Protein AF-A0A438CHG3-F1 (afdb_monomer_lite)

Structure (mmCIF, N/CA/C/O backbone):
data_AF-A0A438CHG3-F1
#
_entry.id   AF-A0A438CHG3-F1
#
loop_
_atom_site.group_PDB
_atom_site.id
_atom_site.type_symbol
_atom_site.label_atom_id
_atom_site.label_alt_id
_atom_site.label_comp_id
_atom_site.label_asym_id
_atom_site.label_entity_id
_atom_site.label_seq_id
_atom_site.pdbx_PDB_ins_code
_atom_site.Cartn_x
_atom_site.Cartn_y
_atom_site.Cartn_z
_atom_site.occupancy
_atom_site.B_iso_or_equiv
_atom_site.auth_seq_id
_atom_site.auth_comp_id
_atom_site.auth_asym_id
_atom_site.auth_atom_id
_atom_site.pdbx_PDB_model_num
ATOM 1 N N . MET A 1 1 ? 20.757 15.090 17.140 1.00 40.47 1 MET A N 1
ATOM 2 C CA . MET A 1 1 ? 20.552 14.786 15.709 1.00 40.47 1 MET A CA 1
ATOM 3 C C . MET A 1 1 ? 21.569 13.722 15.313 1.00 40.47 1 MET A C 1
ATOM 5 O O . MET A 1 1 ? 22.622 14.043 14.783 1.00 40.47 1 MET A O 1
ATOM 9 N N . ASN A 1 2 ? 21.309 12.467 15.695 1.00 40.38 2 ASN A N 1
ATOM 10 C CA . ASN A 1 2 ? 22.196 11.349 15.370 1.00 40.38 2 ASN A CA 1
ATOM 11 C C . ASN A 1 2 ? 21.843 10.896 13.960 1.00 40.38 2 ASN A C 1
ATOM 13 O O . ASN A 1 2 ? 20.850 10.208 13.753 1.00 40.38 2 ASN A O 1
ATOM 17 N N . ILE A 1 3 ? 22.625 11.366 12.996 1.00 56.66 3 ILE A N 1
ATOM 18 C CA . ILE A 1 3 ? 22.589 10.915 11.608 1.00 56.66 3 ILE A CA 1
ATOM 19 C C . ILE A 1 3 ? 22.914 9.411 11.660 1.00 56.66 3 ILE A C 1
ATOM 21 O O . ILE A 1 3 ? 24.057 9.030 11.902 1.00 56.66 3 ILE A O 1
ATOM 25 N N . GLY A 1 4 ? 21.885 8.556 11.610 1.00 67.50 4 GLY A N 1
ATOM 26 C CA . GLY A 1 4 ? 22.022 7.114 11.831 1.00 67.50 4 GLY A CA 1
ATOM 27 C C . GLY A 1 4 ? 22.998 6.493 10.834 1.00 67.50 4 GLY A C 1
ATOM 28 O O . GLY A 1 4 ? 23.073 6.950 9.693 1.00 67.50 4 GLY A O 1
ATOM 29 N N . LEU A 1 5 ? 23.728 5.446 11.238 1.00 66.50 5 LEU A N 1
ATOM 30 C CA . LEU A 1 5 ? 24.748 4.771 10.414 1.00 66.50 5 LEU A CA 1
ATOM 31 C C . LEU A 1 5 ? 24.293 4.500 8.963 1.00 66.50 5 LEU A C 1
ATOM 33 O O . LEU A 1 5 ? 25.101 4.588 8.040 1.00 66.50 5 LEU A O 1
ATOM 37 N N . GLY A 1 6 ? 22.998 4.231 8.751 1.00 62.16 6 GLY A N 1
ATOM 38 C CA . GLY A 1 6 ? 22.407 4.010 7.426 1.00 62.16 6 GLY A CA 1
ATOM 39 C C . GLY A 1 6 ? 22.492 5.216 6.482 1.00 62.16 6 GLY A C 1
ATOM 40 O O . GLY A 1 6 ? 22.777 5.056 5.300 1.00 62.16 6 GLY A O 1
ATOM 41 N N . SER A 1 7 ? 22.351 6.436 6.997 1.00 66.25 7 SER A N 1
ATOM 42 C CA . SER A 1 7 ? 22.452 7.658 6.185 1.00 66.25 7 SER A CA 1
ATOM 43 C C . SER A 1 7 ? 23.894 7.976 5.767 1.00 66.25 7 SER A C 1
ATOM 45 O O . SER A 1 7 ? 24.127 8.433 4.648 1.00 66.25 7 SER A O 1
ATOM 47 N N . LEU A 1 8 ? 24.882 7.639 6.605 1.00 75.00 8 LEU A N 1
ATOM 48 C CA . LEU A 1 8 ? 26.302 7.730 6.251 1.00 75.00 8 LEU A CA 1
ATOM 49 C C . LEU A 1 8 ? 26.678 6.678 5.194 1.00 75.00 8 LEU A C 1
ATOM 51 O O . LEU A 1 8 ? 27.417 6.976 4.255 1.00 75.00 8 LEU A O 1
ATOM 55 N N . ALA A 1 9 ? 26.116 5.471 5.308 1.00 70.12 9 ALA A N 1
ATOM 56 C CA . ALA A 1 9 ? 26.271 4.410 4.317 1.00 70.12 9 ALA A CA 1
ATOM 57 C C . ALA A 1 9 ? 25.644 4.785 2.960 1.00 70.12 9 ALA A C 1
ATOM 59 O O . ALA A 1 9 ? 26.255 4.543 1.919 1.00 70.12 9 ALA A O 1
ATOM 60 N N . ALA A 1 10 ? 24.479 5.441 2.955 1.00 65.31 10 ALA A N 1
ATOM 61 C CA . ALA A 1 10 ? 23.846 5.949 1.736 1.00 65.31 10 ALA A CA 1
ATOM 62 C C . ALA A 1 10 ? 24.684 7.054 1.061 1.00 65.31 10 ALA A C 1
ATOM 64 O O . ALA A 1 10 ? 24.842 7.078 -0.164 1.00 65.31 10 ALA A O 1
ATOM 65 N N . LEU A 1 11 ? 25.287 7.946 1.854 1.00 75.62 11 LEU A N 1
ATOM 66 C CA . LEU A 1 11 ? 26.146 9.019 1.347 1.00 75.62 11 LEU A CA 1
ATOM 67 C C . LEU A 1 11 ? 27.455 8.459 0.756 1.00 75.62 11 LEU A C 1
ATOM 69 O O . LEU A 1 11 ? 27.862 8.834 -0.342 1.00 75.62 11 LEU A O 1
ATOM 73 N N . ALA A 1 12 ? 28.074 7.481 1.418 1.00 77.62 12 ALA A N 1
ATOM 74 C CA . ALA A 1 12 ? 29.244 6.782 0.886 1.00 77.62 12 ALA A CA 1
ATOM 75 C C . ALA A 1 12 ? 28.935 6.035 -0.427 1.00 77.62 12 ALA A C 1
ATOM 77 O O . ALA A 1 12 ? 29.708 6.111 -1.385 1.00 77.62 12 ALA A O 1
ATOM 78 N N . ALA A 1 13 ? 27.783 5.364 -0.509 1.00 70.75 13 ALA A N 1
ATOM 79 C CA . ALA A 1 13 ? 27.372 4.631 -1.703 1.00 70.75 13 ALA A CA 1
ATOM 80 C C . ALA A 1 13 ? 27.083 5.556 -2.896 1.00 70.75 13 ALA A C 1
ATOM 82 O O . ALA A 1 13 ? 27.507 5.276 -4.018 1.00 70.75 13 ALA A O 1
ATOM 83 N N . THR A 1 14 ? 26.423 6.694 -2.664 1.00 71.38 14 THR A N 1
ATOM 84 C CA . THR A 1 14 ? 26.152 7.687 -3.718 1.00 71.38 14 THR A CA 1
ATOM 85 C C . THR A 1 14 ? 27.432 8.332 -4.247 1.00 71.38 14 THR A C 1
ATOM 87 O O . THR A 1 14 ? 27.588 8.473 -5.463 1.00 71.38 14 THR A O 1
ATOM 90 N N . LEU A 1 15 ? 28.392 8.647 -3.371 1.00 79.06 15 LEU A N 1
ATOM 91 C CA . LEU A 1 15 ? 29.719 9.117 -3.780 1.00 79.06 15 LEU A CA 1
ATOM 92 C C . LEU A 1 15 ? 30.467 8.064 -4.611 1.00 79.06 15 LEU A C 1
ATOM 94 O O . LEU A 1 15 ? 31.067 8.407 -5.632 1.00 79.06 15 LEU A O 1
ATOM 98 N N . MET A 1 16 ? 30.387 6.786 -4.228 1.00 79.00 16 MET A N 1
ATOM 99 C CA . MET A 1 16 ? 31.009 5.689 -4.974 1.00 79.00 16 MET A CA 1
ATOM 100 C C . MET A 1 16 ? 30.400 5.533 -6.376 1.00 79.00 16 MET A C 1
ATOM 102 O O . MET A 1 16 ? 31.135 5.425 -7.358 1.00 79.00 16 MET A O 1
ATOM 106 N N . VAL A 1 17 ? 29.069 5.606 -6.499 1.00 72.88 17 VAL A N 1
ATOM 107 C CA . VAL A 1 17 ? 28.378 5.581 -7.801 1.00 72.88 17 VAL A CA 1
ATOM 108 C C . VAL A 1 17 ? 28.815 6.752 -8.677 1.00 72.88 17 VAL A C 1
ATOM 110 O O . VAL A 1 17 ? 29.175 6.555 -9.839 1.00 72.88 17 VAL A O 1
ATOM 113 N N . MET A 1 18 ? 28.841 7.971 -8.132 1.00 73.19 18 MET A N 1
ATOM 114 C CA . MET A 1 18 ? 29.288 9.145 -8.885 1.00 73.19 18 MET A CA 1
ATOM 115 C C . MET A 1 18 ? 30.744 9.013 -9.349 1.00 73.19 18 MET A C 1
ATOM 117 O O . MET A 1 18 ? 31.050 9.359 -10.492 1.00 73.19 18 MET A O 1
ATOM 121 N N . ALA A 1 19 ? 31.626 8.448 -8.521 1.00 79.25 19 ALA A N 1
ATOM 122 C CA . ALA A 1 19 ? 33.014 8.184 -8.891 1.00 79.25 19 ALA A CA 1
ATOM 123 C C . ALA A 1 19 ? 33.130 7.151 -10.028 1.00 79.25 19 ALA A C 1
ATOM 125 O O . ALA A 1 19 ? 33.913 7.359 -10.956 1.00 79.25 19 ALA A O 1
ATOM 126 N N . CYS A 1 20 ? 32.324 6.082 -10.013 1.00 74.69 20 CYS A N 1
ATOM 127 C CA . CYS A 1 20 ? 32.290 5.068 -11.075 1.00 74.69 20 CYS A CA 1
ATOM 128 C C . CYS A 1 20 ? 31.682 5.585 -12.395 1.00 74.69 20 CYS A C 1
ATOM 130 O O . CYS A 1 20 ? 32.091 5.145 -13.474 1.00 74.69 20 CYS A O 1
ATOM 132 N N . ASN A 1 21 ? 30.768 6.560 -12.343 1.00 68.88 21 ASN A N 1
ATOM 133 C CA . ASN A 1 21 ? 30.128 7.137 -13.534 1.00 68.88 21 ASN A CA 1
ATOM 134 C C . ASN A 1 21 ? 31.107 7.915 -14.428 1.00 68.88 21 ASN A C 1
ATOM 136 O O . ASN A 1 21 ? 30.970 7.927 -15.656 1.00 68.88 21 ASN A O 1
ATOM 140 N N . ILE A 1 22 ? 32.113 8.563 -13.835 1.00 78.19 22 ILE A N 1
ATOM 141 C CA . ILE A 1 22 ? 33.078 9.415 -14.548 1.00 78.19 22 ILE A CA 1
ATOM 142 C C . ILE A 1 22 ? 33.952 8.628 -15.546 1.00 78.19 22 ILE A C 1
ATOM 144 O O . ILE A 1 22 ? 33.949 8.983 -16.733 1.00 78.19 22 ILE A O 1
ATOM 148 N N . PRO A 1 23 ? 34.713 7.583 -15.149 1.00 79.69 23 PRO A N 1
ATOM 149 C CA . PRO A 1 23 ? 35.540 6.824 -16.086 1.00 79.69 23 PRO A CA 1
ATOM 150 C C . PRO A 1 23 ? 34.687 6.119 -17.141 1.00 79.69 23 PRO A C 1
ATOM 152 O O . PRO A 1 23 ? 35.077 6.057 -18.308 1.00 79.69 23 PRO A O 1
ATOM 155 N N . LEU A 1 24 ? 33.489 5.671 -16.771 1.00 68.75 24 LEU A N 1
ATOM 156 C CA . LEU A 1 24 ? 32.595 4.994 -17.692 1.00 68.75 24 LEU A CA 1
ATOM 157 C C . LEU A 1 24 ? 32.048 5.928 -18.777 1.00 68.75 24 LEU A C 1
ATOM 159 O O . LEU A 1 24 ? 32.097 5.593 -19.960 1.00 68.75 24 LEU A O 1
ATOM 163 N N . THR A 1 25 ? 31.618 7.136 -18.407 1.00 70.88 25 THR A N 1
ATOM 164 C CA . THR A 1 25 ? 31.175 8.151 -19.376 1.00 70.88 25 THR A CA 1
ATOM 165 C C . THR A 1 25 ? 32.303 8.499 -20.352 1.00 70.88 25 THR A C 1
ATOM 167 O O . THR A 1 25 ? 32.068 8.711 -21.543 1.00 70.88 25 THR A O 1
ATOM 170 N N . ARG A 1 26 ? 33.561 8.510 -19.885 1.00 77.69 26 ARG A N 1
ATOM 171 C CA . ARG A 1 26 ? 34.735 8.703 -20.753 1.00 77.69 26 ARG A CA 1
ATOM 172 C C . ARG A 1 26 ? 34.921 7.542 -21.732 1.00 77.69 26 ARG A C 1
ATOM 174 O O . ARG A 1 26 ? 35.196 7.793 -22.904 1.00 77.69 26 ARG A O 1
ATOM 181 N N . ILE A 1 27 ? 34.744 6.296 -21.290 1.00 77.94 27 ILE A N 1
ATOM 182 C CA . ILE A 1 27 ? 34.795 5.108 -22.159 1.00 77.94 27 ILE A CA 1
ATOM 183 C C . ILE A 1 27 ? 33.674 5.162 -23.206 1.00 77.94 27 ILE A C 1
ATOM 185 O O . ILE A 1 27 ? 33.939 4.991 -24.396 1.00 77.94 27 ILE A O 1
ATOM 189 N N . GLN A 1 28 ? 32.447 5.489 -22.797 1.00 72.69 28 GLN A N 1
ATOM 190 C CA . GLN A 1 28 ? 31.304 5.613 -23.702 1.00 72.69 28 GLN A CA 1
ATOM 191 C C . GLN A 1 28 ? 31.536 6.701 -24.761 1.00 72.69 28 GLN A C 1
ATOM 193 O O . GLN A 1 28 ? 31.311 6.458 -25.945 1.00 72.69 28 GLN A O 1
ATOM 198 N N . LYS A 1 29 ? 32.079 7.864 -24.372 1.00 78.62 29 LYS A N 1
ATOM 199 C CA . LYS A 1 29 ? 32.473 8.928 -25.314 1.00 78.62 29 LYS A CA 1
ATOM 200 C C . LYS A 1 29 ? 33.539 8.468 -26.314 1.00 78.62 29 LYS A C 1
ATOM 202 O O . LYS A 1 29 ? 33.426 8.778 -27.497 1.00 78.62 29 LYS A O 1
ATOM 207 N N . ARG A 1 30 ? 34.545 7.697 -25.877 1.00 78.44 30 ARG A N 1
ATOM 208 C CA . ARG A 1 30 ? 35.578 7.143 -26.776 1.00 78.44 30 ARG A CA 1
ATOM 209 C C . ARG A 1 30 ? 34.979 6.213 -27.824 1.00 78.44 30 ARG A C 1
ATOM 211 O O . ARG A 1 30 ? 35.343 6.300 -28.993 1.00 78.44 30 ARG A O 1
ATOM 218 N N . TYR A 1 31 ? 34.060 5.340 -27.425 1.00 77.69 31 TYR A N 1
ATOM 219 C CA . TYR A 1 31 ? 33.391 4.468 -28.380 1.00 77.69 31 TYR A CA 1
ATOM 220 C C . TYR A 1 31 ? 32.448 5.226 -29.321 1.00 77.69 31 TYR A C 1
ATOM 222 O O . TYR A 1 31 ? 32.415 4.908 -30.505 1.00 77.69 31 TYR A O 1
ATOM 230 N N . GLN A 1 32 ? 31.731 6.246 -28.837 1.00 74.38 32 GLN A N 1
ATOM 231 C CA . GLN A 1 32 ? 30.908 7.113 -29.691 1.00 74.38 32 GLN A CA 1
ATOM 232 C C . GLN A 1 32 ? 31.752 7.811 -30.768 1.00 74.38 32 GLN A C 1
ATOM 234 O O . GLN A 1 32 ? 31.346 7.832 -31.926 1.00 74.38 32 GLN A O 1
ATOM 239 N N . SER A 1 33 ? 32.959 8.284 -30.426 1.00 82.75 33 SER A N 1
ATOM 240 C CA . SER A 1 33 ? 33.908 8.839 -31.408 1.00 82.75 33 SER A CA 1
ATOM 241 C C . SER A 1 33 ? 34.263 7.819 -32.491 1.00 82.75 33 SER A C 1
ATOM 243 O O . SER A 1 33 ? 34.106 8.097 -33.675 1.00 82.75 33 SER A O 1
ATOM 245 N N . LYS A 1 34 ? 34.640 6.597 -32.092 1.00 81.12 34 LYS A N 1
ATOM 246 C CA . LYS A 1 34 ? 34.966 5.512 -33.031 1.00 81.12 34 LYS A CA 1
ATOM 247 C C . LYS A 1 34 ? 33.775 5.109 -33.917 1.00 81.12 34 LYS A C 1
ATOM 249 O O . LYS A 1 34 ? 33.960 4.787 -35.086 1.00 81.12 34 LYS A O 1
ATOM 254 N N . ILE A 1 35 ? 32.548 5.130 -33.384 1.00 79.50 35 ILE A N 1
ATOM 255 C CA . ILE A 1 35 ? 31.323 4.877 -34.164 1.00 79.50 35 ILE A CA 1
ATOM 256 C C . ILE A 1 35 ? 31.092 6.005 -35.179 1.00 79.50 35 ILE A C 1
ATOM 258 O O . ILE A 1 35 ? 30.690 5.723 -36.308 1.00 79.50 35 ILE A O 1
ATOM 262 N N . MET A 1 36 ? 31.346 7.262 -34.800 1.00 81.50 36 MET A N 1
ATOM 263 C CA . MET A 1 36 ? 31.202 8.419 -35.687 1.00 81.50 36 MET A CA 1
ATOM 264 C C . MET A 1 36 ? 32.226 8.382 -36.827 1.00 81.50 36 MET A C 1
ATOM 266 O O . MET A 1 36 ? 31.843 8.534 -37.983 1.00 81.50 36 MET A O 1
ATOM 270 N N . GLU A 1 37 ? 33.483 8.052 -36.526 1.00 85.69 37 GLU A N 1
ATOM 271 C CA . GLU A 1 37 ? 34.532 7.823 -37.528 1.00 85.69 37 GLU A CA 1
ATOM 272 C C . GLU A 1 37 ? 34.137 6.705 -38.509 1.00 85.69 37 GLU A C 1
ATOM 274 O O . GLU A 1 37 ? 34.155 6.908 -39.724 1.00 85.69 37 GLU A O 1
ATOM 279 N N . ALA A 1 38 ? 33.671 5.555 -38.003 1.00 82.25 38 ALA A N 1
ATOM 280 C CA . ALA A 1 38 ? 33.195 4.455 -38.846 1.00 82.25 38 ALA A CA 1
ATOM 281 C C . ALA A 1 38 ? 31.965 4.841 -39.693 1.00 82.25 38 ALA A C 1
ATOM 283 O O . ALA A 1 38 ? 31.827 4.405 -40.840 1.00 82.25 38 ALA A O 1
ATOM 284 N N . LYS A 1 39 ? 31.061 5.672 -39.155 1.00 81.25 39 LYS A N 1
ATOM 285 C CA . LYS A 1 39 ? 29.892 6.201 -39.877 1.00 81.25 39 LYS A CA 1
ATOM 286 C C . LYS A 1 39 ? 30.316 7.140 -41.011 1.00 81.25 39 LYS A C 1
ATOM 288 O O . LYS A 1 39 ? 29.760 7.036 -42.108 1.00 81.25 39 LYS A O 1
ATOM 293 N N . ASP A 1 40 ? 31.304 7.997 -40.777 1.00 85.69 40 ASP A N 1
ATOM 294 C CA . ASP A 1 40 ? 31.845 8.917 -41.781 1.00 85.69 40 ASP A CA 1
ATOM 295 C C . ASP A 1 40 ? 32.594 8.170 -42.890 1.00 85.69 40 ASP A C 1
ATOM 297 O O . ASP A 1 40 ? 32.396 8.455 -44.073 1.00 85.69 40 ASP A O 1
ATOM 301 N N . GLU A 1 41 ? 33.399 7.163 -42.545 1.00 86.69 41 GLU A N 1
ATOM 302 C CA . GLU A 1 41 ? 34.050 6.292 -43.530 1.00 86.69 41 GLU A CA 1
ATOM 303 C C . GLU A 1 41 ? 33.032 5.528 -44.384 1.00 86.69 41 GLU A C 1
ATOM 305 O O . GLU A 1 41 ? 33.154 5.488 -45.615 1.00 86.69 41 GLU A O 1
ATOM 310 N N . ARG A 1 42 ? 31.979 4.980 -43.759 1.00 85.94 42 ARG A N 1
ATOM 311 C CA . ARG A 1 42 ? 30.864 4.332 -44.467 1.00 85.94 42 ARG A CA 1
ATOM 312 C C . ARG A 1 42 ? 30.185 5.303 -45.433 1.00 85.94 42 ARG A C 1
ATOM 314 O O . ARG A 1 42 ? 29.880 4.930 -46.569 1.00 85.94 42 ARG A O 1
ATOM 321 N N . MET A 1 43 ? 29.935 6.537 -44.995 1.00 83.50 43 MET A N 1
ATOM 322 C CA . MET A 1 43 ? 29.293 7.569 -45.809 1.00 83.50 43 MET A CA 1
ATOM 323 C C . MET A 1 43 ? 30.147 7.936 -47.025 1.00 83.50 43 MET A C 1
ATOM 325 O O . MET A 1 43 ? 29.634 7.979 -48.143 1.00 83.50 43 MET A O 1
ATOM 329 N N . LYS A 1 44 ? 31.459 8.115 -46.831 1.00 86.44 44 LYS A N 1
ATOM 330 C CA . LYS A 1 44 ? 32.415 8.370 -47.918 1.00 86.44 44 LYS A CA 1
ATOM 331 C C . LYS A 1 44 ? 32.418 7.228 -48.936 1.00 86.44 44 LYS A C 1
ATOM 333 O O . LYS A 1 44 ? 32.232 7.484 -50.123 1.00 86.44 44 LYS A O 1
ATOM 338 N N . ALA A 1 45 ? 32.524 5.978 -48.476 1.00 85.62 45 ALA A N 1
ATOM 339 C CA . ALA A 1 45 ? 32.512 4.804 -49.352 1.00 85.62 45 ALA A CA 1
ATOM 340 C C . ALA A 1 45 ? 31.190 4.660 -50.127 1.00 85.62 45 ALA A C 1
ATOM 342 O O . ALA A 1 45 ? 31.190 4.344 -51.314 1.00 85.62 45 ALA A O 1
ATOM 343 N N . THR A 1 46 ? 30.050 4.927 -49.484 1.00 85.38 46 THR A N 1
ATOM 344 C CA . THR A 1 46 ? 28.737 4.825 -50.142 1.00 85.38 46 THR A CA 1
ATOM 345 C C . THR A 1 46 ? 28.504 5.967 -51.136 1.00 85.38 46 THR A C 1
ATOM 347 O O . THR A 1 46 ? 27.936 5.747 -52.203 1.00 85.38 46 THR A O 1
ATOM 350 N N . SER A 1 47 ? 28.986 7.175 -50.826 1.00 85.50 47 SER A N 1
ATOM 351 C CA . SER A 1 47 ? 28.963 8.327 -51.735 1.00 85.50 47 SER A CA 1
ATOM 352 C C . SER A 1 47 ? 29.800 8.076 -52.992 1.00 85.50 47 SER A C 1
ATOM 354 O O . SER A 1 47 ? 29.349 8.355 -54.099 1.00 85.50 47 SER A O 1
ATOM 356 N N . GLU A 1 48 ? 30.981 7.473 -52.844 1.00 85.38 48 GLU A N 1
ATOM 357 C CA . GLU A 1 48 ? 31.852 7.104 -53.964 1.00 85.38 48 GLU A CA 1
ATOM 358 C C . GLU A 1 48 ? 31.193 6.069 -54.894 1.00 85.38 48 GLU A C 1
ATOM 360 O O . GLU A 1 48 ? 31.189 6.247 -56.115 1.00 85.38 48 GLU A O 1
ATOM 365 N N . VAL A 1 49 ? 30.546 5.044 -54.322 1.00 84.44 49 VAL A N 1
ATOM 366 C CA . VAL A 1 49 ? 29.762 4.047 -55.077 1.00 84.44 49 VAL A CA 1
ATOM 367 C C . VAL A 1 49 ? 28.598 4.702 -55.822 1.00 84.44 49 VAL A C 1
ATOM 369 O O . VAL A 1 49 ? 28.366 4.411 -56.993 1.00 84.44 49 VAL A O 1
ATOM 372 N N . LEU A 1 50 ? 27.874 5.614 -55.171 1.00 83.69 50 LEU A N 1
ATOM 373 C CA . LEU A 1 50 ? 26.742 6.316 -55.773 1.00 83.69 50 LEU A CA 1
ATOM 374 C C . LEU A 1 50 ? 27.171 7.295 -56.876 1.00 83.69 50 LEU A C 1
ATOM 376 O O . LEU A 1 50 ? 26.481 7.414 -57.887 1.00 83.69 50 LEU A O 1
ATOM 380 N N . ARG A 1 51 ? 28.315 7.973 -56.717 1.00 83.69 51 ARG A N 1
ATOM 381 C CA . ARG A 1 51 ? 28.863 8.895 -57.725 1.00 83.69 51 ARG A CA 1
ATOM 382 C C . ARG A 1 51 ? 29.290 8.160 -58.996 1.00 83.69 51 ARG A C 1
ATOM 384 O O . ARG A 1 51 ? 29.094 8.678 -60.090 1.00 83.69 51 ARG A O 1
ATOM 391 N N . ASN A 1 52 ? 29.806 6.941 -58.847 1.00 85.56 52 ASN A N 1
ATOM 392 C CA . ASN A 1 52 ? 30.295 6.106 -59.945 1.00 85.56 52 ASN A CA 1
ATOM 393 C C . ASN A 1 52 ? 29.293 5.006 -60.357 1.00 85.56 52 ASN A C 1
ATOM 395 O O . ASN A 1 52 ? 29.650 4.053 -61.042 1.00 85.56 52 ASN A O 1
ATOM 399 N N . ILE A 1 53 ? 28.017 5.114 -59.971 1.00 84.25 53 ILE A N 1
ATOM 400 C CA . ILE A 1 53 ? 27.042 4.022 -60.133 1.00 84.25 53 ILE A CA 1
ATOM 401 C C . ILE A 1 53 ? 26.823 3.597 -61.595 1.00 84.25 53 ILE A C 1
ATOM 403 O O . ILE A 1 53 ? 26.606 2.419 -61.872 1.00 84.25 53 ILE A O 1
ATOM 407 N N . LYS A 1 54 ? 26.905 4.538 -62.546 1.00 82.94 54 LYS A N 1
ATOM 408 C CA . LYS A 1 54 ? 26.725 4.258 -63.981 1.00 82.94 54 LYS A CA 1
ATOM 409 C C . LYS A 1 54 ? 27.890 3.452 -64.555 1.00 82.94 54 LYS A C 1
ATOM 411 O O . LYS A 1 54 ? 27.657 2.496 -65.288 1.00 82.94 54 LYS A O 1
ATOM 416 N N . THR A 1 55 ? 29.126 3.804 -64.200 1.00 84.62 55 THR A N 1
ATOM 417 C CA . THR A 1 55 ? 30.326 3.090 -64.664 1.00 84.62 55 THR A CA 1
ATOM 418 C C . THR A 1 55 ? 30.429 1.708 -64.029 1.00 84.62 55 THR A C 1
ATOM 420 O O . THR A 1 55 ? 30.746 0.746 -64.722 1.00 84.62 55 THR A O 1
ATOM 423 N N . LEU A 1 56 ? 30.064 1.586 -62.749 1.00 83.31 56 LEU A N 1
ATOM 424 C CA . LEU A 1 56 ? 30.013 0.307 -62.034 1.00 83.31 56 LEU A CA 1
ATOM 425 C C . LEU A 1 56 ? 29.070 -0.700 -62.703 1.00 83.31 56 LEU A C 1
ATOM 427 O O . LEU A 1 56 ? 29.455 -1.851 -62.899 1.00 83.31 56 LEU A O 1
ATOM 431 N N . LYS A 1 57 ? 27.890 -0.242 -63.140 1.00 81.69 57 LYS A N 1
ATOM 432 C CA . LYS A 1 57 ? 26.909 -1.081 -63.844 1.00 81.69 57 LYS A CA 1
ATOM 433 C C . LYS A 1 57 ? 27.356 -1.528 -65.226 1.00 81.69 57 LYS A C 1
ATOM 435 O O . LYS A 1 57 ? 27.079 -2.658 -65.607 1.00 81.69 57 LYS A O 1
ATOM 440 N N . LEU A 1 58 ? 28.047 -0.663 -65.969 1.00 83.00 58 LEU A N 1
ATOM 441 C CA . LEU A 1 58 ? 28.576 -1.006 -67.295 1.00 83.00 58 LEU A CA 1
ATOM 442 C C . LEU A 1 58 ? 29.682 -2.066 -67.224 1.00 83.00 58 LEU A C 1
ATOM 444 O O . LEU A 1 58 ? 29.841 -2.839 -68.160 1.00 83.00 58 LEU A O 1
ATOM 448 N N . GLN A 1 59 ? 30.437 -2.100 -66.123 1.00 85.94 59 GLN A N 1
ATOM 449 C CA . GLN A 1 59 ? 31.548 -3.032 -65.898 1.00 85.94 59 GLN A CA 1
ATOM 450 C C . GLN A 1 59 ? 31.160 -4.250 -65.035 1.00 85.94 59 GLN A C 1
ATOM 452 O O . GLN A 1 59 ? 32.001 -5.110 -64.785 1.00 85.94 59 GLN A O 1
ATOM 457 N N . ALA A 1 60 ? 29.912 -4.323 -64.552 1.00 79.88 60 ALA A N 1
ATOM 458 C CA . ALA A 1 60 ? 29.424 -5.348 -63.621 1.00 79.88 60 ALA A CA 1
ATOM 459 C C . ALA A 1 60 ? 30.291 -5.520 -62.346 1.00 79.88 60 ALA A C 1
ATOM 461 O O . ALA A 1 60 ? 30.417 -6.617 -61.798 1.00 79.88 60 ALA A O 1
ATOM 462 N N . TRP A 1 61 ? 30.884 -4.432 -61.839 1.00 83.44 61 TRP A N 1
ATOM 463 C CA . TRP A 1 61 ? 31.767 -4.437 -60.655 1.00 83.44 61 TRP A CA 1
ATOM 464 C C . TRP A 1 61 ? 31.033 -4.328 -59.306 1.00 83.44 61 TRP A C 1
ATOM 466 O O . TRP A 1 61 ? 31.645 -4.146 -58.249 1.00 83.44 61 TRP A O 1
ATOM 476 N N . ASP A 1 62 ? 29.713 -4.481 -59.330 1.00 77.69 62 ASP A N 1
ATOM 477 C CA . ASP A 1 62 ? 28.784 -4.333 -58.212 1.00 77.69 62 ASP A CA 1
ATOM 478 C C . ASP A 1 62 ? 29.224 -5.085 -56.946 1.00 77.69 62 ASP A C 1
ATOM 480 O O . ASP A 1 62 ? 29.241 -4.535 -55.846 1.00 77.69 62 ASP A O 1
ATOM 484 N N . SER A 1 63 ? 29.604 -6.357 -57.080 1.00 77.19 63 SER A N 1
ATOM 485 C CA . SER A 1 63 ? 29.931 -7.226 -55.944 1.00 77.19 63 SER A CA 1
ATOM 486 C C . SER A 1 63 ? 31.220 -6.810 -55.228 1.00 77.19 63 SER A C 1
ATOM 488 O O . SER A 1 63 ? 31.274 -6.852 -53.996 1.00 77.19 63 SER A O 1
ATOM 490 N N . GLN A 1 64 ? 32.227 -6.360 -55.982 1.00 79.94 64 GLN A N 1
ATOM 491 C CA . GLN A 1 64 ? 33.526 -5.944 -55.454 1.00 79.94 64 GLN A CA 1
ATOM 492 C C . GLN A 1 64 ? 33.436 -4.583 -54.756 1.00 79.94 64 GLN A C 1
ATOM 494 O O . GLN A 1 64 ? 33.942 -4.418 -53.644 1.00 79.94 64 GLN A O 1
ATOM 499 N N . PHE A 1 65 ? 32.710 -3.627 -55.341 1.00 79.75 65 PHE A N 1
ATOM 500 C CA . PHE A 1 65 ? 32.538 -2.298 -54.747 1.00 79.75 65 PHE A CA 1
ATOM 501 C C . PHE A 1 65 ? 31.577 -2.283 -53.549 1.00 79.75 65 PHE A C 1
ATOM 503 O O . PHE A 1 65 ? 31.710 -1.434 -52.668 1.00 79.75 65 PHE A O 1
ATOM 510 N N . LEU A 1 66 ? 30.661 -3.255 -53.444 1.00 80.69 66 LEU A N 1
ATOM 511 C CA . LEU A 1 66 ? 29.780 -3.431 -52.281 1.00 80.69 66 LEU A CA 1
ATOM 512 C C . LEU A 1 66 ? 30.452 -4.121 -51.083 1.00 80.69 66 LEU A C 1
ATOM 514 O O . LEU A 1 66 ? 29.916 -4.065 -49.973 1.00 80.69 66 LEU A O 1
ATOM 518 N N . HIS A 1 67 ? 31.610 -4.760 -51.273 1.00 84.88 67 HIS A N 1
ATOM 519 C CA . HIS A 1 67 ? 32.320 -5.460 -50.200 1.00 84.88 67 HIS A CA 1
ATOM 520 C C . HIS A 1 67 ? 32.847 -4.490 -49.128 1.00 84.88 67 HIS A C 1
ATOM 522 O O . HIS A 1 67 ? 32.677 -4.729 -47.931 1.00 84.88 67 HIS A O 1
ATOM 528 N N . LYS A 1 68 ? 33.435 -3.359 -49.543 1.00 85.50 68 LYS A N 1
ATOM 529 C CA . LYS A 1 68 ? 34.007 -2.355 -48.628 1.00 85.50 68 LYS A CA 1
ATOM 530 C C . LYS A 1 68 ? 32.943 -1.693 -47.725 1.00 85.50 68 LYS A C 1
ATOM 532 O O . LYS A 1 68 ? 33.135 -1.725 -46.511 1.00 85.50 68 LYS A O 1
ATOM 537 N N . PRO A 1 69 ? 31.801 -1.183 -48.238 1.00 83.25 69 PRO A N 1
ATOM 538 C CA . PRO A 1 69 ? 30.720 -0.658 -47.396 1.00 83.25 69 PRO A CA 1
ATOM 539 C C . PRO A 1 69 ? 30.125 -1.699 -46.440 1.00 83.25 69 PRO A C 1
ATOM 541 O O . PRO A 1 69 ? 29.804 -1.370 -45.302 1.00 83.25 69 PRO A O 1
ATOM 544 N N . ARG A 1 70 ? 30.002 -2.962 -46.877 1.00 83.19 70 ARG A N 1
ATOM 545 C CA . ARG A 1 70 ? 29.462 -4.053 -46.048 1.00 83.19 70 ARG A CA 1
ATOM 546 C C . ARG A 1 70 ? 30.373 -4.381 -44.865 1.00 83.19 70 ARG A C 1
ATOM 548 O O . ARG A 1 70 ? 29.888 -4.479 -43.744 1.00 83.19 70 ARG A O 1
ATOM 555 N N . LYS A 1 71 ? 31.684 -4.476 -45.106 1.00 86.31 71 LYS A N 1
ATOM 556 C CA . LYS A 1 71 ? 32.684 -4.734 -44.060 1.00 86.31 71 LYS A CA 1
ATOM 557 C C . LYS A 1 71 ? 32.765 -3.591 -43.039 1.00 86.31 71 LYS A C 1
ATOM 559 O O . LYS A 1 71 ? 32.903 -3.837 -41.845 1.00 86.31 71 LYS A O 1
ATOM 564 N N . LEU A 1 72 ? 32.641 -2.340 -43.495 1.00 84.94 72 LEU A N 1
ATOM 565 C CA . LEU A 1 72 ? 32.578 -1.172 -42.606 1.00 84.94 72 LEU A CA 1
ATOM 566 C C . LEU A 1 72 ? 31.318 -1.189 -41.723 1.00 84.94 72 LEU A C 1
ATOM 568 O O . LEU A 1 72 ? 31.395 -0.883 -40.535 1.00 84.94 72 LEU A O 1
ATOM 572 N N . GLU A 1 73 ? 30.173 -1.593 -42.277 1.00 83.31 73 GLU A N 1
ATOM 573 C CA . GLU A 1 73 ? 28.916 -1.722 -41.531 1.00 83.31 73 GLU A CA 1
ATOM 574 C C . GLU A 1 73 ? 28.969 -2.859 -40.488 1.00 83.31 73 GLU A C 1
ATOM 576 O O . GLU A 1 73 ? 28.511 -2.672 -39.363 1.00 83.31 73 GLU A O 1
ATOM 581 N N . GLU A 1 74 ? 29.588 -4.001 -40.806 1.00 86.94 74 GLU A N 1
ATOM 582 C CA . GLU A 1 74 ? 29.832 -5.098 -39.851 1.00 86.94 74 GLU A CA 1
ATOM 583 C C . GLU A 1 74 ? 30.695 -4.652 -38.661 1.00 86.94 74 GLU A C 1
ATOM 585 O O . GLU A 1 74 ? 30.321 -4.870 -37.506 1.00 86.94 74 GLU A O 1
ATOM 590 N N . ASN A 1 75 ? 31.806 -3.957 -38.927 1.00 87.06 75 ASN A N 1
ATOM 591 C CA . ASN A 1 75 ? 32.676 -3.411 -37.882 1.00 87.06 75 ASN A CA 1
ATOM 592 C C . ASN A 1 75 ? 31.940 -2.386 -37.000 1.00 87.06 75 ASN A C 1
ATOM 594 O O . ASN A 1 75 ? 32.094 -2.391 -35.778 1.00 87.06 75 ASN A O 1
ATOM 598 N N . ARG A 1 76 ? 31.105 -1.527 -37.602 1.00 85.06 76 ARG A N 1
ATOM 599 C CA . ARG A 1 76 ? 30.278 -0.550 -36.876 1.00 85.06 76 ARG A CA 1
ATOM 600 C C . ARG A 1 76 ? 29.300 -1.238 -35.926 1.00 85.06 76 ARG A C 1
ATOM 602 O O . ARG A 1 76 ? 29.159 -0.807 -34.784 1.00 85.06 76 ARG A O 1
ATOM 609 N N . VAL A 1 77 ? 28.638 -2.300 -36.384 1.00 84.94 77 VAL A N 1
ATOM 610 C CA . VAL A 1 77 ? 27.673 -3.069 -35.585 1.00 84.94 77 VAL A CA 1
ATOM 611 C C . VAL A 1 77 ? 28.365 -3.774 -34.423 1.00 84.94 77 VAL A C 1
ATOM 613 O O . VAL A 1 77 ? 27.864 -3.702 -33.306 1.00 84.94 77 VAL A O 1
ATOM 616 N N . GLN A 1 78 ? 29.534 -4.384 -34.639 1.00 86.12 78 GLN A N 1
ATOM 617 C CA . GLN A 1 78 ? 30.312 -4.992 -33.552 1.00 86.12 78 GLN A CA 1
ATOM 618 C C . GLN A 1 78 ? 30.711 -3.962 -32.489 1.00 86.12 78 GLN A C 1
ATOM 620 O O . GLN A 1 78 ? 30.501 -4.186 -31.298 1.00 86.12 78 GLN A O 1
ATOM 625 N N . LEU A 1 79 ? 31.208 -2.801 -32.920 1.00 83.69 79 LEU A N 1
ATOM 626 C CA . LEU A 1 79 ? 31.568 -1.706 -32.024 1.00 83.69 79 LEU A CA 1
ATOM 627 C C . LEU A 1 79 ? 30.346 -1.177 -31.248 1.00 83.69 79 LEU A C 1
ATOM 629 O O . LEU A 1 79 ? 30.435 -0.925 -30.049 1.00 83.69 79 LEU A O 1
ATOM 633 N N . ALA A 1 80 ? 29.191 -1.053 -31.906 1.00 83.25 80 ALA A N 1
ATOM 634 C CA . ALA A 1 80 ? 27.941 -0.624 -31.282 1.00 83.25 80 ALA A CA 1
ATOM 635 C C . ALA A 1 80 ? 27.380 -1.657 -30.288 1.00 83.25 80 ALA A C 1
ATOM 637 O O . ALA A 1 80 ? 26.857 -1.273 -29.242 1.00 83.25 80 ALA A O 1
ATOM 638 N N . VAL A 1 81 ? 27.523 -2.957 -30.569 1.00 84.62 81 VAL A N 1
ATOM 639 C CA . VAL A 1 81 ? 27.160 -4.036 -29.637 1.00 84.62 81 VAL A CA 1
ATOM 640 C C . VAL A 1 81 ? 28.037 -3.985 -28.386 1.00 84.62 81 VAL A C 1
ATOM 642 O O . VAL A 1 81 ? 27.520 -4.134 -27.281 1.00 84.62 81 VAL A O 1
ATOM 645 N N . GLU A 1 82 ? 29.335 -3.721 -28.530 1.00 83.62 82 GLU A N 1
ATOM 646 C CA . GLU A 1 82 ? 30.254 -3.612 -27.393 1.00 83.62 82 GLU A CA 1
ATOM 647 C C . GLU A 1 82 ? 29.910 -2.415 -26.488 1.00 83.62 82 GLU A C 1
ATOM 649 O O . GLU A 1 82 ? 29.903 -2.522 -25.258 1.00 83.62 82 GLU A O 1
ATOM 654 N N . VAL A 1 83 ? 29.507 -1.289 -27.088 1.00 82.75 83 VAL A N 1
ATOM 655 C CA . VAL A 1 83 ? 28.968 -0.124 -26.363 1.00 82.75 83 VAL A CA 1
ATOM 656 C C . VAL A 1 83 ? 27.670 -0.454 -25.648 1.00 82.75 83 VAL A C 1
ATOM 658 O O . VAL A 1 83 ? 27.516 -0.113 -24.476 1.00 82.75 83 VAL A O 1
ATOM 661 N N . ALA A 1 84 ? 26.736 -1.110 -26.336 1.00 80.94 84 ALA A N 1
ATOM 662 C CA . ALA A 1 84 ? 25.443 -1.468 -25.771 1.00 80.94 84 ALA A CA 1
ATOM 663 C C . ALA A 1 84 ? 25.587 -2.433 -24.586 1.00 80.94 84 ALA A C 1
ATOM 665 O O . ALA A 1 84 ? 24.927 -2.243 -23.565 1.00 80.94 84 ALA A O 1
ATOM 666 N N . LYS A 1 85 ? 26.493 -3.417 -24.683 1.00 81.38 85 LYS A N 1
ATOM 667 C CA . LYS A 1 85 ? 26.852 -4.317 -23.578 1.00 81.38 85 LYS A CA 1
ATOM 668 C C . LYS A 1 85 ? 27.451 -3.548 -22.405 1.00 81.38 85 LYS A C 1
ATOM 670 O O . LYS A 1 85 ? 26.963 -3.686 -21.291 1.00 81.38 85 LYS A O 1
ATOM 675 N N . THR A 1 86 ? 28.441 -2.690 -22.659 1.00 79.69 86 THR A N 1
ATOM 676 C CA . THR A 1 86 ? 29.073 -1.862 -21.616 1.00 79.69 86 THR A CA 1
ATOM 677 C C . THR A 1 86 ? 28.041 -0.970 -20.909 1.00 79.69 86 THR A C 1
ATOM 679 O O . THR A 1 86 ? 28.058 -0.851 -19.685 1.00 79.69 86 THR A O 1
ATOM 682 N N . GLY A 1 87 ? 27.093 -0.397 -21.660 1.00 76.06 87 GLY A N 1
ATOM 683 C CA . GLY A 1 87 ? 25.989 0.404 -21.124 1.00 76.06 87 GLY A CA 1
ATOM 684 C C . GLY A 1 87 ? 24.948 -0.405 -20.343 1.00 76.06 87 GLY A C 1
ATOM 685 O O . GLY A 1 87 ? 24.531 0.020 -19.273 1.00 76.06 87 GLY A O 1
ATOM 686 N N . SER A 1 88 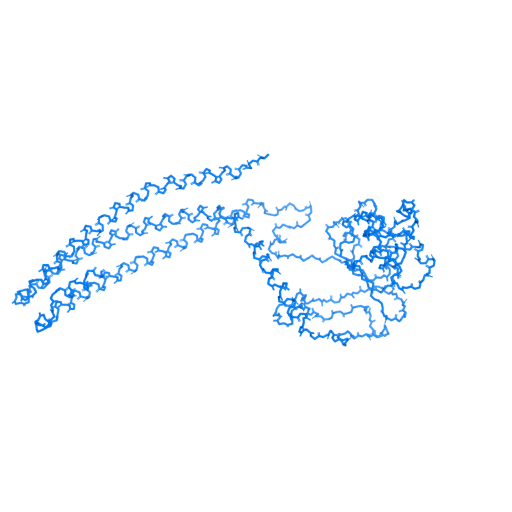? 24.557 -1.590 -20.821 1.00 77.75 88 SER A N 1
ATOM 687 C CA . SER A 1 88 ? 23.604 -2.467 -20.115 1.00 77.75 88 SER A CA 1
ATOM 688 C C . SER A 1 88 ? 24.176 -3.002 -18.805 1.00 77.75 88 SER A C 1
ATOM 690 O O . SER A 1 88 ? 23.492 -2.982 -17.785 1.00 77.75 88 SER A O 1
ATOM 692 N N . THR A 1 89 ? 25.448 -3.406 -18.807 1.00 76.56 89 THR A N 1
ATOM 693 C CA . THR A 1 89 ? 26.179 -3.808 -17.599 1.00 76.56 89 THR A CA 1
ATOM 694 C C . THR A 1 89 ? 26.235 -2.671 -16.581 1.00 76.56 89 THR A C 1
ATOM 696 O O . THR A 1 89 ? 26.029 -2.888 -15.392 1.00 76.56 89 THR A O 1
ATOM 699 N N . PHE A 1 90 ? 26.424 -1.434 -17.035 1.00 74.81 90 PHE A N 1
ATOM 700 C CA . PHE A 1 90 ? 26.360 -0.268 -16.163 1.00 74.81 90 PHE A CA 1
ATOM 701 C C . PHE A 1 90 ? 24.968 -0.009 -15.585 1.00 74.81 90 PHE A C 1
ATOM 703 O O . PHE A 1 90 ? 24.845 0.189 -14.379 1.00 74.81 90 PHE A O 1
ATOM 710 N N . CYS A 1 91 ? 23.921 -0.046 -16.413 1.00 70.12 91 CYS A N 1
ATOM 711 C CA . CYS A 1 91 ? 22.546 0.103 -15.942 1.00 70.12 91 CYS A CA 1
ATOM 712 C C . CYS A 1 91 ? 22.181 -0.966 -14.909 1.00 70.12 91 CYS A C 1
ATOM 714 O O . CYS A 1 91 ? 21.452 -0.656 -13.981 1.00 70.12 91 CYS A O 1
ATOM 716 N N . PHE A 1 92 ? 22.716 -2.183 -15.025 1.00 74.44 92 PHE A N 1
ATOM 717 C CA . PHE A 1 92 ? 22.556 -3.244 -14.028 1.00 74.44 92 PHE A CA 1
ATOM 718 C C . PHE A 1 92 ? 23.234 -2.922 -12.694 1.00 74.44 92 PHE A C 1
ATOM 720 O O . PHE A 1 92 ? 22.612 -3.087 -11.648 1.00 74.44 92 PHE A O 1
ATOM 727 N N . TYR A 1 93 ? 24.476 -2.423 -12.709 1.00 72.69 93 TYR A N 1
ATOM 728 C CA . TYR A 1 93 ? 25.146 -1.986 -11.479 1.00 72.69 93 TYR A CA 1
ATOM 729 C C . TYR A 1 93 ? 24.426 -0.794 -10.842 1.00 72.69 93 TYR A C 1
ATOM 731 O O . TYR A 1 93 ? 24.221 -0.781 -9.631 1.00 72.69 93 TYR A O 1
ATOM 739 N N . LEU A 1 94 ? 23.988 0.174 -11.651 1.00 69.69 94 LEU A N 1
ATOM 740 C CA . LEU A 1 94 ? 23.259 1.343 -11.173 1.00 69.69 94 LEU A CA 1
ATOM 741 C C . LEU A 1 94 ? 21.886 0.947 -10.618 1.00 69.69 94 LEU A C 1
ATOM 743 O O . LEU A 1 94 ? 21.580 1.310 -9.497 1.00 69.69 94 LEU A O 1
ATOM 747 N N . LEU A 1 95 ? 21.092 0.153 -11.343 1.00 66.06 95 LEU A N 1
ATOM 748 C CA . LEU A 1 95 ? 19.789 -0.337 -10.881 1.00 66.06 95 LEU A CA 1
ATOM 749 C C . LEU A 1 95 ? 19.924 -1.246 -9.665 1.00 66.06 95 LEU A C 1
ATOM 751 O O . LEU A 1 95 ? 19.122 -1.115 -8.760 1.00 66.06 95 LEU A O 1
ATOM 755 N N . GLY A 1 96 ? 20.928 -2.122 -9.591 1.00 66.69 96 GLY A N 1
ATOM 756 C CA . GLY A 1 96 ? 21.151 -2.966 -8.414 1.00 66.69 96 GLY A CA 1
ATOM 757 C C . GLY A 1 96 ? 21.442 -2.140 -7.159 1.00 66.69 96 GLY A C 1
ATOM 758 O O . GLY A 1 96 ? 20.840 -2.369 -6.116 1.00 66.69 96 GLY A O 1
ATOM 759 N N . ILE A 1 97 ? 22.298 -1.123 -7.278 1.00 66.00 97 ILE A N 1
ATOM 760 C CA . ILE A 1 97 ? 22.606 -0.192 -6.187 1.00 66.00 97 ILE A CA 1
ATOM 761 C C . ILE A 1 97 ? 21.365 0.649 -5.858 1.00 66.00 97 ILE A C 1
ATOM 763 O O . ILE A 1 97 ? 20.897 0.682 -4.726 1.00 66.00 97 ILE A O 1
ATOM 767 N N . THR A 1 98 ? 20.760 1.274 -6.860 1.00 61.88 98 THR A N 1
ATOM 768 C CA . THR A 1 98 ? 19.583 2.122 -6.710 1.00 61.88 98 THR A CA 1
ATOM 769 C C . THR A 1 98 ? 18.365 1.347 -6.206 1.00 61.88 98 THR A C 1
ATOM 771 O O . THR A 1 98 ? 17.613 1.935 -5.464 1.00 61.88 98 THR A O 1
ATOM 774 N N . HIS A 1 99 ? 18.176 0.054 -6.476 1.00 62.16 99 HIS A N 1
ATOM 775 C CA . HIS A 1 99 ? 17.068 -0.756 -5.938 1.00 62.16 99 HIS A CA 1
ATOM 776 C C . HIS A 1 99 ? 17.300 -1.160 -4.472 1.00 62.16 99 HIS A C 1
ATOM 778 O O . HIS A 1 99 ? 16.357 -1.197 -3.689 1.00 62.16 99 HIS A O 1
ATOM 784 N N . VAL A 1 100 ? 18.560 -1.393 -4.081 1.00 59.19 100 VAL A N 1
ATOM 785 C CA . VAL A 1 100 ? 18.957 -1.619 -2.679 1.00 59.19 100 VAL A CA 1
ATOM 786 C C . VAL A 1 100 ? 18.801 -0.343 -1.837 1.00 59.19 100 VAL A C 1
ATOM 788 O O . VAL A 1 100 ? 18.421 -0.436 -0.676 1.00 59.19 100 VAL A O 1
ATOM 791 N N . TYR A 1 101 ? 19.024 0.846 -2.414 1.00 55.88 101 TYR A N 1
ATOM 792 C CA . TYR A 1 101 ? 18.928 2.132 -1.698 1.00 55.88 101 TYR A CA 1
ATOM 793 C C . TYR A 1 101 ? 17.596 2.899 -1.904 1.00 55.88 101 TYR A C 1
ATOM 795 O O . TYR A 1 101 ? 17.185 3.628 -1.009 1.00 55.88 101 TYR A O 1
ATOM 803 N N . LEU A 1 102 ? 16.876 2.723 -3.026 1.00 52.34 102 LEU A N 1
ATOM 804 C CA . LEU A 1 102 ? 15.490 3.206 -3.247 1.00 52.34 102 LEU A CA 1
ATOM 805 C C . LEU A 1 102 ? 14.477 2.412 -2.430 1.00 52.34 102 LEU A C 1
ATOM 807 O O . LEU A 1 102 ? 13.306 2.778 -2.422 1.00 52.34 102 LEU A O 1
ATOM 811 N N . CYS A 1 103 ? 14.899 1.338 -1.766 1.00 51.16 103 CYS A N 1
ATOM 812 C CA . CYS A 1 103 ? 14.067 0.687 -0.775 1.00 51.16 103 CYS A CA 1
ATOM 813 C C . CYS A 1 103 ? 13.467 1.732 0.184 1.00 51.16 103 CYS A C 1
ATOM 815 O O . CYS A 1 103 ? 12.260 1.716 0.346 1.00 51.16 103 CYS A O 1
ATOM 817 N N . ASP A 1 104 ? 14.215 2.736 0.659 1.00 45.59 104 ASP A N 1
ATOM 818 C CA . ASP A 1 104 ? 13.660 3.800 1.521 1.00 45.59 104 ASP A CA 1
ATOM 819 C C . ASP A 1 104 ? 12.453 4.556 0.901 1.00 45.59 104 ASP A C 1
ATOM 821 O O . ASP A 1 104 ? 11.384 4.583 1.510 1.00 45.59 104 ASP A O 1
ATOM 825 N N . PRO A 1 105 ? 12.528 5.144 -0.311 1.00 45.34 105 PRO A N 1
ATOM 826 C CA . PRO A 1 105 ? 11.363 5.777 -0.940 1.00 45.34 105 PRO A CA 1
ATOM 827 C C . PRO A 1 105 ? 10.299 4.798 -1.470 1.00 45.34 105 PRO A C 1
ATOM 829 O O . PRO A 1 105 ? 9.132 5.174 -1.529 1.00 45.34 105 PRO A O 1
ATOM 832 N N . ILE A 1 106 ? 10.649 3.558 -1.833 1.00 49.06 106 ILE A N 1
ATOM 833 C CA . ILE A 1 106 ? 9.680 2.506 -2.202 1.00 49.06 106 ILE A CA 1
ATOM 834 C C . ILE A 1 106 ? 8.910 2.022 -0.965 1.00 49.06 106 ILE A C 1
ATOM 836 O O . ILE A 1 106 ? 7.731 1.707 -1.082 1.00 49.06 106 ILE A O 1
ATOM 840 N N . PHE A 1 107 ? 9.527 2.031 0.218 1.00 49.97 107 PHE A N 1
ATOM 841 C CA . PHE A 1 107 ? 8.861 1.778 1.495 1.00 49.97 107 PHE A CA 1
ATOM 842 C C . PHE A 1 107 ? 7.972 2.955 1.933 1.00 49.97 107 PHE A C 1
ATOM 844 O O . PHE A 1 107 ? 6.960 2.710 2.581 1.00 49.97 107 PHE A O 1
ATOM 851 N N . ASN A 1 108 ? 8.255 4.190 1.493 1.00 49.84 108 ASN A N 1
ATOM 852 C CA . ASN A 1 108 ? 7.398 5.370 1.727 1.00 49.84 108 ASN A CA 1
ATOM 853 C C . ASN A 1 108 ? 6.301 5.577 0.653 1.00 49.84 108 ASN A C 1
ATOM 855 O O . ASN A 1 108 ? 5.400 6.401 0.814 1.00 49.84 108 ASN A O 1
ATOM 859 N N . LEU A 1 109 ? 6.366 4.860 -0.473 1.00 51.12 109 LEU A N 1
ATOM 860 C CA . LEU A 1 109 ? 5.372 4.903 -1.556 1.00 51.12 109 LEU A CA 1
ATOM 861 C C . LEU A 1 109 ? 3.988 4.373 -1.133 1.00 51.12 109 LEU A C 1
ATOM 863 O O . LEU A 1 109 ? 2.995 4.992 -1.519 1.00 51.12 109 LEU A O 1
ATOM 867 N N . PRO A 1 110 ? 3.887 3.293 -0.332 1.00 48.75 110 PRO A N 1
ATOM 868 C CA . PRO A 1 110 ? 2.649 2.884 0.322 1.00 48.75 110 PRO A CA 1
ATOM 869 C C . PRO A 1 110 ? 2.004 4.006 1.136 1.00 48.75 110 PRO A C 1
ATOM 871 O O . PRO A 1 110 ? 0.794 4.175 1.040 1.00 48.75 110 PRO A O 1
ATOM 874 N N . ASP A 1 111 ? 2.786 4.822 1.848 1.00 47.59 111 ASP A N 1
ATOM 875 C CA . ASP A 1 111 ? 2.255 5.953 2.619 1.00 47.59 111 ASP A CA 1
ATOM 876 C C . ASP A 1 111 ? 1.743 7.076 1.708 1.00 47.59 111 ASP A C 1
ATOM 878 O O . ASP A 1 111 ? 0.662 7.616 1.932 1.00 47.59 111 ASP A O 1
ATOM 882 N N . LEU A 1 112 ? 2.453 7.397 0.622 1.00 48.84 112 LEU A N 1
ATOM 883 C CA . LEU A 1 112 ? 2.015 8.432 -0.323 1.00 48.84 112 LEU A CA 1
ATOM 884 C C . LEU A 1 112 ? 0.770 8.005 -1.121 1.00 48.84 112 LEU A C 1
ATOM 886 O O . LEU A 1 112 ? -0.144 8.802 -1.343 1.00 48.84 112 LEU A O 1
ATOM 890 N N . LEU A 1 113 ? 0.722 6.735 -1.535 1.00 49.91 113 LEU A N 1
ATOM 891 C CA . LEU A 1 113 ? -0.450 6.125 -2.161 1.00 49.91 113 LEU A CA 1
ATOM 892 C C . LEU A 1 113 ? -1.602 6.010 -1.168 1.00 49.91 113 LEU A C 1
ATOM 894 O O . LEU A 1 113 ? -2.736 6.226 -1.574 1.00 49.91 113 LEU A O 1
ATOM 898 N N . SER A 1 114 ? -1.326 5.750 0.111 1.00 47.44 114 SER A N 1
ATOM 899 C CA . SER A 1 114 ? -2.322 5.781 1.183 1.00 47.44 114 SER A CA 1
ATOM 900 C C . SER A 1 114 ? -2.907 7.183 1.345 1.00 47.44 114 SER A C 1
ATOM 902 O O . SER A 1 114 ? -4.121 7.316 1.359 1.00 47.44 114 SER A O 1
ATOM 904 N N . VAL A 1 115 ? -2.097 8.247 1.338 1.00 58.06 115 VAL A N 1
ATOM 905 C CA . VAL A 1 115 ? -2.582 9.638 1.454 1.00 58.06 115 VAL A CA 1
ATOM 906 C C . VAL A 1 115 ? -3.385 10.081 0.225 1.00 58.06 115 VAL A C 1
ATOM 908 O O . VAL A 1 115 ? -4.429 10.715 0.364 1.00 58.06 115 VAL A O 1
ATOM 911 N N . ILE A 1 116 ? -2.950 9.735 -0.990 1.00 58.66 116 ILE A N 1
ATOM 912 C CA . ILE A 1 116 ? -3.683 10.070 -2.225 1.00 58.66 116 ILE A CA 1
ATOM 913 C C . ILE A 1 116 ? -4.952 9.220 -2.357 1.00 58.66 116 ILE A C 1
ATOM 915 O O . ILE A 1 116 ? -5.997 9.736 -2.758 1.00 58.66 116 ILE A O 1
ATOM 919 N N . ALA A 1 117 ? -4.893 7.940 -1.984 1.00 47.00 117 ALA A N 1
ATOM 920 C CA . ALA A 1 117 ? -6.066 7.081 -1.912 1.00 47.00 117 ALA A CA 1
ATOM 921 C C . ALA A 1 117 ? -7.038 7.589 -0.846 1.00 47.00 117 ALA A C 1
ATOM 923 O O . ALA A 1 117 ? -8.215 7.691 -1.142 1.00 47.00 117 ALA A O 1
ATOM 924 N N . GLN A 1 118 ? -6.573 8.002 0.336 1.00 48.94 118 GLN A N 1
ATOM 925 C CA . GLN A 1 118 ? -7.405 8.624 1.368 1.00 48.94 118 GLN A CA 1
ATOM 926 C C . GLN A 1 118 ? -8.014 9.941 0.886 1.00 48.94 118 GLN A C 1
ATOM 928 O O . GLN A 1 118 ? -9.198 10.166 1.114 1.00 48.94 118 GLN A O 1
ATOM 933 N N . GLY A 1 119 ? -7.261 10.784 0.173 1.00 54.44 119 GLY A N 1
ATOM 934 C CA . GLY A 1 119 ? -7.770 12.030 -0.403 1.00 54.44 119 GLY A CA 1
ATOM 935 C C . GLY A 1 119 ? -8.869 11.788 -1.439 1.00 54.44 119 GLY A C 1
ATOM 936 O O . GLY A 1 119 ? -9.940 12.384 -1.357 1.00 54.44 119 GLY A O 1
ATOM 937 N N . LYS A 1 120 ? -8.648 10.852 -2.369 1.00 60.78 120 LYS A N 1
ATOM 938 C CA . LYS A 1 120 ? -9.645 10.473 -3.377 1.00 60.78 120 LYS A CA 1
ATOM 939 C C . LYS A 1 120 ? -10.851 9.773 -2.748 1.00 60.78 120 LYS A C 1
ATOM 941 O O . LYS A 1 120 ? -11.972 10.147 -3.043 1.00 60.78 120 LYS A O 1
ATOM 946 N N . VAL A 1 121 ? -10.630 8.818 -1.845 1.00 51.16 121 VAL A N 1
ATOM 947 C CA . VAL A 1 121 ? -11.688 8.105 -1.112 1.00 51.16 121 VAL A CA 1
ATOM 948 C C . VAL A 1 121 ? -12.499 9.072 -0.256 1.00 51.16 121 VAL A C 1
ATOM 950 O O . VAL A 1 121 ? -13.693 8.872 -0.118 1.00 51.16 121 VAL A O 1
ATOM 953 N N . SER A 1 122 ? -11.906 10.141 0.279 1.00 47.06 122 SER A N 1
ATOM 954 C CA . SER A 1 122 ? -12.652 11.174 1.014 1.00 47.06 122 SER A CA 1
ATOM 955 C C . SER A 1 122 ? -13.540 12.002 0.088 1.00 47.06 122 SER A C 1
ATOM 957 O O . SER A 1 122 ? -14.689 12.267 0.422 1.00 47.06 122 SER A O 1
ATOM 959 N N . VAL A 1 123 ? -13.037 12.379 -1.090 1.00 65.06 123 VAL A N 1
ATOM 960 C CA . VAL A 1 123 ? -13.812 13.131 -2.091 1.00 65.06 123 VAL A CA 1
ATOM 961 C C . VAL A 1 123 ? -14.918 12.266 -2.699 1.00 65.06 123 VAL A C 1
ATOM 963 O O . VAL A 1 123 ? -16.059 12.712 -2.785 1.00 65.06 123 VAL A O 1
ATOM 966 N N . ASP A 1 124 ? -14.607 11.016 -3.040 1.00 54.22 124 ASP A N 1
ATOM 967 C CA . ASP A 1 124 ? -15.568 10.052 -3.573 1.00 54.22 124 ASP A CA 1
ATOM 968 C C . ASP A 1 124 ? -16.594 9.648 -2.506 1.00 54.22 124 ASP A C 1
ATOM 970 O O . ASP A 1 124 ? -17.758 9.522 -2.850 1.00 54.22 124 ASP A O 1
ATOM 974 N N . ARG A 1 125 ? -16.221 9.546 -1.216 1.00 54.91 125 ARG A N 1
ATOM 975 C CA . ARG A 1 125 ? -17.170 9.330 -0.104 1.00 54.91 125 ARG A CA 1
ATOM 976 C C . ARG A 1 125 ? -18.116 10.498 0.098 1.00 54.91 125 ARG A C 1
ATOM 978 O O . ARG A 1 125 ? -19.269 10.269 0.409 1.00 54.91 125 ARG A O 1
ATOM 985 N N . VAL A 1 126 ? -17.663 11.742 -0.048 1.00 56.47 126 VAL A N 1
ATOM 986 C CA . VAL A 1 126 ? -18.568 12.901 0.046 1.00 56.47 126 VAL A CA 1
ATOM 987 C C . VAL A 1 126 ? -19.518 12.922 -1.150 1.00 56.47 126 VAL A C 1
ATOM 989 O O . VAL A 1 126 ? -20.701 13.196 -0.985 1.00 56.47 126 VAL A O 1
ATOM 992 N N . ALA A 1 127 ? -19.024 12.593 -2.345 1.00 66.19 127 ALA A N 1
ATOM 993 C CA . ALA A 1 127 ? -19.850 12.515 -3.544 1.00 66.19 127 ALA A CA 1
ATOM 994 C C . ALA A 1 127 ? -20.842 11.335 -3.512 1.00 66.19 127 ALA A C 1
ATOM 996 O O . ALA A 1 127 ? -21.985 11.515 -3.924 1.00 66.19 127 ALA A O 1
ATOM 997 N N . SER A 1 128 ? -20.434 10.169 -2.996 1.00 50.56 128 SER A N 1
ATOM 998 C CA . SER A 1 128 ? -21.275 8.975 -2.865 1.00 50.56 128 SER A CA 1
ATOM 999 C C . SER A 1 128 ? -22.237 9.075 -1.688 1.00 50.56 128 SER A C 1
ATOM 1001 O O . SER A 1 128 ? -23.390 8.733 -1.860 1.00 50.56 128 SER A O 1
ATOM 1003 N N . PHE A 1 129 ? -21.844 9.653 -0.550 1.00 55.47 129 PHE A N 1
ATOM 1004 C CA . PHE A 1 129 ? -22.742 9.937 0.579 1.00 55.47 129 PHE A CA 1
ATOM 1005 C C . PHE A 1 129 ? -23.883 10.887 0.192 1.00 55.47 129 PHE A C 1
ATOM 1007 O O . PHE A 1 129 ? -25.003 10.760 0.672 1.00 55.47 129 PHE A O 1
ATOM 1014 N N . LEU A 1 130 ? -23.617 11.835 -0.711 1.00 52.12 130 LEU A N 1
ATOM 1015 C CA . LEU A 1 130 ? -24.646 12.719 -1.267 1.00 52.12 130 LEU A CA 1
ATOM 1016 C C . LEU A 1 130 ? -25.564 12.017 -2.288 1.00 52.12 130 LEU A C 1
ATOM 1018 O O . LEU A 1 130 ? -26.542 12.622 -2.725 1.00 52.12 130 LEU A O 1
ATOM 1022 N N . GLN A 1 131 ? -25.242 10.785 -2.691 1.00 62.59 131 GLN A N 1
ATOM 1023 C CA . GLN A 1 131 ? -25.956 9.994 -3.701 1.00 62.59 131 GLN A CA 1
ATOM 1024 C C . GLN A 1 131 ? -26.355 8.586 -3.215 1.00 62.59 131 GLN A C 1
ATOM 1026 O O . GLN A 1 131 ? -26.902 7.820 -4.004 1.00 62.59 131 GLN A O 1
ATOM 1031 N N . GLU A 1 132 ? -26.078 8.229 -1.958 1.00 50.34 132 GLU A N 1
ATOM 1032 C CA . GLU A 1 132 ? -26.289 6.889 -1.402 1.00 50.34 132 GLU A CA 1
ATOM 1033 C C . GLU A 1 132 ? -27.749 6.704 -0.971 1.00 50.34 132 GLU A C 1
ATOM 1035 O O . GLU A 1 132 ? -28.340 7.577 -0.334 1.00 50.34 132 GLU A O 1
ATOM 1040 N N . ASP A 1 133 ? -28.318 5.546 -1.313 1.00 55.06 133 ASP A N 1
ATOM 1041 C CA . ASP A 1 133 ? -29.631 5.117 -0.832 1.00 55.06 133 ASP A CA 1
ATOM 1042 C C . ASP A 1 133 ? -29.574 4.873 0.689 1.00 55.06 133 ASP A C 1
ATOM 1044 O O . ASP A 1 133 ? -28.665 4.207 1.194 1.00 55.06 133 ASP A O 1
ATOM 1048 N N . GLU A 1 134 ? -30.552 5.396 1.435 1.00 49.91 134 GLU A N 1
ATOM 1049 C CA . GLU A 1 134 ? -30.673 5.153 2.877 1.00 49.91 134 GLU A CA 1
ATOM 1050 C C . GLU A 1 134 ? -30.763 3.643 3.175 1.00 49.91 134 GLU A C 1
ATOM 1052 O O . GLU A 1 134 ? -31.453 2.892 2.481 1.00 49.91 134 GLU A O 1
ATOM 1057 N N . VAL A 1 135 ? -30.057 3.191 4.222 1.00 47.44 135 VAL A N 1
ATOM 1058 C CA . VAL A 1 135 ? -29.983 1.775 4.623 1.00 47.44 135 VAL A CA 1
ATOM 1059 C C . VAL A 1 135 ? -31.390 1.189 4.766 1.00 47.44 135 VAL A C 1
ATOM 1061 O O . VAL A 1 135 ? -32.160 1.609 5.628 1.00 47.44 135 VAL A O 1
ATOM 1064 N N . GLN A 1 136 ? -31.704 0.177 3.953 1.00 46.88 136 GLN A N 1
ATOM 1065 C CA . GLN A 1 136 ? -32.958 -0.564 4.069 1.00 46.88 136 GLN A CA 1
ATOM 1066 C C . GLN A 1 136 ? -32.990 -1.338 5.395 1.00 46.88 136 GLN A C 1
ATOM 1068 O O . GLN A 1 136 ? -32.210 -2.269 5.616 1.00 46.88 136 GLN A O 1
ATOM 1073 N N . SER A 1 137 ? -33.931 -0.959 6.261 1.00 46.88 137 SER A N 1
ATOM 1074 C CA . SER A 1 137 ? -34.193 -1.512 7.599 1.00 46.88 137 SER A CA 1
ATOM 1075 C C . SER A 1 137 ? -34.454 -3.026 7.632 1.00 46.88 137 SER A C 1
ATOM 1077 O O . SER A 1 137 ? -34.385 -3.628 8.700 1.00 46.88 137 SER A O 1
ATOM 1079 N N . ASP A 1 138 ? -34.732 -3.637 6.478 1.00 47.56 138 ASP A N 1
ATOM 1080 C CA . ASP A 1 138 ? -35.262 -5.000 6.340 1.00 47.56 138 ASP A CA 1
ATOM 1081 C C . ASP A 1 138 ? -34.183 -6.091 6.170 1.00 47.56 138 ASP A C 1
ATOM 1083 O O . ASP A 1 138 ? -34.505 -7.260 5.984 1.00 47.56 138 ASP A O 1
ATOM 1087 N N . THR A 1 139 ? -32.889 -5.750 6.234 1.00 48.09 139 THR A N 1
ATOM 1088 C CA . THR A 1 139 ? -31.795 -6.724 5.995 1.00 48.09 139 THR A CA 1
ATOM 1089 C C . THR A 1 139 ? -31.542 -7.669 7.186 1.00 48.09 139 THR A C 1
ATOM 1091 O O . THR A 1 139 ? -30.868 -8.688 7.043 1.00 48.09 139 THR A O 1
ATOM 1094 N N . ILE A 1 140 ? -32.060 -7.348 8.376 1.00 56.00 140 ILE A N 1
ATOM 1095 C CA . ILE A 1 140 ? -31.898 -8.154 9.596 1.00 56.00 140 ILE A CA 1
ATOM 1096 C C . ILE A 1 140 ? -33.248 -8.786 9.940 1.00 56.00 140 ILE A C 1
ATOM 1098 O O . ILE A 1 140 ? -34.178 -8.086 10.334 1.00 56.00 140 ILE A O 1
ATOM 1102 N N . GLU A 1 141 ? -33.348 -10.110 9.823 1.00 51.59 141 GLU A N 1
ATOM 1103 C CA . GLU A 1 141 ? -34.530 -10.857 10.256 1.00 51.59 141 GLU A CA 1
ATOM 1104 C C . GLU A 1 141 ? -34.431 -11.158 11.758 1.00 51.59 141 GLU A C 1
ATOM 1106 O O . GLU A 1 141 ? -33.544 -11.881 12.217 1.00 51.59 141 GLU A O 1
ATOM 1111 N N . PHE A 1 142 ? -35.334 -10.576 12.546 1.00 55.28 142 PHE A N 1
ATOM 1112 C CA . PHE A 1 142 ? -35.421 -10.834 13.980 1.00 55.28 142 PHE A CA 1
ATOM 1113 C C . PHE A 1 142 ? -36.285 -12.072 14.224 1.00 55.28 142 PHE A C 1
ATOM 1115 O O . PHE A 1 142 ? -37.512 -12.012 14.143 1.00 55.28 142 PHE A O 1
ATOM 1122 N N . VAL A 1 143 ? -35.645 -13.198 14.538 1.00 58.31 143 VAL A N 1
ATOM 1123 C CA . VAL A 1 143 ? -36.338 -14.455 14.848 1.00 58.31 143 VAL A CA 1
ATOM 1124 C C . VAL A 1 143 ? -36.592 -14.554 16.363 1.00 58.31 143 VAL A C 1
ATOM 1126 O O . VAL A 1 143 ? -35.678 -14.307 17.154 1.00 58.31 143 VAL A O 1
ATOM 1129 N N . PRO A 1 144 ? -37.811 -14.914 16.812 1.00 52.06 144 PRO A N 1
ATOM 1130 C CA . PRO A 1 144 ? -38.093 -15.171 18.224 1.00 52.06 144 PRO A CA 1
ATOM 1131 C C . PRO A 1 144 ? -37.203 -16.288 18.799 1.00 52.06 144 PRO A C 1
ATOM 1133 O O . PRO A 1 144 ? -37.008 -17.319 18.153 1.00 52.06 144 PRO A O 1
ATOM 1136 N N . LYS A 1 145 ? -36.730 -16.125 20.048 1.00 52.28 145 LYS A N 1
ATOM 1137 C CA . LYS A 1 145 ? -35.852 -17.081 20.773 1.00 52.28 145 LYS A CA 1
ATOM 1138 C C . LYS A 1 145 ? -36.392 -18.522 20.838 1.00 52.28 145 LYS A C 1
ATOM 1140 O O . LYS A 1 145 ? -35.638 -19.443 21.130 1.00 52.28 145 LYS A O 1
ATOM 1145 N N . ASP A 1 146 ? -37.675 -18.725 20.561 1.00 55.47 146 ASP A N 1
ATOM 1146 C CA . ASP A 1 146 ? -38.359 -20.018 20.631 1.00 55.47 146 ASP A CA 1
ATOM 1147 C C . ASP A 1 146 ? -37.985 -20.962 19.468 1.00 55.47 146 ASP A C 1
ATOM 1149 O O . ASP A 1 146 ? -38.296 -22.153 19.517 1.00 55.47 146 ASP A O 1
ATOM 1153 N N . GLN A 1 147 ? -37.347 -20.438 18.413 1.00 52.44 147 GLN A N 1
ATOM 1154 C CA . GLN A 1 147 ? -37.103 -21.155 17.155 1.00 52.44 147 GLN A CA 1
ATOM 1155 C C . GLN A 1 147 ? -35.618 -21.386 16.832 1.00 52.44 147 GLN A C 1
ATOM 1157 O O . GLN A 1 147 ? -35.322 -22.128 15.895 1.00 52.44 147 GLN A O 1
ATOM 1162 N N . THR A 1 148 ? -34.678 -20.816 17.597 1.00 53.25 148 THR A N 1
ATOM 1163 C CA . THR A 1 148 ? -33.232 -20.936 17.335 1.00 53.25 148 THR A CA 1
ATOM 1164 C C . THR A 1 148 ? -32.426 -21.217 18.609 1.00 53.25 148 THR A C 1
ATOM 1166 O O . THR A 1 148 ? -32.648 -20.632 19.664 1.00 53.25 148 THR A O 1
ATOM 1169 N N . GLU A 1 149 ? -31.442 -22.121 18.519 1.00 51.25 149 GLU A N 1
ATOM 1170 C CA . GLU A 1 149 ? -30.505 -22.431 19.622 1.00 51.25 149 GLU A CA 1
ATOM 1171 C C . GLU A 1 149 ? -29.381 -21.372 19.753 1.00 51.25 149 GLU A C 1
ATOM 1173 O O . GLU A 1 149 ? -28.563 -21.424 20.673 1.00 51.25 149 GLU A O 1
ATOM 1178 N N . PHE A 1 150 ? -29.319 -20.412 18.822 1.00 53.44 150 PHE A N 1
ATOM 1179 C CA . PHE A 1 150 ? -28.241 -19.432 18.669 1.00 53.44 150 PHE A CA 1
ATOM 1180 C C . PHE A 1 150 ? -28.784 -17.999 18.787 1.00 53.44 150 PHE A C 1
ATOM 1182 O O . PHE A 1 150 ? -29.791 -17.666 18.168 1.00 53.44 150 PHE A O 1
ATOM 1189 N N . GLU A 1 151 ? -28.105 -17.141 19.563 1.00 53.16 151 GLU A N 1
ATOM 1190 C CA . GLU A 1 151 ? -28.499 -15.729 19.752 1.00 53.16 151 GLU A CA 1
ATOM 1191 C C . GLU A 1 151 ? -28.072 -14.837 18.572 1.00 53.16 151 GLU A C 1
ATOM 1193 O O . GLU A 1 151 ? -28.714 -13.829 18.298 1.00 53.16 151 GLU A O 1
ATOM 1198 N N . VAL A 1 152 ? -27.020 -15.227 17.844 1.00 55.56 152 VAL A N 1
ATOM 1199 C CA . VAL A 1 152 ? -26.601 -14.605 16.580 1.00 55.56 152 VAL A CA 1
ATOM 1200 C C . VAL A 1 152 ? -26.127 -15.705 15.635 1.00 55.56 152 VAL A C 1
ATOM 1202 O O . VAL A 1 152 ? -25.027 -16.240 15.787 1.00 55.56 152 VAL A O 1
ATOM 1205 N N . GLU A 1 153 ? -26.943 -16.053 14.644 1.00 56.72 153 GLU A N 1
ATOM 1206 C CA . GLU A 1 153 ? -26.540 -16.973 13.582 1.00 56.72 153 GLU A CA 1
ATOM 1207 C C . GLU A 1 153 ? -26.149 -16.181 12.334 1.00 56.72 153 GLU A C 1
ATOM 1209 O O . GLU A 1 153 ? -26.945 -15.450 11.755 1.00 56.72 153 GLU A O 1
ATOM 1214 N N . ILE A 1 154 ? -24.888 -16.324 11.933 1.00 59.31 154 ILE A N 1
ATOM 1215 C CA . ILE A 1 154 ? -24.390 -15.841 10.649 1.00 59.31 154 ILE A CA 1
ATOM 1216 C C . ILE A 1 154 ? -24.061 -17.096 9.848 1.00 59.31 154 ILE A C 1
ATOM 1218 O O . ILE A 1 154 ? -23.079 -17.783 10.153 1.00 59.31 154 ILE A O 1
ATOM 1222 N N . ASP A 1 155 ? -24.909 -17.426 8.873 1.00 53.94 155 ASP A N 1
ATOM 1223 C CA . ASP A 1 155 ? -24.673 -18.544 7.963 1.00 53.94 155 ASP A CA 1
ATOM 1224 C C . ASP A 1 155 ? -23.982 -18.046 6.695 1.00 53.94 155 ASP A C 1
ATOM 1226 O O . ASP A 1 155 ? -24.551 -17.309 5.890 1.00 53.94 155 ASP A O 1
ATOM 1230 N N . ASN A 1 156 ? -22.715 -18.433 6.549 1.00 51.28 156 ASN A N 1
ATOM 1231 C CA . ASN A 1 156 ? -21.901 -18.176 5.366 1.00 51.28 156 ASN A CA 1
ATOM 1232 C C . ASN A 1 156 ? -21.884 -16.693 4.944 1.00 51.28 156 ASN A C 1
ATOM 1234 O O . ASN A 1 156 ? -21.886 -16.359 3.755 1.00 51.28 156 ASN A O 1
ATOM 1238 N N . GLY A 1 157 ? -21.868 -15.810 5.948 1.00 54.25 157 GLY A N 1
ATOM 1239 C CA . GLY A 1 157 ? -21.975 -14.370 5.768 1.00 54.25 157 GLY A CA 1
ATOM 1240 C C . GLY A 1 157 ? -20.814 -13.830 4.943 1.00 54.25 157 GLY A C 1
ATOM 1241 O O . GLY A 1 157 ? -19.649 -13.976 5.324 1.00 54.25 157 GLY A O 1
ATOM 1242 N N . LYS A 1 158 ? -21.154 -13.215 3.808 1.00 56.22 158 LYS A N 1
ATOM 1243 C CA . LYS A 1 158 ? -20.230 -12.515 2.919 1.00 56.22 158 LYS A CA 1
ATOM 1244 C C . LYS A 1 158 ? -20.492 -11.028 3.022 1.00 56.22 158 LYS A C 1
ATOM 1246 O O . LYS A 1 158 ? -21.361 -10.502 2.335 1.00 56.22 158 LYS A O 1
ATOM 1251 N N . PHE A 1 159 ? -19.751 -10.359 3.891 1.00 62.59 159 PHE A N 1
ATOM 1252 C CA . PHE A 1 159 ? -19.910 -8.925 4.084 1.00 62.59 159 PHE A CA 1
ATOM 1253 C C . PHE A 1 159 ? -18.829 -8.202 3.314 1.00 62.59 159 PHE A C 1
ATOM 1255 O O . PHE A 1 159 ? -17.641 -8.489 3.451 1.00 62.59 159 PHE A O 1
ATOM 1262 N N . SER A 1 160 ? -19.250 -7.255 2.498 1.00 54.41 160 SER A N 1
ATOM 1263 C CA . SER A 1 160 ? -18.354 -6.353 1.808 1.00 54.41 160 SER A CA 1
ATOM 1264 C C . SER A 1 160 ? -18.803 -4.943 2.113 1.00 54.41 160 SER A C 1
ATOM 1266 O O . SER A 1 160 ? -19.978 -4.624 1.969 1.00 54.41 160 SER A O 1
ATOM 1268 N N . TRP A 1 161 ? -17.861 -4.089 2.495 1.00 49.34 161 TRP A N 1
ATOM 1269 C CA . TRP A 1 161 ? -18.120 -2.652 2.571 1.00 49.34 161 TRP A CA 1
ATOM 1270 C C . TRP A 1 161 ? -18.403 -2.041 1.193 1.00 49.34 161 TRP A C 1
ATOM 1272 O O . TRP A 1 161 ? -18.855 -0.907 1.110 1.00 49.34 161 TRP A O 1
ATOM 1282 N N . ASN A 1 162 ? -18.111 -2.782 0.117 1.00 52.22 162 ASN A N 1
ATOM 1283 C CA . ASN A 1 162 ? -18.333 -2.370 -1.259 1.00 52.22 162 ASN A CA 1
ATOM 1284 C C . ASN A 1 162 ? -19.183 -3.428 -1.999 1.00 52.22 162 ASN A C 1
ATOM 1286 O O . ASN A 1 162 ? -18.693 -4.553 -2.172 1.00 52.22 162 ASN A O 1
ATOM 1290 N N . PRO A 1 163 ? -20.421 -3.119 -2.424 1.00 57.12 163 PRO A N 1
ATOM 1291 C CA . PRO A 1 163 ? -21.335 -4.086 -3.046 1.00 57.12 163 PRO A CA 1
ATOM 1292 C C . PRO A 1 163 ? -20.768 -4.742 -4.316 1.00 57.12 163 PRO A C 1
ATOM 1294 O O . PRO A 1 163 ? -21.100 -5.888 -4.610 1.00 57.12 163 PRO A O 1
ATOM 1297 N N . ASP A 1 164 ? -19.838 -4.073 -5.003 1.00 52.66 164 ASP A N 1
ATOM 1298 C CA . ASP A 1 164 ? -19.225 -4.552 -6.250 1.00 52.66 164 ASP A CA 1
ATOM 1299 C C . ASP A 1 164 ? -17.942 -5.388 -6.046 1.00 52.66 164 ASP A C 1
ATOM 1301 O O . ASP A 1 164 ? -17.278 -5.788 -7.009 1.00 52.66 164 ASP A O 1
ATOM 1305 N N . SER A 1 165 ? -17.538 -5.655 -4.798 1.00 46.72 165 SER A N 1
ATOM 1306 C CA . SER A 1 165 ? -16.309 -6.407 -4.519 1.00 46.72 165 SER A CA 1
ATOM 1307 C C . SER A 1 165 ? -16.476 -7.907 -4.773 1.00 46.72 165 SER A C 1
ATOM 1309 O O . SER A 1 165 ? -17.252 -8.590 -4.107 1.00 46.72 165 SER A O 1
ATOM 1311 N N . SER A 1 166 ? -15.650 -8.453 -5.671 1.00 53.09 166 SER A N 1
ATOM 1312 C CA . SER A 1 166 ? -15.546 -9.904 -5.911 1.00 53.09 166 SER A CA 1
ATOM 1313 C C . SER A 1 166 ? -14.946 -10.686 -4.731 1.00 53.09 166 SER A C 1
ATOM 1315 O O . SER A 1 166 ? -15.151 -11.897 -4.631 1.00 53.09 166 SER A O 1
ATOM 1317 N N . SER A 1 167 ? -14.237 -10.004 -3.825 1.00 49.00 167 SER A N 1
ATOM 1318 C CA . SER A 1 167 ? -13.718 -10.560 -2.573 1.00 49.00 167 SER A CA 1
ATOM 1319 C C . SER A 1 167 ? -14.405 -9.877 -1.384 1.00 49.00 167 SER A C 1
ATOM 1321 O O . SER A 1 167 ? -14.109 -8.708 -1.106 1.00 49.00 167 SER A O 1
ATOM 1323 N N . PRO A 1 168 ? -15.325 -10.551 -0.683 1.00 56.56 168 PRO A N 1
ATOM 1324 C CA . PRO A 1 168 ? -15.973 -9.968 0.483 1.00 56.56 168 PRO A CA 1
ATOM 1325 C C . PRO A 1 168 ? -14.943 -9.728 1.597 1.00 56.56 168 PRO A C 1
ATOM 1327 O O . PRO A 1 168 ? -14.010 -10.509 1.778 1.00 56.56 168 PRO A O 1
ATOM 1330 N N . THR A 1 169 ? -15.089 -8.614 2.320 1.00 50.41 169 THR A N 1
ATOM 1331 C CA . THR A 1 169 ? -14.219 -8.234 3.447 1.00 50.41 169 THR A CA 1
ATOM 1332 C C . THR A 1 169 ? -14.281 -9.257 4.578 1.00 50.41 169 THR A C 1
ATOM 1334 O O . THR A 1 169 ? -13.279 -9.532 5.230 1.00 50.41 169 THR A O 1
ATOM 1337 N N . LEU A 1 170 ? -15.455 -9.840 4.785 1.00 48.97 170 LEU A N 1
ATOM 1338 C CA . LEU A 1 170 ? -15.670 -10.973 5.663 1.00 48.97 170 LEU A CA 1
ATOM 1339 C C . LEU A 1 170 ? -16.215 -12.102 4.797 1.00 48.97 170 LEU A C 1
ATOM 1341 O O . LEU A 1 170 ? -17.306 -11.971 4.252 1.00 48.97 170 LEU A O 1
ATOM 1345 N N . ASP A 1 171 ? -15.440 -13.173 4.636 1.00 47.53 171 ASP A N 1
ATOM 1346 C CA . ASP A 1 171 ? -15.828 -14.360 3.872 1.00 47.53 171 ASP A CA 1
ATOM 1347 C C . ASP A 1 171 ? -15.956 -15.555 4.817 1.00 47.53 171 ASP A C 1
ATOM 1349 O O . ASP A 1 171 ? -15.084 -15.778 5.659 1.00 47.53 171 ASP A O 1
ATOM 1353 N N . LYS A 1 172 ? -17.021 -16.345 4.646 1.00 47.84 172 LYS A N 1
ATOM 1354 C CA . LYS A 1 172 ? -17.265 -17.595 5.387 1.00 47.84 172 LYS A CA 1
ATOM 1355 C C . LYS A 1 172 ? -17.283 -17.432 6.911 1.00 47.84 172 LYS A C 1
ATOM 1357 O O . LYS A 1 172 ? -16.774 -18.295 7.629 1.00 47.84 172 LYS A O 1
ATOM 1362 N N . ILE A 1 173 ? -17.895 -16.363 7.421 1.00 49.59 173 ILE A N 1
ATOM 1363 C CA . ILE A 1 173 ? -18.220 -16.315 8.851 1.00 49.59 173 ILE A CA 1
ATOM 1364 C C . ILE A 1 173 ? -19.254 -17.405 9.128 1.00 49.59 173 ILE A C 1
ATOM 1366 O O . ILE A 1 173 ? -20.316 -17.427 8.505 1.00 49.59 173 ILE A O 1
ATOM 1370 N N . GLN A 1 174 ? -18.920 -18.312 10.043 1.00 47.59 174 GLN A N 1
ATOM 1371 C CA . GLN A 1 174 ? -19.806 -19.381 10.488 1.00 47.59 174 GLN A CA 1
ATOM 1372 C C . GLN A 1 174 ? -20.048 -19.270 11.990 1.00 47.59 174 GLN A C 1
ATOM 1374 O O . GLN A 1 174 ? -19.091 -19.245 12.757 1.00 47.59 174 GLN A O 1
ATOM 1379 N N . ARG A 1 175 ? -21.337 -19.255 12.358 1.00 51.06 175 ARG A N 1
ATOM 1380 C CA . ARG A 1 175 ? -21.935 -19.572 13.671 1.00 51.06 175 ARG A CA 1
ATOM 1381 C C . ARG A 1 175 ? -21.201 -19.048 14.914 1.00 51.06 175 ARG A C 1
ATOM 1383 O O . ARG A 1 175 ? -20.194 -19.601 15.342 1.00 51.06 175 ARG A O 1
ATOM 1390 N N . ILE A 1 176 ? -21.822 -18.086 15.597 1.00 49.38 176 ILE A N 1
ATOM 1391 C CA . ILE A 1 176 ? -21.430 -17.661 16.946 1.00 49.38 176 ILE A CA 1
ATOM 1392 C C . ILE A 1 176 ? -22.437 -18.268 17.933 1.00 49.38 176 ILE A C 1
ATOM 1394 O O . ILE A 1 176 ? -23.613 -17.912 17.938 1.00 49.38 176 ILE A O 1
ATOM 1398 N N . LYS A 1 177 ? -22.005 -19.230 18.759 1.00 40.00 177 LYS A N 1
ATOM 1399 C CA . LYS A 1 177 ? -22.861 -19.835 19.795 1.00 40.00 177 LYS A CA 1
ATOM 1400 C C . LYS A 1 177 ? -22.725 -19.059 21.102 1.00 40.00 177 LYS A C 1
ATOM 1402 O O . LYS A 1 177 ? -21.609 -18.810 21.544 1.00 40.00 177 LYS A O 1
ATOM 1407 N N . LYS A 1 178 ? -23.851 -18.760 21.755 1.00 41.88 178 LYS A N 1
ATOM 1408 C CA . LYS A 1 178 ? -23.882 -18.311 23.153 1.00 41.88 178 LYS A CA 1
ATOM 1409 C C . LYS A 1 178 ? -24.557 -19.350 24.044 1.00 41.88 178 LYS A C 1
ATOM 1411 O O . LYS A 1 178 ? -25.490 -20.033 23.627 1.00 41.88 178 LYS A O 1
ATOM 1416 N N . ALA A 1 179 ? -24.074 -19.445 25.280 1.00 33.12 179 ALA A N 1
ATOM 1417 C CA . ALA A 1 179 ? -24.716 -20.143 26.382 1.00 33.12 179 ALA A CA 1
ATOM 1418 C C . ALA A 1 179 ? -25.928 -19.354 26.932 1.00 33.12 179 ALA A C 1
ATOM 1420 O O . ALA A 1 179 ? -25.860 -18.153 27.177 1.00 33.12 179 ALA A O 1
ATOM 1421 N N . VAL A 1 180 ? -27.026 -20.093 27.098 1.00 29.00 180 VAL A N 1
ATOM 1422 C CA . VAL A 1 180 ? -28.353 -19.793 27.667 1.00 29.00 180 VAL A CA 1
ATOM 1423 C C . VAL A 1 180 ? -28.466 -18.547 28.570 1.00 29.00 180 VAL A C 1
ATOM 1425 O O . VAL A 1 180 ? -27.865 -18.485 29.640 1.00 29.00 180 VAL A O 1
ATOM 1428 N N . GLY A 1 181 ? -29.374 -17.630 28.205 1.00 30.28 181 GLY A N 1
ATOM 1429 C CA . GLY A 1 181 ? -29.868 -16.545 29.063 1.00 30.28 181 GLY A CA 1
ATOM 1430 C C . GLY A 1 181 ? -31.143 -15.883 28.511 1.00 30.28 181 GLY A C 1
ATOM 1431 O O . GLY A 1 181 ? -31.161 -15.365 27.393 1.00 30.28 181 GLY A O 1
ATOM 1432 N N . TYR A 1 182 ? -32.230 -15.932 29.286 1.00 28.14 182 TYR A N 1
ATOM 1433 C CA . TYR A 1 182 ? -33.554 -15.387 28.955 1.00 28.14 182 TYR A CA 1
ATOM 1434 C C . TYR A 1 182 ? -33.615 -13.864 29.168 1.00 28.14 182 TYR A C 1
ATOM 1436 O O . TYR A 1 182 ? -33.306 -13.414 30.266 1.00 28.14 182 TYR A O 1
ATOM 1444 N N . CYS A 1 183 ? -34.100 -13.098 28.182 1.00 26.92 183 CYS A N 1
ATOM 1445 C CA . CYS A 1 183 ? -34.834 -11.840 28.404 1.00 26.92 183 CYS A CA 1
ATOM 1446 C C . CYS A 1 183 ? -35.562 -11.390 27.121 1.00 26.92 183 CYS A C 1
ATOM 1448 O O . CYS A 1 183 ? -35.190 -11.813 26.024 1.00 26.92 183 CYS A O 1
ATOM 1450 N N . LYS A 1 184 ? -36.636 -10.612 27.304 1.00 25.50 184 LYS A N 1
ATOM 1451 C CA . LYS A 1 184 ? -37.645 -10.182 26.323 1.00 25.50 184 LYS A CA 1
ATOM 1452 C C . LYS A 1 184 ? -37.333 -8.795 25.740 1.00 25.50 184 LYS A C 1
ATOM 1454 O O . LYS A 1 184 ? -36.817 -7.947 26.456 1.00 25.50 184 LYS A O 1
ATOM 1459 N N . ASP A 1 185 ? -37.802 -8.601 24.507 1.00 25.89 185 ASP A N 1
ATOM 1460 C CA . ASP A 1 185 ? -37.984 -7.348 23.754 1.00 25.89 185 ASP A CA 1
ATOM 1461 C C . ASP A 1 185 ? -36.713 -6.618 23.265 1.00 25.89 185 ASP A C 1
ATOM 1463 O O . ASP A 1 185 ? -35.963 -6.007 24.019 1.00 25.89 185 ASP A O 1
ATOM 1467 N N . TRP A 1 186 ? -36.509 -6.659 21.941 1.00 27.78 186 TRP A N 1
ATOM 1468 C CA . TRP A 1 186 ? -35.320 -6.178 21.232 1.00 27.78 186 TRP A CA 1
ATOM 1469 C C . TRP A 1 186 ? -35.555 -4.806 20.594 1.00 27.78 186 TRP A C 1
ATOM 1471 O O . TRP A 1 186 ? -36.282 -4.721 19.610 1.00 27.78 186 TRP A O 1
ATOM 1481 N N . TRP A 1 187 ? -34.894 -3.758 21.099 1.00 26.44 187 TRP A N 1
ATOM 1482 C CA . TRP A 1 187 ? -34.713 -2.483 20.374 1.00 26.44 187 TRP A CA 1
ATOM 1483 C C . TRP A 1 187 ? -33.351 -1.798 20.604 1.00 26.44 187 TRP A C 1
ATOM 1485 O O . TRP A 1 187 ? -33.128 -0.721 20.059 1.00 26.44 187 TRP A O 1
ATOM 1495 N N . TYR A 1 188 ? -32.406 -2.392 21.345 1.00 32.81 188 TYR A N 1
ATOM 1496 C CA . TYR A 1 188 ? -31.213 -1.661 21.797 1.00 32.81 188 TYR A CA 1
ATOM 1497 C C . TYR A 1 188 ? -29.903 -2.406 21.496 1.00 32.81 188 TYR A C 1
ATOM 1499 O O . TYR A 1 188 ? -29.689 -3.537 21.929 1.00 32.81 188 TYR A O 1
ATOM 1507 N N . LYS A 1 189 ? -29.017 -1.763 20.720 1.00 42.50 189 LYS A N 1
ATOM 1508 C CA . LYS A 1 189 ? -27.628 -2.193 20.490 1.00 42.50 189 LYS A CA 1
ATOM 1509 C C . LYS A 1 189 ? -26.710 -1.393 21.412 1.00 42.50 189 LYS A C 1
ATOM 1511 O O . LYS A 1 189 ? -26.635 -0.174 21.303 1.00 42.50 189 LYS A O 1
ATOM 1516 N N . GLY A 1 190 ? -25.960 -2.086 22.260 1.00 39.59 190 GLY A N 1
ATOM 1517 C CA . GLY A 1 190 ? -24.950 -1.510 23.140 1.00 39.59 190 GLY A CA 1
ATOM 1518 C C . GLY A 1 190 ? -23.644 -1.440 22.372 1.00 39.59 190 GLY A C 1
ATOM 1519 O O . GLY A 1 190 ? -22.914 -2.424 22.270 1.00 39.59 190 GLY A O 1
ATOM 1520 N N . LEU A 1 191 ? -23.376 -0.290 21.763 1.00 38.81 191 LEU A N 1
ATOM 1521 C CA . LEU A 1 191 ? -22.214 -0.103 20.906 1.00 38.81 191 LEU A CA 1
ATOM 1522 C C . LEU A 1 191 ? -21.126 0.682 21.654 1.00 38.81 191 LEU A C 1
ATOM 1524 O O . LEU A 1 191 ? -21.290 1.869 21.924 1.00 38.81 191 LEU A O 1
ATOM 1528 N N . CYS A 1 192 ? -19.990 0.042 21.942 1.00 46.44 192 CYS A N 1
ATOM 1529 C CA . CYS A 1 192 ? -18.749 0.727 22.321 1.00 46.44 192 CYS A CA 1
ATOM 1530 C C . CYS A 1 192 ? -17.872 0.889 21.077 1.00 46.44 192 CYS A C 1
ATOM 1532 O O . CYS A 1 192 ? -16.818 0.271 20.941 1.00 46.44 192 CYS A O 1
ATOM 1534 N N . THR A 1 193 ? -18.295 1.743 20.153 1.00 37.78 193 THR A N 1
ATOM 1535 C CA . THR A 1 193 ? -17.403 2.235 19.099 1.00 37.78 193 THR A CA 1
ATOM 1536 C C . THR A 1 193 ? -17.496 3.742 19.087 1.00 37.78 193 THR A C 1
ATOM 1538 O O . THR A 1 193 ? -18.571 4.246 18.786 1.00 37.78 193 THR A O 1
ATOM 1541 N N . SER A 1 194 ? -16.411 4.435 19.452 1.00 39.75 194 SER A N 1
ATOM 1542 C CA . SER A 1 194 ? -16.074 5.808 19.027 1.00 39.75 194 SER A CA 1
ATOM 1543 C C . SER A 1 194 ? -17.206 6.855 18.947 1.00 39.75 194 SER A C 1
ATOM 1545 O O . SER A 1 194 ? -17.054 7.858 18.253 1.00 39.75 194 SER A O 1
ATOM 1547 N N . VAL A 1 195 ? -18.313 6.696 19.686 1.00 49.09 195 VAL A N 1
ATOM 1548 C CA . VAL A 1 195 ? -19.374 7.700 19.747 1.00 49.09 195 VAL A CA 1
ATOM 1549 C C . VAL A 1 195 ? -18.792 8.877 20.525 1.00 49.09 195 VAL A C 1
ATOM 1551 O O . VAL A 1 195 ? -18.389 8.695 21.685 1.00 49.09 195 VAL A O 1
ATOM 1554 N N . PRO A 1 196 ? -18.691 10.069 19.911 1.00 57.69 196 PRO A N 1
ATOM 1555 C CA . PRO A 1 196 ? -18.152 11.234 20.588 1.00 57.69 196 PRO A CA 1
ATOM 1556 C C . PRO A 1 196 ? -18.953 11.493 21.863 1.00 57.69 196 PRO A C 1
ATOM 1558 O O . PRO A 1 196 ? -20.186 11.422 21.861 1.00 57.69 196 PRO A O 1
ATOM 1561 N N . MET A 1 197 ? -18.259 11.778 22.967 1.00 65.81 197 MET A N 1
ATOM 1562 C CA . MET A 1 197 ? -18.943 12.351 24.122 1.00 65.81 197 MET A CA 1
ATOM 1563 C C . MET A 1 197 ? -19.553 13.685 23.700 1.00 65.81 197 MET A C 1
ATOM 1565 O O . MET A 1 197 ? -18.894 14.481 23.028 1.00 65.81 197 MET A O 1
ATOM 1569 N N . ASP A 1 198 ? -20.799 13.919 24.099 1.00 70.50 198 ASP A N 1
ATOM 1570 C CA . ASP A 1 198 ? -21.440 15.207 23.879 1.00 70.50 198 ASP A CA 1
ATOM 1571 C C . ASP A 1 198 ? -20.818 16.195 24.867 1.00 70.50 198 ASP A C 1
ATOM 1573 O O . ASP A 1 198 ? -21.057 16.130 26.076 1.00 70.50 198 ASP A O 1
ATOM 1577 N N . THR A 1 199 ? -19.973 17.082 24.344 1.00 67.25 199 THR A N 1
ATOM 1578 C CA . THR A 1 199 ? -19.274 18.116 25.112 1.00 67.25 199 THR A CA 1
ATOM 1579 C C . THR A 1 199 ? -20.204 19.226 25.594 1.00 67.25 199 THR A C 1
ATOM 1581 O O . THR A 1 199 ? -19.743 20.144 26.250 1.00 67.25 199 THR A O 1
ATOM 1584 N N . ASN A 1 200 ? -21.495 19.202 25.258 1.00 75.94 200 ASN A N 1
ATOM 1585 C CA . ASN A 1 200 ? -22.463 20.158 25.797 1.00 75.94 200 ASN A CA 1
ATOM 1586 C C . ASN A 1 200 ? -23.252 19.600 26.991 1.00 75.94 200 ASN A C 1
ATOM 1588 O O . ASN A 1 200 ? -24.095 20.308 27.536 1.00 75.94 200 ASN A O 1
ATOM 1592 N N . ARG A 1 201 ? -23.007 18.346 27.393 1.00 82.25 201 ARG A N 1
ATOM 1593 C CA . ARG A 1 201 ? -23.716 17.673 28.491 1.00 82.25 201 ARG A CA 1
ATOM 1594 C C . ARG A 1 201 ? -22.791 17.348 29.659 1.00 82.25 201 ARG A C 1
ATOM 1596 O O . ARG A 1 201 ? -21.574 17.233 29.500 1.00 82.25 201 ARG A O 1
ATOM 1603 N N . ASN A 1 202 ? -23.382 17.144 30.835 1.00 89.00 202 ASN A N 1
ATOM 1604 C CA . ASN A 1 202 ? -22.652 16.648 32.004 1.00 89.00 202 ASN A CA 1
ATOM 1605 C C . ASN A 1 202 ? -22.278 15.156 31.859 1.00 89.00 202 ASN A C 1
ATOM 1607 O O . ASN A 1 202 ? -22.739 14.453 30.950 1.00 89.00 202 ASN A O 1
ATOM 1611 N N . VAL A 1 203 ? -21.399 14.666 32.740 1.00 89.75 203 VAL A N 1
ATOM 1612 C CA . VAL A 1 203 ? -20.929 13.267 32.729 1.00 89.75 203 VAL A CA 1
ATOM 1613 C C . VAL A 1 203 ? -22.097 12.283 32.874 1.00 89.75 203 VAL A C 1
ATOM 1615 O O . VAL A 1 203 ? -22.186 11.321 32.111 1.00 89.75 203 VAL A O 1
ATOM 1618 N N . LYS A 1 204 ? -23.026 12.546 33.796 1.00 91.44 204 LYS A N 1
ATOM 1619 C CA . LYS A 1 204 ? -24.206 11.712 34.050 1.00 91.44 204 LYS A CA 1
ATOM 1620 C C . LYS A 1 204 ? -25.095 11.570 32.819 1.00 91.44 204 LYS A C 1
ATOM 1622 O O . LYS A 1 204 ? -25.438 10.461 32.430 1.00 91.44 204 LYS A O 1
ATOM 1627 N N . GLU A 1 205 ? -25.438 12.672 32.167 1.00 89.44 205 GLU A N 1
ATOM 1628 C CA . GLU A 1 205 ? -26.228 12.682 30.934 1.00 89.44 205 GLU A CA 1
ATOM 1629 C C . GLU A 1 205 ? -25.517 11.979 29.785 1.00 89.44 205 GLU A C 1
ATOM 1631 O O . GLU A 1 205 ? -26.164 11.346 28.948 1.00 89.44 205 GLU A O 1
ATOM 1636 N N . ASN A 1 206 ? -24.186 12.056 29.750 1.00 88.25 206 ASN A N 1
ATOM 1637 C CA . ASN A 1 206 ? -23.409 11.283 28.801 1.00 88.25 206 ASN A CA 1
ATOM 1638 C C . ASN A 1 206 ? -23.529 9.778 29.068 1.00 88.25 206 ASN A C 1
ATOM 1640 O O . ASN A 1 206 ? -23.690 9.044 28.099 1.00 88.25 206 ASN A O 1
ATOM 1644 N N . ILE A 1 207 ? -23.502 9.320 30.322 1.00 89.62 207 ILE A N 1
ATOM 1645 C CA . ILE A 1 207 ? -23.680 7.898 30.668 1.00 89.62 207 ILE A CA 1
ATOM 1646 C C . ILE A 1 207 ? -25.112 7.432 30.376 1.00 89.62 207 ILE A C 1
ATOM 1648 O O . ILE A 1 207 ? -25.294 6.380 29.774 1.00 89.62 207 ILE A O 1
ATOM 1652 N N . LEU A 1 208 ? -26.124 8.218 30.759 1.00 88.75 208 LEU A N 1
ATOM 1653 C CA . LEU A 1 208 ? -27.534 7.864 30.560 1.00 88.75 208 LEU A CA 1
ATOM 1654 C C . LEU A 1 208 ? -27.939 7.863 29.085 1.00 88.75 208 LEU A C 1
ATOM 1656 O O . LEU A 1 208 ? -28.764 7.052 28.683 1.00 88.75 208 LEU A O 1
ATOM 1660 N N . PHE A 1 209 ? -27.404 8.796 28.295 1.00 85.69 209 PHE A N 1
ATOM 1661 C CA . PHE A 1 209 ? -27.632 8.927 26.852 1.00 85.69 209 PHE A CA 1
ATOM 1662 C C . PHE A 1 209 ? -29.105 8.840 26.404 1.00 85.69 209 PHE A C 1
ATOM 1664 O O . PHE A 1 209 ? -29.427 8.288 25.360 1.00 85.69 209 PHE A O 1
ATOM 1671 N N . GLY A 1 210 ? -30.016 9.427 27.186 1.00 81.06 210 GLY A N 1
ATOM 1672 C CA . GLY A 1 210 ? -31.455 9.427 26.893 1.00 81.06 210 GLY A CA 1
ATOM 1673 C C . GLY A 1 210 ? -32.250 8.302 27.565 1.00 81.06 210 GLY A C 1
ATOM 1674 O O . GLY A 1 210 ? -33.479 8.349 27.540 1.00 81.06 210 GLY A O 1
ATOM 1675 N N . ASN A 1 211 ? -31.588 7.353 28.233 1.00 82.88 211 ASN A N 1
ATOM 1676 C CA . ASN A 1 211 ? -32.249 6.359 29.073 1.00 82.88 211 ASN A CA 1
ATOM 1677 C C . ASN A 1 211 ? -32.777 6.959 30.379 1.00 82.88 211 ASN A C 1
ATOM 1679 O O . ASN A 1 211 ? -32.306 7.988 30.875 1.00 82.88 211 ASN A O 1
ATOM 1683 N N . ARG A 1 212 ? -33.768 6.279 30.967 1.00 88.00 212 ARG A N 1
ATOM 1684 C CA . ARG A 1 212 ? -34.303 6.643 32.283 1.00 88.00 212 ARG A CA 1
ATOM 1685 C C . ARG A 1 212 ? -33.247 6.407 33.356 1.00 88.00 212 ARG A C 1
ATOM 1687 O O . ARG A 1 212 ? -32.583 5.378 33.356 1.00 88.00 212 ARG A O 1
ATOM 1694 N N . TYR A 1 213 ? -33.145 7.347 34.291 1.00 91.88 213 TYR A N 1
ATOM 1695 C CA . TYR A 1 213 ? -32.259 7.216 35.438 1.00 91.88 213 TYR A CA 1
ATOM 1696 C C . TYR A 1 213 ? -32.784 6.160 36.420 1.00 91.88 213 TYR A C 1
ATOM 1698 O O . TYR A 1 213 ? -33.768 6.383 37.124 1.00 91.88 213 TYR A O 1
ATOM 1706 N N . ASP A 1 214 ? -32.092 5.031 36.470 1.00 92.44 214 ASP A N 1
ATOM 1707 C CA . ASP A 1 214 ? -32.163 4.011 37.512 1.00 92.44 214 ASP A CA 1
ATOM 1708 C C . ASP A 1 214 ? -30.926 4.121 38.411 1.00 92.44 214 ASP A C 1
ATOM 1710 O O . ASP A 1 214 ? -29.799 3.929 37.946 1.00 92.44 214 ASP A O 1
ATOM 1714 N N . SER A 1 215 ? -31.143 4.435 39.691 1.00 91.44 215 SER A N 1
ATOM 1715 C CA . SER A 1 215 ? -30.073 4.635 40.670 1.00 91.44 215 SER A CA 1
ATOM 1716 C C . SER A 1 215 ? -29.265 3.371 40.947 1.00 91.44 215 SER A C 1
ATOM 1718 O O . SER A 1 215 ? -28.057 3.462 41.127 1.00 91.44 215 SER A O 1
ATOM 1720 N N . VAL A 1 216 ? -29.907 2.198 40.979 1.00 93.50 216 VAL A N 1
ATOM 1721 C CA . VAL A 1 216 ? -29.223 0.941 41.321 1.00 93.50 216 VAL A CA 1
ATOM 1722 C C . VAL A 1 216 ? -28.313 0.539 40.169 1.00 93.50 216 VAL A C 1
ATOM 1724 O O . VAL A 1 216 ? -27.112 0.353 40.361 1.00 93.50 216 VAL A O 1
ATOM 1727 N N . LYS A 1 217 ? -28.863 0.519 38.950 1.00 91.38 217 LYS A N 1
ATOM 1728 C CA . LYS A 1 217 ? -28.107 0.206 37.731 1.00 91.38 217 LYS A CA 1
ATOM 1729 C C . LYS A 1 217 ? -26.964 1.195 37.501 1.00 91.38 217 LYS A C 1
ATOM 1731 O O . LYS A 1 217 ? -25.881 0.810 37.056 1.00 91.38 217 LYS A O 1
ATOM 1736 N N . TYR A 1 218 ? -27.194 2.475 37.797 1.00 93.06 218 TYR A N 1
ATOM 1737 C CA . TYR A 1 218 ? -26.195 3.524 37.601 1.00 93.06 218 TYR A CA 1
ATOM 1738 C C . TYR A 1 218 ? -25.024 3.352 38.568 1.00 93.06 218 TYR A C 1
ATOM 1740 O O . TYR A 1 218 ? -23.876 3.321 38.127 1.00 93.06 218 TYR A O 1
ATOM 1748 N N . ASP A 1 219 ? -25.301 3.139 39.856 1.00 93.31 219 ASP A N 1
ATOM 1749 C CA . ASP A 1 219 ? -24.263 2.918 40.866 1.00 93.31 219 ASP A CA 1
ATOM 1750 C C . ASP A 1 219 ? -23.446 1.647 40.595 1.00 93.31 219 ASP A C 1
ATOM 1752 O O . ASP A 1 219 ? -22.225 1.647 40.776 1.00 93.31 219 ASP A O 1
ATOM 1756 N N . GLU A 1 220 ? -24.087 0.565 40.144 1.00 92.81 220 GLU A N 1
ATOM 1757 C CA . GLU A 1 220 ? -23.396 -0.663 39.732 1.00 92.81 220 GLU A CA 1
ATOM 1758 C C . GLU A 1 220 ? -22.479 -0.421 38.529 1.00 92.81 220 GLU A C 1
ATOM 1760 O O . GLU A 1 220 ? -21.307 -0.803 38.553 1.00 92.81 220 GLU A O 1
ATOM 1765 N N . THR A 1 221 ? -22.976 0.291 37.514 1.00 91.69 221 THR A N 1
ATOM 1766 C CA . THR A 1 221 ? -22.213 0.630 36.306 1.00 91.69 221 THR A CA 1
ATOM 1767 C C . THR A 1 221 ? -20.997 1.499 36.633 1.00 91.69 221 THR A C 1
ATOM 1769 O O . THR A 1 221 ? -19.888 1.218 36.178 1.00 91.69 221 THR A O 1
ATOM 1772 N N . VAL A 1 222 ? -21.177 2.533 37.461 1.00 93.00 222 VAL A N 1
ATOM 1773 C CA . VAL A 1 222 ? -20.108 3.455 37.880 1.00 93.00 222 VAL A CA 1
ATOM 1774 C C . VAL A 1 222 ? -19.014 2.722 38.659 1.00 93.00 222 VAL A C 1
ATOM 1776 O O . VAL A 1 222 ? -17.826 2.970 38.431 1.00 93.00 222 VAL A O 1
ATOM 1779 N N . LYS A 1 223 ? -19.395 1.792 39.546 1.00 92.81 223 LYS A N 1
ATOM 1780 C CA . LYS A 1 223 ? -18.445 0.968 40.309 1.00 92.81 223 LYS A CA 1
ATOM 1781 C C . LYS A 1 223 ? -17.673 0.010 39.407 1.00 92.81 223 LYS A C 1
ATOM 1783 O O . LYS A 1 223 ? -16.446 -0.009 39.477 1.00 92.81 223 LYS A O 1
ATOM 1788 N N . ALA A 1 224 ? -18.361 -0.736 38.542 1.00 91.12 224 ALA A N 1
ATOM 1789 C CA . ALA A 1 224 ? -17.719 -1.680 37.625 1.00 91.12 224 ALA A CA 1
ATOM 1790 C C . ALA A 1 224 ? -16.803 -0.986 36.611 1.00 91.12 224 ALA A C 1
ATOM 1792 O O . ALA A 1 224 ? -15.783 -1.545 36.215 1.00 91.12 224 ALA A O 1
ATOM 1793 N N . CYS A 1 225 ? -17.128 0.254 36.234 1.00 91.62 225 CYS A N 1
ATOM 1794 C CA . CYS A 1 225 ? -16.296 1.063 35.352 1.00 91.62 225 CYS A CA 1
ATOM 1795 C C . CYS A 1 225 ? -15.159 1.805 36.070 1.00 91.62 225 CYS A C 1
ATOM 1797 O O . CYS A 1 225 ? -14.475 2.600 35.433 1.00 91.6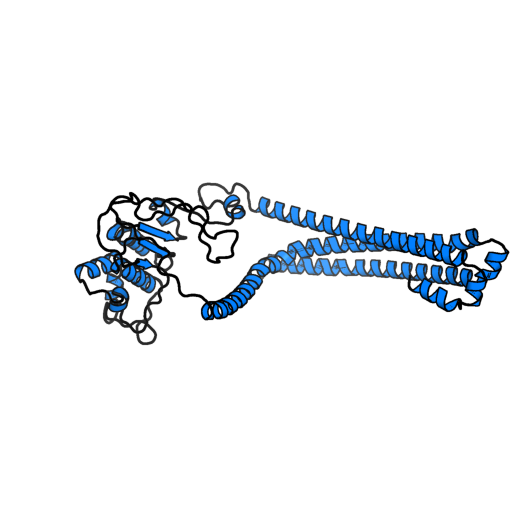2 225 CYS A O 1
ATOM 1799 N N . ALA A 1 226 ? -14.947 1.572 37.371 1.00 90.81 226 ALA A N 1
ATOM 1800 C CA . ALA A 1 226 ? -13.926 2.226 38.193 1.00 90.81 226 ALA A CA 1
ATOM 1801 C C . ALA A 1 226 ? -13.977 3.773 38.172 1.00 90.81 226 ALA A C 1
ATOM 1803 O O . ALA A 1 226 ? -12.957 4.435 38.362 1.00 90.81 226 ALA A O 1
ATOM 1804 N N . LEU A 1 227 ? -15.166 4.359 37.978 1.00 92.19 227 LEU A N 1
ATOM 1805 C CA . LEU A 1 227 ? -15.365 5.812 37.869 1.00 92.19 227 LEU A CA 1
ATOM 1806 C C . LEU A 1 227 ? -15.535 6.516 39.223 1.00 92.19 227 LEU A C 1
ATOM 1808 O O . LEU A 1 227 ? -15.454 7.739 39.291 1.00 92.19 227 LEU A O 1
ATOM 1812 N N . THR A 1 228 ? -15.730 5.777 40.319 1.00 91.75 228 THR A N 1
ATOM 1813 C CA . THR A 1 228 ? -15.971 6.357 41.654 1.00 91.75 228 THR A CA 1
ATOM 1814 C C . THR A 1 228 ? -14.861 7.322 42.082 1.00 91.75 228 THR A C 1
ATOM 1816 O O . THR A 1 228 ? -15.146 8.437 42.507 1.00 91.75 228 THR A O 1
ATOM 1819 N N . LYS A 1 229 ? -13.593 6.932 41.888 1.00 89.81 229 LYS A N 1
ATOM 1820 C CA . LYS A 1 229 ? -12.431 7.782 42.202 1.00 89.81 229 LYS A CA 1
ATOM 1821 C C . LYS A 1 229 ? -12.335 9.003 41.287 1.00 89.81 229 LYS A C 1
ATOM 1823 O O . LYS A 1 229 ? -11.863 10.047 41.717 1.00 89.81 229 LYS A O 1
ATOM 1828 N N . ASP A 1 230 ? -12.764 8.876 40.030 1.00 89.62 230 ASP A N 1
ATOM 1829 C CA . ASP A 1 230 ? -12.775 10.003 39.094 1.00 89.62 230 ASP A CA 1
ATOM 1830 C C . ASP A 1 230 ? -13.825 11.041 39.512 1.00 89.62 230 ASP A C 1
ATOM 1832 O O . ASP A 1 230 ? -13.544 12.236 39.498 1.00 89.62 230 ASP A O 1
ATOM 1836 N N . PHE A 1 231 ? -15.007 10.601 39.955 1.00 91.31 231 PHE A N 1
ATOM 1837 C CA . PHE A 1 231 ? -16.077 11.504 40.387 1.00 91.31 231 PHE A CA 1
ATOM 1838 C C . PHE A 1 231 ? -15.731 12.255 41.676 1.00 91.31 231 PHE A C 1
ATOM 1840 O O . PHE A 1 231 ? -16.100 13.416 41.805 1.00 91.31 231 PHE 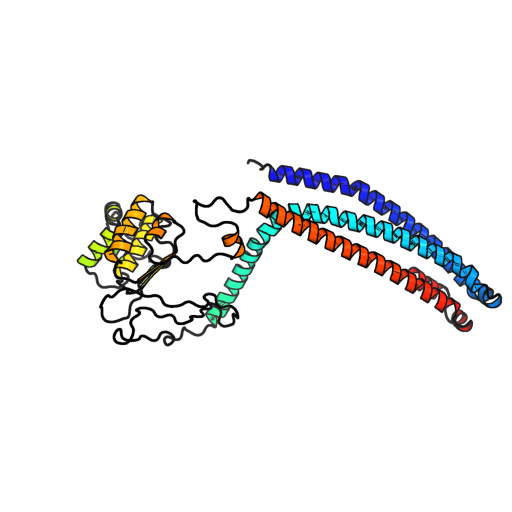A O 1
ATOM 1847 N N . GLU A 1 232 ? -14.974 11.652 42.596 1.00 90.00 232 GLU A N 1
ATOM 1848 C CA . GLU A 1 232 ? -14.453 12.349 43.785 1.00 90.00 232 GLU A CA 1
ATOM 1849 C C . GLU A 1 232 ? -13.483 13.488 43.430 1.00 90.00 232 GLU A C 1
ATOM 1851 O O . GLU A 1 232 ? -13.381 14.473 44.161 1.00 90.00 232 GLU A O 1
ATOM 1856 N N . LEU A 1 233 ? -12.772 13.364 42.304 1.00 87.75 233 LEU A N 1
ATOM 1857 C CA . LEU A 1 233 ? -11.847 14.384 41.806 1.00 87.75 233 LEU A CA 1
ATOM 1858 C C . LEU A 1 233 ? -12.551 15.466 40.979 1.00 87.75 233 LEU A C 1
ATOM 1860 O O . LEU A 1 233 ? -11.981 16.536 40.753 1.00 87.75 233 LEU A O 1
ATOM 1864 N N . PHE A 1 234 ? -13.765 15.202 40.498 1.00 89.44 234 PHE A N 1
ATOM 1865 C CA . PHE A 1 234 ? -14.516 16.149 39.690 1.00 89.44 234 PHE A CA 1
ATOM 1866 C C . PHE A 1 234 ? -15.187 17.226 40.563 1.00 89.44 234 PHE A C 1
ATOM 1868 O O . PHE A 1 234 ? -15.790 16.891 41.582 1.00 89.44 234 PHE A O 1
ATOM 1875 N N . PRO A 1 235 ? -15.160 18.516 40.159 1.00 85.38 235 PRO A N 1
ATOM 1876 C CA . PRO A 1 235 ? -15.694 19.620 40.966 1.00 85.38 235 PRO A CA 1
ATOM 1877 C C . PRO A 1 235 ? -17.154 19.446 41.399 1.00 85.38 235 PRO A C 1
ATOM 1879 O O . PRO A 1 235 ? -17.520 19.847 42.501 1.00 85.38 235 PRO A O 1
ATOM 1882 N N . CYS A 1 236 ? -17.975 18.845 40.533 1.00 87.00 236 CYS A N 1
ATOM 1883 C CA . CYS A 1 236 ? -19.399 18.605 40.761 1.00 87.00 236 CYS A CA 1
ATOM 1884 C C . CYS A 1 236 ? -19.750 17.113 40.643 1.00 87.00 236 CYS A C 1
ATOM 1886 O O . CYS A 1 236 ? -20.880 16.776 40.287 1.00 87.00 236 CYS A O 1
ATOM 1888 N N . GLY A 1 237 ? -18.789 16.209 40.871 1.00 89.88 237 GLY A N 1
ATOM 1889 C CA . GLY A 1 237 ? -19.005 14.775 40.684 1.00 89.88 237 GLY A CA 1
ATOM 1890 C C . GLY A 1 237 ? -19.468 14.437 39.266 1.00 89.88 237 GLY A C 1
ATOM 1891 O O . GLY A 1 237 ? -18.916 14.932 38.279 1.00 89.88 237 GLY A O 1
ATOM 1892 N N . ASP A 1 238 ? -20.520 13.632 39.158 1.00 89.31 238 ASP A N 1
ATOM 1893 C CA . ASP A 1 238 ? -21.118 13.210 37.890 1.00 89.31 238 ASP A CA 1
ATOM 1894 C C . ASP A 1 238 ? -21.942 14.305 37.181 1.00 89.31 238 ASP A C 1
ATOM 1896 O O . ASP A 1 238 ? -22.269 14.169 36.002 1.00 89.31 238 ASP A O 1
ATOM 1900 N N . LEU A 1 239 ? -22.229 15.426 37.849 1.00 90.19 239 LEU A N 1
ATOM 1901 C CA . LEU A 1 239 ? -22.885 16.598 37.252 1.00 90.19 239 LEU A CA 1
ATOM 1902 C C . LEU A 1 239 ? -21.897 17.575 36.602 1.00 90.19 239 LEU A C 1
ATOM 1904 O O . LEU A 1 239 ? -22.297 18.628 36.110 1.00 90.19 239 LEU A O 1
ATOM 1908 N N . THR A 1 240 ? -20.608 17.247 36.590 1.00 88.94 240 THR A N 1
ATOM 1909 C CA . THR A 1 240 ? -19.577 18.102 35.998 1.00 88.94 240 THR A CA 1
ATOM 1910 C C . THR A 1 240 ? -19.745 18.203 34.480 1.00 88.94 240 THR A C 1
ATOM 1912 O O . THR A 1 240 ? -19.914 17.193 33.795 1.00 88.94 240 THR A O 1
ATOM 1915 N N . GLU A 1 241 ? -19.678 19.425 33.949 1.00 87.44 241 GLU A N 1
ATOM 1916 C CA . GLU A 1 241 ? -19.690 19.694 32.507 1.00 87.44 241 GLU A CA 1
ATOM 1917 C C . GLU A 1 241 ? -18.349 19.312 31.854 1.00 87.44 241 GLU A C 1
ATOM 1919 O O . GLU A 1 241 ? -17.275 19.500 32.435 1.00 87.44 241 GLU A O 1
ATOM 1924 N N . ILE A 1 242 ? -18.402 18.780 30.632 1.00 84.44 242 ILE A N 1
ATOM 1925 C CA . ILE A 1 242 ? -17.242 18.316 29.851 1.00 84.44 242 ILE A CA 1
ATOM 1926 C C . ILE A 1 242 ? -16.991 19.296 28.693 1.00 84.44 242 ILE A C 1
ATOM 1928 O O . ILE A 1 242 ? -17.928 19.906 28.211 1.00 84.44 242 ILE A O 1
ATOM 1932 N N . GLY A 1 243 ? -15.759 19.433 28.189 1.00 74.38 243 GLY A N 1
ATOM 1933 C CA . GLY A 1 243 ? -15.484 20.146 26.926 1.00 74.38 243 GLY A CA 1
ATOM 1934 C C . GLY A 1 243 ? -14.922 21.558 27.102 1.00 74.38 243 GLY A C 1
ATOM 1935 O O . GLY A 1 243 ? -14.358 21.865 28.143 1.00 74.38 243 GLY A O 1
ATOM 1936 N N . GLU A 1 244 ? -15.049 22.421 26.085 1.00 62.62 244 GLU A N 1
ATOM 1937 C CA . GLU A 1 244 ? -14.396 23.750 26.053 1.00 62.62 244 GLU A CA 1
ATOM 1938 C C . GLU A 1 244 ? -14.809 24.684 27.203 1.00 62.62 244 GLU A C 1
ATOM 1940 O O . GLU A 1 244 ? -14.041 25.563 27.590 1.00 62.62 244 GLU A O 1
ATOM 1945 N N . ARG A 1 245 ? -16.016 24.493 27.751 1.00 62.50 245 ARG A N 1
ATOM 1946 C CA . ARG A 1 245 ? -16.532 25.228 28.920 1.00 62.50 245 ARG A CA 1
ATOM 1947 C C . ARG A 1 245 ? -16.436 24.439 30.232 1.00 62.50 245 ARG A C 1
ATOM 1949 O O . ARG A 1 245 ? -16.678 25.012 31.289 1.00 62.50 245 ARG A O 1
ATOM 1956 N N . GLY A 1 246 ? -16.095 23.153 30.157 1.00 70.00 246 GLY A N 1
ATOM 1957 C CA . GLY A 1 246 ? -16.070 22.209 31.271 1.00 70.00 246 GLY A CA 1
ATOM 1958 C C . GLY A 1 246 ? -14.657 21.759 31.650 1.00 70.00 246 GLY A C 1
ATOM 1959 O O . GLY A 1 246 ? -13.667 22.436 31.367 1.00 70.00 246 GLY A O 1
ATOM 1960 N N . ILE A 1 247 ? -14.544 20.597 32.300 1.00 80.38 247 ILE A N 1
ATOM 1961 C CA . ILE A 1 247 ? -13.235 20.019 32.634 1.00 80.38 247 ILE A CA 1
ATOM 1962 C C . ILE A 1 247 ? -12.606 19.298 31.433 1.00 80.38 247 ILE A C 1
ATOM 1964 O O . ILE A 1 247 ? -13.276 18.614 30.652 1.00 80.38 247 ILE A O 1
ATOM 1968 N N . ASN A 1 248 ? -11.279 19.382 31.335 1.00 79.50 248 ASN A N 1
ATOM 1969 C CA . ASN A 1 248 ? -10.503 18.542 30.429 1.00 79.50 248 ASN A CA 1
ATOM 1970 C C . ASN A 1 248 ? -10.227 17.186 31.087 1.00 79.50 248 ASN A C 1
ATOM 1972 O O . ASN A 1 248 ? -9.457 17.094 32.040 1.00 79.50 248 ASN A O 1
ATOM 1976 N N . MET A 1 249 ? -10.848 16.132 30.557 1.00 82.12 249 MET A N 1
ATOM 1977 C CA . MET A 1 249 ? -10.666 14.755 31.032 1.00 82.12 249 MET A CA 1
ATOM 1978 C C . MET A 1 249 ? -9.471 14.068 30.367 1.00 82.12 249 MET A C 1
ATOM 1980 O O . MET A 1 249 ? -9.169 14.321 29.193 1.00 82.12 249 MET A O 1
ATOM 1984 N N . SER A 1 250 ? -8.835 13.146 31.093 1.00 86.62 250 SER A N 1
ATOM 1985 C CA . SER A 1 250 ? -7.786 12.281 30.540 1.00 86.62 250 SER A CA 1
ATOM 1986 C C . SER A 1 250 ? -8.349 11.290 29.508 1.00 86.62 250 SER A C 1
ATOM 1988 O O . SER A 1 250 ? -9.556 11.043 29.450 1.00 86.62 250 SER A O 1
ATOM 1990 N N . GLY A 1 251 ? -7.475 10.700 28.683 1.00 84.50 251 GLY A N 1
ATOM 1991 C CA . GLY A 1 251 ? -7.877 9.673 27.710 1.00 84.50 251 GLY A CA 1
ATOM 1992 C C . GLY A 1 251 ? -8.555 8.469 28.372 1.00 84.50 251 GLY A C 1
ATOM 1993 O O . GLY A 1 251 ? -9.637 8.069 27.951 1.00 84.50 251 GLY A O 1
ATOM 1994 N N . GLY A 1 252 ? -7.981 7.965 29.469 1.00 87.00 252 GLY A N 1
ATOM 1995 C CA . GLY A 1 252 ? -8.555 6.856 30.234 1.00 87.00 252 GLY A CA 1
ATOM 1996 C C . GLY A 1 252 ? -9.903 7.189 30.876 1.00 87.00 252 GLY A C 1
ATOM 1997 O O . GLY A 1 252 ? -10.806 6.359 30.852 1.00 87.00 252 GLY A O 1
ATOM 1998 N N . GLN A 1 253 ? -10.091 8.416 31.378 1.00 88.88 253 GLN A N 1
ATOM 1999 C CA . GLN A 1 253 ? -11.386 8.864 31.914 1.00 88.88 253 GLN A CA 1
ATOM 2000 C C . GLN A 1 253 ? -12.469 8.890 30.833 1.00 88.88 253 GLN A C 1
ATOM 2002 O O . GLN A 1 253 ? -13.556 8.356 31.038 1.00 88.88 253 GLN A O 1
ATOM 2007 N N . LYS A 1 254 ? -12.158 9.449 29.656 1.00 87.06 254 LYS A N 1
ATOM 2008 C CA . LYS A 1 254 ? -13.075 9.455 28.504 1.00 87.06 254 LYS A CA 1
ATOM 2009 C C . LYS A 1 254 ? -13.483 8.035 28.111 1.00 87.06 254 LYS A C 1
ATOM 2011 O O . LYS A 1 254 ? -14.669 7.771 27.932 1.00 87.06 254 LYS A O 1
ATOM 2016 N N . GLN A 1 255 ? -12.517 7.121 28.041 1.00 87.31 255 GLN A N 1
ATOM 2017 C CA . GLN A 1 255 ? -12.762 5.732 27.662 1.00 87.31 255 GLN A CA 1
ATOM 2018 C C . GLN A 1 255 ? -13.623 4.990 28.697 1.00 87.31 255 GLN A C 1
ATOM 2020 O O . GLN A 1 255 ? -14.587 4.323 28.325 1.00 87.31 255 GLN A O 1
ATOM 2025 N N . ARG A 1 256 ? -13.359 5.169 30.000 1.00 89.94 256 ARG A N 1
ATOM 2026 C CA . ARG A 1 256 ? -14.182 4.584 31.074 1.00 89.94 256 ARG A CA 1
ATOM 2027 C C . ARG A 1 256 ? -15.627 5.081 31.044 1.00 89.94 256 ARG A C 1
ATOM 2029 O O . ARG A 1 256 ? -16.539 4.282 31.234 1.00 89.94 256 ARG A O 1
ATOM 2036 N N . ILE A 1 257 ? -15.856 6.366 30.763 1.00 89.81 257 ILE A N 1
ATOM 2037 C CA . ILE A 1 257 ? -17.219 6.910 30.650 1.00 89.81 257 ILE A CA 1
ATOM 2038 C C . ILE A 1 257 ? -17.942 6.348 29.416 1.00 89.81 257 ILE A C 1
ATOM 2040 O O . ILE A 1 257 ? -19.132 6.047 29.487 1.00 89.81 257 ILE A O 1
ATOM 2044 N N . GLN A 1 258 ? -17.241 6.152 28.296 1.00 86.94 258 GLN A N 1
ATOM 2045 C CA . GLN A 1 258 ? -17.820 5.507 27.110 1.00 86.94 258 GLN A CA 1
ATOM 2046 C C . GLN A 1 258 ? -18.212 4.049 27.379 1.00 86.94 258 GLN A C 1
ATOM 2048 O O . GLN A 1 258 ? -19.297 3.627 26.983 1.00 86.94 258 GLN A O 1
ATOM 2053 N N . ILE A 1 259 ? -17.374 3.304 28.105 1.00 88.31 259 ILE A N 1
ATOM 2054 C CA . ILE A 1 259 ? -17.697 1.937 28.534 1.00 88.31 259 ILE A CA 1
ATOM 2055 C C . ILE A 1 259 ? -18.905 1.949 29.472 1.00 88.31 259 ILE A C 1
ATOM 2057 O O . ILE A 1 259 ? -19.836 1.175 29.263 1.00 88.31 259 ILE A O 1
ATOM 2061 N N . ALA A 1 260 ? -18.948 2.873 30.436 1.00 90.19 260 ALA A N 1
ATOM 2062 C CA . ALA A 1 260 ? -20.090 3.035 31.331 1.00 90.19 260 ALA A CA 1
ATOM 2063 C C . ALA A 1 260 ? -21.391 3.322 30.571 1.00 90.19 260 ALA A C 1
ATOM 2065 O O . ALA A 1 260 ? -22.409 2.712 30.880 1.00 90.19 260 ALA A O 1
ATOM 2066 N N . ARG A 1 261 ? -21.365 4.180 29.540 1.00 88.25 261 ARG A N 1
ATOM 2067 C CA . ARG A 1 261 ? -22.526 4.415 28.664 1.00 88.25 261 ARG A CA 1
ATOM 2068 C C . ARG A 1 261 ? -23.031 3.110 28.047 1.00 88.25 261 ARG A C 1
ATOM 2070 O O . ARG A 1 261 ? -24.217 2.817 28.140 1.00 88.25 261 ARG A O 1
ATOM 2077 N N . ALA A 1 262 ? -22.157 2.325 27.420 1.00 85.56 262 ALA A N 1
ATOM 2078 C CA . ALA A 1 262 ? -22.596 1.100 26.751 1.00 85.56 262 ALA A CA 1
ATOM 2079 C C . ALA A 1 262 ? -23.102 0.047 27.742 1.00 85.56 262 ALA A C 1
ATOM 2081 O O . ALA A 1 262 ? -24.086 -0.637 27.475 1.00 85.56 262 ALA A O 1
ATOM 2082 N N . VAL A 1 263 ? -22.452 -0.083 28.898 1.00 88.69 263 VAL A N 1
ATOM 2083 C CA . VAL A 1 263 ? -22.899 -0.989 29.963 1.00 88.69 263 VAL A CA 1
ATOM 2084 C C . VAL A 1 263 ? -24.278 -0.568 30.472 1.00 88.69 263 VAL A C 1
ATOM 2086 O O . VAL A 1 263 ? -25.150 -1.418 30.634 1.00 88.69 263 VAL A O 1
ATOM 2089 N N . TYR A 1 264 ? -24.509 0.738 30.643 1.00 89.50 264 TYR A N 1
ATOM 2090 C CA . TYR A 1 264 ? -25.791 1.271 31.098 1.00 89.50 264 TYR A CA 1
ATOM 2091 C C . TYR A 1 264 ? -26.937 1.047 30.103 1.00 89.50 264 TYR A C 1
ATOM 2093 O O . TYR A 1 264 ? -28.085 0.908 30.523 1.00 89.50 264 TYR A O 1
ATOM 2101 N N . GLU A 1 265 ? -26.638 0.961 28.806 1.00 85.19 265 GLU A N 1
ATOM 2102 C CA . GLU A 1 265 ? -27.616 0.631 27.760 1.00 85.19 265 GLU A CA 1
ATOM 2103 C C . GLU A 1 265 ? -28.249 -0.760 27.967 1.00 85.19 265 GLU A C 1
ATOM 2105 O O . GLU A 1 265 ? -29.423 -0.942 27.674 1.00 85.19 265 GLU A O 1
ATOM 2110 N N . ASP A 1 266 ? -27.514 -1.721 28.549 1.00 83.00 266 ASP A N 1
ATOM 2111 C CA . ASP A 1 266 ? -27.933 -3.125 28.757 1.00 83.00 266 ASP A CA 1
ATOM 2112 C C . ASP A 1 266 ? -28.465 -3.826 27.494 1.00 83.00 266 ASP A C 1
ATOM 2114 O O . ASP A 1 266 ? -29.599 -4.297 27.426 1.00 83.00 266 ASP A O 1
ATOM 2118 N N . ALA A 1 267 ? -27.611 -3.928 26.481 1.00 77.44 267 ALA A N 1
ATOM 2119 C CA . ALA A 1 267 ? -27.926 -4.648 25.252 1.00 77.44 267 ALA A CA 1
ATOM 2120 C C . ALA A 1 267 ? -27.594 -6.143 25.340 1.00 77.44 267 ALA A C 1
ATOM 2122 O O . ALA A 1 267 ? -26.940 -6.603 26.275 1.00 77.44 267 ALA A O 1
ATOM 2123 N N . ASP A 1 268 ? -28.017 -6.932 24.352 1.00 71.94 268 ASP A N 1
ATOM 2124 C CA . ASP A 1 268 ? -27.691 -8.366 24.289 1.00 71.94 268 ASP A CA 1
ATOM 2125 C C . ASP A 1 268 ? -26.300 -8.649 23.695 1.00 71.94 268 ASP A C 1
ATOM 2127 O O . ASP A 1 268 ? -25.645 -9.637 24.056 1.00 71.94 268 ASP A O 1
ATOM 2131 N N . ILE A 1 269 ? -25.830 -7.751 22.822 1.00 73.00 269 ILE A N 1
ATOM 2132 C CA . ILE A 1 269 ? -24.561 -7.850 22.094 1.00 73.00 269 ILE A CA 1
ATOM 2133 C C . ILE A 1 269 ? -23.752 -6.572 22.308 1.00 73.00 269 ILE A C 1
ATOM 2135 O O . ILE A 1 269 ? -24.254 -5.469 22.090 1.00 73.00 269 ILE A O 1
ATOM 2139 N N . TYR A 1 270 ? -22.485 -6.753 22.670 1.00 76.69 270 TYR A N 1
ATOM 2140 C CA . TYR A 1 270 ? -21.498 -5.706 22.886 1.00 76.69 270 TYR A CA 1
ATOM 2141 C C . TYR A 1 270 ? -20.370 -5.828 21.872 1.00 76.69 270 TYR A C 1
ATOM 2143 O O . TYR A 1 270 ? -19.722 -6.871 21.777 1.00 76.69 270 TYR A O 1
ATOM 2151 N N . LEU A 1 271 ? -20.118 -4.743 21.143 1.00 75.94 271 LEU A N 1
ATOM 2152 C CA . LEU A 1 271 ? -18.972 -4.605 20.246 1.00 75.94 271 LEU A CA 1
ATOM 2153 C C . LEU A 1 271 ? -18.022 -3.572 20.853 1.00 75.94 271 LEU A C 1
ATOM 2155 O O . LEU A 1 271 ? -18.423 -2.420 21.025 1.00 75.94 271 LEU A O 1
ATOM 2159 N N . LEU A 1 272 ? -16.809 -3.990 21.219 1.00 79.12 272 LEU A N 1
ATOM 2160 C CA . LEU A 1 272 ? -15.813 -3.139 21.871 1.00 79.12 272 LEU A CA 1
ATOM 2161 C C . LEU A 1 272 ? -14.559 -3.017 20.991 1.00 79.12 272 LEU A C 1
ATOM 2163 O O . LEU A 1 272 ? -13.859 -4.002 20.761 1.00 79.12 272 LEU A O 1
ATOM 2167 N N . ASP A 1 273 ? -14.245 -1.812 20.527 1.00 78.44 273 ASP A N 1
ATOM 2168 C CA . ASP A 1 273 ? -13.021 -1.555 19.757 1.00 78.44 273 ASP A CA 1
ATOM 2169 C C . ASP A 1 273 ? -11.908 -1.008 20.669 1.00 78.44 273 ASP A C 1
ATOM 2171 O O . ASP A 1 273 ? -11.988 0.121 21.153 1.00 78.44 273 ASP A O 1
ATOM 2175 N N . ASP A 1 274 ? -10.924 -1.856 20.976 1.00 79.56 274 ASP A N 1
ATOM 2176 C CA . ASP A 1 274 ? -9.786 -1.628 21.880 1.00 79.56 274 ASP A CA 1
ATOM 2177 C C . ASP A 1 274 ? -10.117 -0.845 23.170 1.00 79.56 274 ASP A C 1
ATOM 2179 O O . ASP A 1 274 ? -9.552 0.227 23.425 1.00 79.56 274 ASP A O 1
ATOM 2183 N N . PRO A 1 275 ? -11.023 -1.375 24.024 1.00 80.00 275 PRO A N 1
ATOM 2184 C CA . PRO A 1 275 ? -11.607 -0.651 25.160 1.00 80.00 275 PRO A CA 1
ATOM 2185 C C . PRO A 1 275 ? -10.621 -0.312 26.293 1.00 80.00 275 PRO A C 1
ATOM 2187 O O . PRO A 1 275 ? -10.967 0.454 27.189 1.00 80.00 275 PRO A O 1
ATOM 2190 N N . PHE A 1 276 ? -9.402 -0.855 26.282 1.00 82.31 276 PHE A N 1
ATOM 2191 C CA . PHE A 1 276 ? -8.425 -0.696 27.371 1.00 82.31 276 PHE A CA 1
ATOM 2192 C C . PHE A 1 276 ? -7.178 0.103 26.975 1.00 82.31 276 PHE A C 1
ATOM 2194 O O . PHE A 1 276 ? -6.248 0.231 27.768 1.00 82.31 276 PHE A O 1
ATOM 2201 N N . SER A 1 277 ? -7.129 0.639 25.756 1.00 81.31 277 SER A N 1
ATOM 2202 C CA . SER A 1 277 ? -5.936 1.272 25.177 1.00 81.31 277 SER A CA 1
ATOM 2203 C C . SER A 1 277 ? -5.428 2.516 25.916 1.00 81.31 277 SER A C 1
ATOM 2205 O O . SER A 1 277 ? -4.218 2.721 25.993 1.00 81.31 277 SER A O 1
ATOM 2207 N N . ALA A 1 278 ? -6.316 3.343 26.474 1.00 81.06 278 ALA A N 1
ATOM 2208 C CA . ALA A 1 278 ? -5.959 4.569 27.194 1.00 81.06 278 ALA A CA 1
ATOM 2209 C C . ALA A 1 278 ? -6.012 4.418 28.726 1.00 81.06 278 ALA A C 1
ATOM 2211 O O . ALA A 1 278 ? -5.911 5.416 29.447 1.00 81.06 278 ALA A O 1
ATOM 2212 N N . VAL A 1 279 ? -6.187 3.192 29.227 1.00 83.69 279 VAL A N 1
ATOM 2213 C CA . VAL A 1 279 ? -6.307 2.876 30.655 1.00 83.69 279 VAL A CA 1
ATOM 2214 C C . VAL A 1 279 ? -5.015 2.213 31.145 1.00 83.69 279 VAL A C 1
ATOM 2216 O O . VAL A 1 279 ? -4.400 1.422 30.437 1.00 83.69 279 VAL A O 1
ATOM 2219 N N . ASP A 1 280 ? -4.574 2.546 32.360 1.00 85.06 280 ASP A N 1
ATOM 2220 C CA . ASP A 1 280 ? -3.417 1.902 32.989 1.00 85.06 280 ASP A CA 1
ATOM 2221 C C . ASP A 1 280 ? -3.685 0.417 33.293 1.00 85.06 280 ASP A C 1
ATOM 2223 O O . ASP A 1 280 ? -4.824 0.021 33.524 1.00 85.06 280 ASP A O 1
ATOM 2227 N N . ALA A 1 281 ? -2.640 -0.413 33.347 1.00 81.69 281 ALA A N 1
ATOM 2228 C CA . ALA A 1 281 ? -2.780 -1.867 33.488 1.00 81.69 281 ALA A CA 1
ATOM 2229 C C . ALA A 1 281 ? -3.561 -2.305 34.746 1.00 81.69 281 ALA A C 1
ATOM 2231 O O . ALA A 1 281 ? -4.329 -3.271 34.701 1.00 81.69 281 ALA A O 1
ATOM 2232 N N . HIS A 1 282 ? -3.405 -1.591 35.869 1.00 85.12 282 HIS A N 1
ATOM 2233 C CA . HIS A 1 282 ? -4.110 -1.925 37.107 1.00 85.12 282 HIS A CA 1
ATOM 2234 C C . HIS A 1 282 ? -5.611 -1.653 36.976 1.00 85.12 282 HIS A C 1
ATOM 2236 O O . HIS A 1 282 ? -6.427 -2.544 37.225 1.00 85.12 282 HIS A O 1
ATOM 2242 N N . THR A 1 283 ? -5.976 -0.455 36.514 1.00 87.69 283 THR A N 1
ATOM 2243 C CA . THR A 1 283 ? -7.375 -0.093 36.277 1.00 87.69 283 THR A CA 1
ATOM 2244 C C . THR A 1 283 ? -7.987 -0.905 35.135 1.00 87.69 283 THR A C 1
ATOM 2246 O O . THR A 1 283 ? -9.150 -1.284 35.217 1.00 87.69 283 THR A O 1
ATOM 2249 N N . GLY A 1 284 ? -7.214 -1.235 34.098 1.00 86.75 284 GLY A N 1
ATOM 2250 C CA . GLY A 1 284 ? -7.637 -2.079 32.980 1.00 86.75 284 GLY A CA 1
ATOM 2251 C C . GLY A 1 284 ? -7.982 -3.496 33.429 1.00 86.75 284 GLY A C 1
ATOM 2252 O O . GLY A 1 284 ? -9.029 -4.016 33.059 1.00 86.75 284 GLY A O 1
ATOM 2253 N N . THR A 1 285 ? -7.173 -4.088 34.313 1.00 86.69 285 THR A N 1
ATOM 2254 C CA . THR A 1 285 ? -7.463 -5.407 34.902 1.00 86.69 285 THR A CA 1
ATOM 2255 C C . THR A 1 285 ? -8.730 -5.379 35.757 1.00 86.69 285 THR A C 1
ATOM 2257 O O . THR A 1 285 ? -9.547 -6.298 35.682 1.00 86.69 285 THR A O 1
ATOM 2260 N N . GLN A 1 286 ? -8.915 -4.321 36.556 1.00 88.81 286 GLN A N 1
ATOM 2261 C CA . GLN A 1 286 ? -10.130 -4.144 37.350 1.00 88.81 286 GLN A CA 1
ATOM 2262 C C . GLN A 1 286 ? -11.363 -4.014 36.447 1.00 88.81 286 GLN A C 1
ATOM 2264 O O . GLN A 1 286 ? -12.346 -4.721 36.645 1.00 88.81 286 GLN A O 1
ATOM 2269 N N . LEU A 1 287 ? -11.280 -3.176 35.414 1.00 89.69 287 LEU A N 1
ATOM 2270 C CA . LEU A 1 287 ? -12.349 -2.964 34.446 1.00 89.69 287 LEU A CA 1
ATOM 2271 C C . LEU A 1 287 ? -12.686 -4.255 33.692 1.00 89.69 287 LEU A C 1
ATOM 2273 O O . LEU A 1 287 ? -13.850 -4.614 33.565 1.00 89.69 287 LEU A O 1
ATOM 2277 N N . PHE A 1 288 ? -11.682 -5.003 33.240 1.00 89.44 288 PHE A N 1
ATOM 2278 C CA . PHE A 1 288 ? -11.890 -6.280 32.565 1.00 89.44 288 PHE A CA 1
ATOM 2279 C C . PHE A 1 288 ? -12.631 -7.283 33.461 1.00 89.44 288 PHE A C 1
ATOM 2281 O O . PHE A 1 288 ? -13.599 -7.914 33.037 1.00 89.44 288 PHE A O 1
ATOM 2288 N N . LYS A 1 289 ? -12.220 -7.393 34.726 1.00 89.31 289 LYS A N 1
ATOM 2289 C CA . LYS A 1 289 ? -12.800 -8.345 35.675 1.00 89.31 289 LYS A CA 1
ATOM 2290 C C . LYS A 1 289 ? -14.205 -7.951 36.138 1.00 89.31 289 LYS A C 1
ATOM 2292 O O . LYS A 1 289 ? -15.096 -8.796 36.144 1.00 89.31 289 LYS A O 1
ATOM 2297 N N . ASP A 1 290 ? -14.401 -6.696 36.528 1.00 89.94 290 ASP A N 1
ATOM 2298 C CA . ASP A 1 290 ? -15.645 -6.239 37.154 1.00 89.94 290 ASP A CA 1
ATOM 2299 C C . ASP A 1 290 ? -16.707 -5.873 36.102 1.00 89.94 290 ASP A C 1
ATOM 2301 O O . ASP A 1 290 ? -17.898 -6.120 36.303 1.00 89.94 290 ASP A O 1
ATOM 2305 N N . CYS A 1 291 ? -16.293 -5.338 34.947 1.00 89.81 291 CYS A N 1
ATOM 2306 C CA . CYS A 1 291 ? -17.197 -4.956 33.863 1.00 89.81 291 CYS A CA 1
ATOM 2307 C C . CYS A 1 291 ? -17.418 -6.099 32.862 1.00 89.81 291 CYS A C 1
ATOM 2309 O O . CYS A 1 291 ? -18.531 -6.621 32.781 1.00 89.81 291 CYS A O 1
ATOM 2311 N N . LEU A 1 292 ? -16.379 -6.534 32.133 1.00 87.50 292 LEU A N 1
ATOM 2312 C CA . LEU A 1 292 ? -16.541 -7.538 31.066 1.00 87.50 292 LEU A CA 1
ATOM 2313 C C . LEU A 1 292 ? -16.862 -8.928 31.629 1.00 87.50 292 LEU A C 1
ATOM 2315 O O . LEU A 1 292 ? -17.825 -9.555 31.200 1.00 87.50 292 LEU A O 1
ATOM 2319 N N . MET A 1 293 ? -16.090 -9.405 32.609 1.00 85.88 293 MET A N 1
ATOM 2320 C CA . MET A 1 293 ? -16.322 -10.722 33.227 1.00 85.88 293 MET A CA 1
ATOM 2321 C C . MET A 1 293 ? -17.381 -10.703 34.342 1.00 85.88 293 MET A C 1
ATOM 2323 O O . MET A 1 293 ? -17.781 -11.767 34.822 1.00 85.88 293 MET A O 1
ATOM 2327 N N . GLY A 1 294 ? -17.811 -9.514 34.773 1.00 87.69 294 GLY A N 1
ATOM 2328 C CA . GLY A 1 294 ? -18.777 -9.304 35.850 1.00 87.69 294 GLY A CA 1
ATOM 2329 C C . GLY A 1 294 ? -20.159 -8.952 35.312 1.00 87.69 294 GLY A C 1
ATOM 2330 O O . GLY A 1 294 ? -20.969 -9.847 35.067 1.00 87.69 294 GLY A O 1
ATOM 2331 N N . ILE A 1 295 ? -20.430 -7.655 35.125 1.00 87.38 295 ILE A N 1
ATOM 2332 C CA . ILE A 1 295 ? -21.741 -7.160 34.660 1.00 87.38 295 ILE A CA 1
ATOM 2333 C C . ILE A 1 295 ? -22.130 -7.768 33.304 1.00 87.38 295 ILE A C 1
ATOM 2335 O O . ILE A 1 295 ? -23.277 -8.164 33.107 1.00 87.38 295 ILE A O 1
ATOM 2339 N N . LEU A 1 296 ? -21.174 -7.901 32.382 1.00 85.62 296 LEU A N 1
ATOM 2340 C CA . LEU A 1 296 ? -21.428 -8.396 31.026 1.00 85.62 296 LEU A CA 1
ATOM 2341 C C . LEU A 1 296 ? -21.270 -9.917 30.872 1.00 85.62 296 LEU A C 1
ATOM 2343 O O . LEU A 1 296 ? -21.370 -10.432 29.761 1.00 85.62 296 LEU A O 1
ATOM 2347 N N . LYS A 1 297 ? -21.095 -10.666 31.968 1.00 84.44 297 LYS A N 1
ATOM 2348 C CA . LYS A 1 297 ? -20.798 -12.111 31.946 1.00 84.44 297 LYS A CA 1
ATOM 2349 C C . LYS A 1 297 ? -21.770 -12.950 31.109 1.00 84.44 297 LYS A C 1
ATOM 2351 O O . LYS A 1 297 ? -21.368 -13.925 30.486 1.00 84.44 297 LYS A O 1
ATOM 2356 N N . ASN A 1 298 ? -23.055 -12.595 31.125 1.00 80.88 298 ASN A N 1
ATOM 2357 C CA . ASN A 1 298 ? -24.114 -13.331 30.427 1.00 80.88 298 ASN A CA 1
ATOM 2358 C C . ASN A 1 298 ? -24.505 -12.676 29.090 1.00 80.88 298 ASN A C 1
ATOM 2360 O O . ASN A 1 298 ? -25.591 -12.938 28.568 1.00 80.88 298 ASN A O 1
ATOM 2364 N N . LYS A 1 299 ? -23.667 -11.790 28.544 1.00 79.31 299 LYS A N 1
ATOM 2365 C CA . LYS A 1 299 ? -23.894 -11.056 27.290 1.00 79.31 299 LYS A CA 1
ATOM 2366 C C . LYS A 1 299 ? -22.925 -11.539 26.207 1.00 79.31 299 LYS A C 1
ATOM 2368 O O . LYS A 1 299 ? -21.920 -12.174 26.510 1.00 79.31 299 LYS A O 1
ATOM 2373 N N . THR A 1 300 ? -23.247 -11.299 24.936 1.00 74.81 300 THR A N 1
ATOM 2374 C CA . THR A 1 300 ? -22.321 -11.628 23.838 1.00 74.81 300 THR A CA 1
ATOM 2375 C C . THR A 1 300 ? -21.340 -10.480 23.685 1.00 74.81 300 THR A C 1
ATOM 2377 O O . THR A 1 300 ? -21.759 -9.377 23.347 1.00 74.81 300 THR A O 1
ATOM 2380 N N . ILE A 1 301 ? -20.052 -10.717 23.931 1.00 80.00 301 ILE A N 1
ATOM 2381 C CA . ILE A 1 301 ? -19.018 -9.680 23.853 1.00 80.00 301 ILE A CA 1
ATOM 2382 C C . ILE A 1 301 ? -18.064 -10.021 22.713 1.00 80.00 301 ILE A C 1
ATOM 2384 O O . ILE A 1 301 ? -17.376 -11.039 22.755 1.00 80.00 301 ILE A O 1
ATOM 2388 N N . LEU A 1 302 ? -17.994 -9.150 21.711 1.00 77.25 302 LEU A N 1
ATOM 2389 C CA . LEU A 1 302 ? -16.932 -9.151 20.714 1.00 77.25 302 LEU A CA 1
ATOM 2390 C C . LEU A 1 302 ? -16.043 -7.946 20.986 1.00 77.25 302 LEU A C 1
ATOM 2392 O O . LEU A 1 302 ? -16.509 -6.809 20.916 1.00 77.25 302 LEU A O 1
ATOM 2396 N N . TYR A 1 303 ? -14.771 -8.184 21.284 1.00 79.69 303 TYR A N 1
ATOM 2397 C CA . TYR A 1 303 ? -13.819 -7.105 21.490 1.00 79.69 303 TYR A CA 1
ATOM 2398 C C . TYR A 1 303 ? -12.556 -7.299 20.660 1.00 79.69 303 TYR A C 1
ATOM 2400 O O . TYR A 1 303 ? -12.067 -8.414 20.486 1.00 79.69 303 TYR A O 1
ATOM 2408 N N . VAL A 1 304 ? -12.038 -6.192 20.138 1.00 79.62 304 VAL A N 1
ATOM 2409 C CA . VAL A 1 304 ? -10.753 -6.125 19.441 1.00 79.62 304 VAL A CA 1
ATOM 2410 C C . VAL A 1 304 ? -9.742 -5.584 20.435 1.00 79.62 304 VAL A C 1
ATOM 2412 O O . VAL A 1 304 ? -10.017 -4.590 21.095 1.00 79.62 304 VAL A O 1
ATOM 2415 N N . THR A 1 305 ? -8.585 -6.222 20.590 1.00 75.62 305 THR A N 1
ATOM 2416 C CA . THR A 1 305 ? -7.517 -5.657 21.420 1.00 75.62 305 THR A CA 1
ATOM 2417 C C . THR A 1 305 ? -6.142 -6.061 20.924 1.00 75.62 305 THR A C 1
ATOM 2419 O O . THR A 1 305 ? -5.942 -7.154 20.391 1.00 75.62 305 THR A O 1
ATOM 2422 N N . HIS A 1 306 ? -5.182 -5.167 21.139 1.00 76.31 306 HIS A N 1
ATOM 2423 C CA . HIS A 1 306 ? -3.762 -5.440 20.954 1.00 76.31 306 HIS A CA 1
ATOM 2424 C C . HIS A 1 306 ? -3.073 -5.918 22.245 1.00 76.31 306 HIS A C 1
ATOM 2426 O O . HIS A 1 306 ? -1.924 -6.360 22.194 1.00 76.31 306 HIS A O 1
ATOM 2432 N N . GLN A 1 307 ? -3.748 -5.845 23.398 1.00 75.25 307 GLN A N 1
ATOM 2433 C CA . GLN A 1 307 ? -3.188 -6.247 24.688 1.00 75.25 307 GLN A CA 1
ATOM 2434 C C . GLN A 1 307 ? -3.371 -7.755 24.904 1.00 75.25 307 GLN A C 1
ATOM 2436 O O . GLN A 1 307 ? -4.474 -8.252 25.120 1.00 75.25 307 GLN A O 1
ATOM 2441 N N . VAL A 1 308 ? -2.258 -8.493 24.859 1.00 76.81 308 VAL A N 1
ATOM 2442 C CA . VAL A 1 308 ? -2.230 -9.968 24.934 1.00 76.81 308 VAL A CA 1
ATOM 2443 C C . VAL A 1 308 ? -2.735 -10.499 26.284 1.00 76.81 308 VAL A C 1
ATOM 2445 O O . VAL A 1 308 ? -3.220 -11.624 26.360 1.00 76.81 308 VAL A O 1
ATOM 2448 N N . GLU A 1 309 ? -2.667 -9.689 27.339 1.00 75.62 309 GLU A N 1
ATOM 2449 C CA . GLU A 1 309 ? -3.013 -10.057 28.720 1.00 75.62 309 GLU A CA 1
ATOM 2450 C C . GLU A 1 309 ? -4.491 -10.436 28.904 1.00 75.62 309 GLU A C 1
ATOM 2452 O O . GLU A 1 309 ? -4.813 -11.238 29.779 1.00 75.62 309 GLU A O 1
ATOM 2457 N N . PHE A 1 310 ? -5.384 -9.921 28.054 1.00 79.12 310 PHE A N 1
ATOM 2458 C CA . PHE A 1 310 ? -6.824 -10.188 28.130 1.00 79.12 310 PHE A CA 1
ATOM 2459 C C . PHE A 1 310 ? -7.278 -11.365 27.254 1.00 79.12 310 PHE A C 1
ATOM 2461 O O . PHE A 1 310 ? -8.373 -11.890 27.446 1.00 79.12 310 PHE A O 1
ATOM 2468 N N . LEU A 1 311 ? -6.422 -11.837 26.340 1.00 78.56 311 LEU A N 1
ATOM 2469 C CA . LEU A 1 311 ? -6.741 -12.937 25.424 1.00 78.56 311 LEU A CA 1
ATOM 2470 C C . LEU A 1 311 ? -7.037 -14.282 26.115 1.00 78.56 311 LEU A C 1
ATOM 2472 O O . LEU A 1 311 ? -7.956 -14.958 25.660 1.00 78.56 311 LEU A O 1
ATOM 2476 N N . PRO A 1 312 ? -6.341 -14.700 27.199 1.00 78.06 312 PRO A N 1
ATOM 2477 C CA . PRO A 1 312 ? -6.597 -15.996 27.844 1.00 78.06 312 PRO A CA 1
ATOM 2478 C C . PRO A 1 312 ? -8.004 -16.146 28.431 1.00 78.06 312 PRO A C 1
ATOM 2480 O O . PRO A 1 312 ? -8.430 -17.256 28.734 1.00 78.06 312 PRO A O 1
ATOM 2483 N N . ALA A 1 313 ? -8.702 -15.031 28.630 1.00 76.44 313 ALA A N 1
ATOM 2484 C CA . ALA A 1 313 ? -10.055 -14.986 29.155 1.00 76.44 313 ALA A CA 1
ATOM 2485 C C . ALA A 1 313 ? -11.138 -15.042 28.060 1.00 76.44 313 ALA A C 1
ATOM 2487 O O . ALA A 1 313 ? -12.319 -15.106 28.395 1.00 76.44 313 ALA A O 1
ATOM 2488 N N . ALA A 1 314 ? -10.763 -14.997 26.776 1.00 77.25 314 ALA A N 1
ATOM 2489 C CA . ALA A 1 314 ? -11.694 -15.118 25.659 1.00 77.25 314 ALA A CA 1
ATOM 2490 C C . ALA A 1 314 ? -12.003 -16.587 25.339 1.00 77.25 314 ALA A C 1
ATOM 2492 O O . ALA A 1 314 ? -11.095 -17.412 25.247 1.00 77.25 314 ALA A O 1
ATOM 2493 N N . ASP A 1 315 ? -13.274 -16.891 25.074 1.00 75.75 315 ASP A N 1
ATOM 2494 C CA . ASP A 1 315 ? -13.690 -18.227 24.629 1.00 75.75 315 ASP A CA 1
ATOM 2495 C C . ASP A 1 315 ? -13.182 -18.549 23.209 1.00 75.75 315 ASP A C 1
ATOM 2497 O O . ASP A 1 315 ? -12.850 -19.694 22.900 1.00 75.75 315 ASP A O 1
ATOM 2501 N N . PHE A 1 316 ? -13.089 -17.531 22.343 1.00 68.00 316 PHE A N 1
ATOM 2502 C CA . PHE A 1 316 ? -12.625 -17.646 20.958 1.00 68.00 316 PHE A CA 1
ATOM 2503 C C . PHE A 1 316 ? -11.712 -16.473 20.583 1.00 68.00 316 PHE A C 1
ATOM 2505 O O . PHE A 1 316 ? -12.021 -15.320 20.874 1.00 68.00 316 PHE A O 1
ATOM 2512 N N . ILE A 1 317 ? -10.606 -16.762 19.886 1.00 70.25 317 ILE A N 1
ATOM 2513 C CA . ILE A 1 317 ? -9.643 -15.759 19.407 1.00 70.25 317 ILE A CA 1
ATOM 2514 C C . ILE A 1 317 ? -9.544 -15.855 17.882 1.00 70.25 317 ILE A C 1
ATOM 2516 O O . ILE A 1 317 ? -9.223 -16.914 17.342 1.00 70.25 317 ILE A O 1
ATOM 2520 N N . LEU A 1 318 ? -9.780 -14.738 17.189 1.00 53.72 318 LEU A N 1
ATOM 2521 C CA . LEU A 1 318 ? -9.641 -14.620 15.737 1.00 53.72 318 LEU A CA 1
ATOM 2522 C C . LEU A 1 318 ? -8.499 -13.649 15.405 1.00 53.72 318 LEU A C 1
ATOM 2524 O O . LEU A 1 318 ? -8.532 -12.490 15.807 1.00 53.72 318 LEU A O 1
ATOM 2528 N N . VAL A 1 319 ? -7.493 -14.110 14.657 1.00 61.75 319 VAL A N 1
ATOM 2529 C CA . VAL A 1 319 ? -6.342 -13.290 14.243 1.00 61.75 319 VAL A CA 1
ATOM 2530 C C . VAL A 1 319 ? -6.442 -12.990 12.748 1.00 61.75 319 VAL A C 1
ATOM 2532 O O . VAL A 1 319 ? -6.393 -13.907 11.930 1.00 61.75 319 VAL A O 1
ATOM 2535 N N . ALA A 1 320 ? -6.542 -11.711 12.381 1.00 50.19 320 ALA A N 1
ATOM 2536 C CA . ALA A 1 320 ? -6.574 -11.257 10.991 1.00 50.19 320 ALA A CA 1
ATOM 2537 C C . ALA A 1 320 ? -5.253 -10.545 10.631 1.00 50.19 320 ALA A C 1
ATOM 2539 O O . ALA A 1 320 ? -4.996 -9.435 11.085 1.00 50.19 320 ALA A O 1
ATOM 2540 N N . SER A 1 321 ? -4.386 -11.178 9.832 1.00 48.03 321 SER A N 1
ATOM 2541 C CA . SER A 1 321 ? -3.159 -10.563 9.292 1.00 48.03 321 SER A CA 1
ATOM 2542 C C . SER A 1 321 ? -2.863 -11.069 7.875 1.00 48.03 321 SER A C 1
ATOM 2544 O O . SER A 1 321 ? -3.235 -12.191 7.524 1.00 48.03 321 SER A O 1
ATOM 2546 N N . ASN A 1 322 ? -2.178 -10.242 7.066 1.00 42.88 322 ASN A N 1
ATOM 2547 C CA . ASN A 1 322 ? -1.630 -10.601 5.754 1.00 42.88 322 ASN A CA 1
ATOM 2548 C C . ASN A 1 322 ? -0.855 -11.920 5.869 1.00 42.88 322 ASN A C 1
ATOM 2550 O O . ASN A 1 322 ? 0.210 -11.976 6.486 1.00 42.88 322 ASN A O 1
ATOM 2554 N N . TYR A 1 323 ? -1.399 -12.968 5.248 1.00 44.56 323 TYR A N 1
ATOM 2555 C CA . TYR A 1 323 ? -1.022 -14.377 5.417 1.00 44.56 323 TYR A CA 1
ATOM 2556 C C . TYR A 1 323 ? 0.499 -14.641 5.409 1.00 44.56 323 TYR A C 1
ATOM 2558 O O . TYR A 1 323 ? 0.992 -15.477 6.159 1.00 44.56 323 TYR A O 1
ATOM 2566 N N . TRP A 1 324 ? 1.264 -13.882 4.617 1.00 46.00 324 TRP A N 1
ATOM 2567 C CA . TRP A 1 324 ? 2.723 -13.995 4.522 1.00 46.00 324 TRP A CA 1
ATOM 2568 C C . TRP A 1 324 ? 3.485 -13.483 5.760 1.00 46.00 324 TRP A C 1
ATOM 2570 O O . TRP A 1 324 ? 4.426 -14.130 6.215 1.00 46.00 324 TRP A O 1
ATOM 2580 N N . MET A 1 325 ? 3.077 -12.348 6.338 1.00 45.25 325 MET A N 1
ATOM 2581 C CA . MET A 1 325 ? 3.731 -11.761 7.521 1.00 45.25 325 MET A CA 1
ATOM 2582 C C . MET A 1 325 ? 3.342 -12.504 8.803 1.00 45.25 325 MET A C 1
ATOM 2584 O O . MET A 1 325 ? 4.187 -12.711 9.671 1.00 45.25 325 MET A O 1
ATOM 2588 N N . ALA A 1 326 ? 2.095 -12.981 8.876 1.00 49.56 326 ALA A N 1
ATOM 2589 C CA . ALA A 1 326 ? 1.624 -13.856 9.949 1.00 49.56 326 ALA A CA 1
ATOM 2590 C C . ALA A 1 326 ? 2.344 -15.218 9.957 1.00 49.56 326 ALA A C 1
ATOM 2592 O O . ALA A 1 326 ? 2.607 -15.774 11.020 1.00 49.56 326 ALA A O 1
ATOM 2593 N N . TRP A 1 327 ? 2.692 -15.744 8.775 1.00 51.50 327 TRP A N 1
ATOM 2594 C CA . TRP A 1 327 ? 3.456 -16.986 8.640 1.00 51.50 327 TRP A CA 1
ATOM 2595 C C . TRP A 1 327 ? 4.947 -16.815 8.979 1.00 51.50 327 TRP A C 1
ATOM 2597 O O . TRP A 1 327 ? 5.544 -17.708 9.580 1.00 51.50 327 TRP A O 1
ATOM 2607 N N . ALA A 1 328 ? 5.551 -15.674 8.623 1.00 50.53 328 ALA A N 1
ATOM 2608 C CA . ALA A 1 328 ? 6.973 -15.408 8.853 1.00 50.53 328 ALA A CA 1
ATOM 2609 C C . ALA A 1 328 ? 7.308 -15.003 10.303 1.00 50.53 328 ALA A C 1
ATOM 2611 O O . ALA A 1 328 ? 8.406 -15.298 10.775 1.00 50.53 328 ALA A O 1
ATOM 2612 N N . SER A 1 329 ? 6.378 -14.364 11.021 1.00 44.81 329 SER A N 1
ATOM 2613 C CA . SER A 1 329 ? 6.562 -13.949 12.417 1.00 44.81 329 SER A CA 1
ATOM 2614 C C . SER A 1 329 ? 5.315 -14.276 13.249 1.00 44.81 329 SER A C 1
ATOM 2616 O O . SER A 1 329 ? 4.423 -13.433 13.362 1.00 44.81 329 SER A O 1
ATOM 2618 N N . PRO A 1 330 ? 5.215 -15.484 13.835 1.00 45.94 330 PRO A N 1
ATOM 2619 C CA . PRO A 1 330 ? 4.103 -15.813 14.719 1.00 45.94 330 PRO A CA 1
ATOM 2620 C C . PRO A 1 330 ? 4.137 -14.925 15.984 1.00 45.94 330 PRO A C 1
ATOM 2622 O O . PRO A 1 330 ? 5.216 -14.688 16.527 1.00 45.94 330 PRO A O 1
ATOM 2625 N N . PRO A 1 331 ? 2.983 -14.441 16.480 1.00 47.31 331 PRO A N 1
ATOM 2626 C CA . PRO A 1 331 ? 2.900 -13.526 17.627 1.00 47.31 331 PRO A CA 1
ATOM 2627 C C . PRO A 1 331 ? 3.130 -14.201 18.993 1.00 47.31 331 PRO A C 1
ATOM 2629 O O . PRO A 1 331 ? 3.104 -13.536 20.025 1.00 47.31 331 PRO A O 1
ATOM 2632 N N . THR A 1 332 ? 3.347 -15.517 19.032 1.00 46.16 332 THR A N 1
ATOM 2633 C CA . THR A 1 332 ? 3.570 -16.271 20.270 1.00 46.16 332 THR A CA 1
ATOM 2634 C C . THR A 1 332 ? 5.029 -16.194 20.720 1.00 46.16 332 THR A C 1
ATOM 2636 O O . THR A 1 332 ? 5.925 -16.729 20.064 1.00 46.16 332 THR A O 1
ATOM 2639 N N . SER A 1 333 ? 5.253 -15.582 21.885 1.00 52.59 333 SER A N 1
ATOM 2640 C CA . SER A 1 333 ? 6.553 -15.376 22.546 1.00 52.59 333 SER A CA 1
ATOM 2641 C C . SER A 1 333 ? 7.290 -16.657 22.976 1.00 52.59 333 SER A C 1
ATOM 2643 O O . SER A 1 333 ? 8.425 -16.572 23.440 1.00 52.59 333 SER A O 1
ATOM 2645 N N . GLU A 1 334 ? 6.704 -17.845 22.786 1.00 44.84 334 GLU A N 1
ATOM 2646 C CA . GLU A 1 334 ? 7.335 -19.135 23.115 1.00 44.84 334 GLU A CA 1
ATOM 2647 C C . GLU A 1 334 ? 7.969 -19.868 21.922 1.00 44.84 334 GLU A C 1
ATOM 2649 O O . GLU A 1 334 ? 8.701 -20.842 22.100 1.00 44.84 334 GLU A O 1
ATOM 2654 N N . SER A 1 335 ? 7.770 -19.395 20.691 1.00 44.88 335 SER A N 1
ATOM 2655 C CA . SER A 1 335 ? 8.414 -19.981 19.512 1.00 44.88 335 SER A CA 1
ATOM 2656 C C . SER A 1 335 ? 9.494 -19.049 18.980 1.00 44.88 335 SER A C 1
ATOM 2658 O O . SER A 1 335 ? 9.186 -17.965 18.488 1.00 44.88 335 SER A O 1
ATOM 2660 N N . ARG A 1 336 ? 10.764 -19.483 19.031 1.00 46.56 336 ARG A N 1
ATOM 2661 C CA . ARG A 1 336 ? 11.870 -18.809 18.326 1.00 46.56 336 ARG A CA 1
ATOM 2662 C C . ARG A 1 336 ? 11.433 -18.559 16.873 1.00 46.56 336 ARG A C 1
ATOM 2664 O O . ARG A 1 336 ? 10.889 -19.495 16.275 1.00 46.56 336 ARG A O 1
ATOM 2671 N N . PRO A 1 337 ? 11.648 -17.359 16.301 1.00 48.66 337 PRO A N 1
ATOM 2672 C CA . PRO A 1 337 ? 11.296 -17.095 14.910 1.00 48.66 337 PRO A CA 1
ATOM 2673 C C . PRO A 1 337 ? 11.912 -18.198 14.045 1.00 48.66 337 PRO A C 1
ATOM 2675 O O . PRO A 1 337 ? 13.122 -18.420 14.092 1.00 48.66 337 PRO A O 1
ATOM 2678 N N . LYS A 1 338 ? 11.077 -18.956 13.318 1.00 51.22 338 LYS A N 1
ATOM 2679 C CA . LYS A 1 338 ? 11.546 -20.107 12.522 1.00 51.22 338 LYS A CA 1
ATOM 2680 C C . LYS A 1 338 ? 12.536 -19.686 11.436 1.00 51.22 338 LYS A C 1
ATOM 2682 O O . LYS A 1 338 ? 13.304 -20.519 10.968 1.00 51.22 338 LYS A O 1
ATOM 2687 N N . MET A 1 339 ? 12.522 -18.413 11.048 1.00 55.50 339 MET A N 1
ATOM 2688 C CA . MET A 1 339 ? 13.478 -17.818 10.127 1.00 55.50 339 MET A CA 1
ATOM 2689 C C . MET A 1 339 ? 13.883 -16.449 10.663 1.00 55.50 339 MET A C 1
ATOM 2691 O O . MET A 1 339 ? 13.026 -15.636 11.005 1.00 55.50 339 MET A O 1
ATOM 2695 N N . GLY A 1 340 ? 15.186 -16.218 10.793 1.00 64.06 340 GLY A N 1
ATOM 2696 C CA . GLY A 1 340 ? 15.695 -14.929 11.230 1.00 64.06 340 GLY A CA 1
ATOM 2697 C C . GLY A 1 340 ? 15.525 -13.858 10.150 1.00 64.06 340 GLY A C 1
ATOM 2698 O O . GLY A 1 340 ? 15.269 -14.136 8.974 1.00 64.06 340 GLY A O 1
ATOM 2699 N N . LEU A 1 341 ? 15.669 -12.600 10.567 1.00 56.34 341 LEU A N 1
ATOM 2700 C CA . LEU A 1 341 ? 15.647 -11.427 9.688 1.00 56.34 341 LEU A CA 1
ATOM 2701 C C . LEU A 1 341 ? 16.681 -11.534 8.549 1.00 56.34 341 LEU A C 1
ATOM 2703 O O . LEU A 1 341 ? 16.468 -11.003 7.462 1.00 56.34 341 LEU A O 1
ATOM 2707 N N . ASP A 1 342 ? 17.765 -12.274 8.783 1.00 62.09 342 ASP A N 1
ATOM 2708 C CA . ASP A 1 342 ? 18.791 -12.644 7.810 1.00 62.09 342 ASP A CA 1
ATOM 2709 C C . ASP A 1 342 ? 18.224 -13.420 6.613 1.00 62.09 342 ASP A C 1
ATOM 2711 O O . ASP A 1 342 ? 18.594 -13.139 5.474 1.00 62.09 342 ASP A O 1
ATOM 2715 N N . TYR A 1 343 ? 17.275 -14.332 6.837 1.00 68.19 343 TYR A N 1
ATOM 2716 C CA . TYR A 1 343 ? 16.647 -15.105 5.766 1.00 68.19 343 TYR A CA 1
ATOM 2717 C C . TYR A 1 343 ? 15.705 -14.250 4.907 1.00 68.19 343 TYR A C 1
ATOM 2719 O O . TYR A 1 343 ? 15.713 -14.346 3.680 1.00 68.19 343 TYR A O 1
ATOM 2727 N N . ILE A 1 344 ? 14.918 -13.372 5.533 1.00 63.62 344 ILE A N 1
ATOM 2728 C CA . ILE A 1 344 ? 14.007 -12.465 4.815 1.00 63.62 344 ILE A CA 1
ATOM 2729 C C . ILE A 1 344 ? 14.812 -11.485 3.956 1.00 63.62 344 ILE A C 1
ATOM 2731 O O . ILE A 1 344 ? 14.511 -11.291 2.775 1.00 63.62 344 ILE A O 1
ATOM 2735 N N . LEU A 1 345 ? 15.880 -10.920 4.525 1.00 64.38 345 LEU A N 1
ATOM 2736 C CA . LEU A 1 345 ? 16.792 -10.035 3.809 1.00 64.38 345 LEU A CA 1
ATOM 2737 C C . LEU A 1 345 ? 17.482 -10.773 2.650 1.00 64.38 345 LEU A C 1
ATOM 2739 O O . LEU A 1 345 ? 17.590 -10.233 1.551 1.00 64.38 345 LEU A O 1
ATOM 2743 N N . PHE A 1 346 ? 17.877 -12.032 2.862 1.00 71.62 346 PHE A N 1
ATOM 2744 C CA . PHE A 1 346 ? 18.463 -12.883 1.829 1.00 71.62 346 PHE A CA 1
ATOM 2745 C C . PHE A 1 346 ? 17.507 -13.125 0.653 1.00 71.62 346 PHE A C 1
ATOM 2747 O O . PHE A 1 346 ? 17.908 -12.958 -0.498 1.00 71.62 346 PHE A O 1
ATOM 2754 N N . VAL A 1 347 ? 16.237 -13.454 0.913 1.00 72.31 347 VAL A N 1
ATOM 2755 C CA . VAL A 1 347 ? 15.227 -13.659 -0.143 1.00 72.31 347 VAL A CA 1
ATOM 2756 C C . VAL A 1 347 ? 14.994 -12.375 -0.942 1.00 72.31 347 VAL A C 1
ATOM 2758 O O . VAL A 1 347 ? 14.905 -12.420 -2.170 1.00 72.31 347 VAL A O 1
ATOM 2761 N N . TYR A 1 348 ? 14.952 -11.224 -0.270 1.00 63.09 348 TYR A N 1
ATOM 2762 C CA . TYR A 1 348 ? 14.759 -9.933 -0.930 1.00 63.09 348 TYR A CA 1
ATOM 2763 C C . TYR A 1 348 ? 15.959 -9.549 -1.807 1.00 63.09 348 TYR A C 1
ATOM 2765 O O . TYR A 1 348 ? 15.785 -9.121 -2.950 1.00 63.09 348 TYR A O 1
ATOM 2773 N N . ILE A 1 349 ? 17.182 -9.781 -1.317 1.00 73.06 349 ILE A N 1
ATOM 2774 C CA . ILE A 1 349 ? 18.415 -9.604 -2.094 1.00 73.06 349 ILE A CA 1
ATOM 2775 C C . ILE A 1 349 ? 18.415 -10.540 -3.307 1.00 73.06 349 ILE A C 1
ATOM 2777 O O . ILE A 1 349 ? 18.736 -10.110 -4.413 1.00 73.06 349 ILE A O 1
ATOM 2781 N N . LEU A 1 350 ? 18.007 -11.799 -3.138 1.00 78.75 350 LEU A N 1
ATOM 2782 C CA . LEU A 1 350 ? 17.984 -12.787 -4.216 1.00 78.75 350 LEU A CA 1
ATOM 2783 C C . LEU A 1 350 ? 16.973 -12.419 -5.312 1.00 78.75 350 LEU A C 1
ATOM 2785 O O . LEU A 1 350 ? 17.303 -12.485 -6.498 1.00 78.75 350 LEU A O 1
ATOM 2789 N N . LEU A 1 351 ? 15.777 -11.960 -4.935 1.00 75.31 351 LEU A N 1
ATOM 2790 C CA . LEU A 1 351 ? 14.771 -11.461 -5.878 1.00 75.31 351 LEU A CA 1
ATOM 2791 C C . LEU A 1 351 ? 15.228 -10.183 -6.594 1.00 75.31 351 LEU A C 1
ATOM 2793 O O . LEU A 1 351 ? 15.038 -10.069 -7.805 1.00 75.31 351 LEU A O 1
ATOM 2797 N N . ALA A 1 352 ? 15.868 -9.249 -5.885 1.00 69.44 352 ALA A N 1
ATOM 2798 C CA . ALA A 1 352 ? 16.386 -8.011 -6.469 1.00 69.44 352 ALA A CA 1
ATOM 2799 C C . ALA A 1 352 ? 17.540 -8.264 -7.457 1.00 69.44 352 ALA A C 1
ATOM 2801 O O . ALA A 1 352 ? 17.591 -7.673 -8.537 1.00 69.44 352 ALA A O 1
ATOM 2802 N N . VAL A 1 353 ? 18.454 -9.180 -7.126 1.00 78.06 353 VAL A N 1
ATOM 2803 C CA . VAL A 1 353 ? 19.529 -9.599 -8.038 1.00 78.06 353 VAL A CA 1
ATOM 2804 C C . VAL A 1 353 ? 18.943 -10.315 -9.256 1.00 78.06 353 VAL A C 1
ATOM 2806 O O . VAL A 1 353 ? 19.345 -10.035 -10.388 1.00 78.06 353 VAL A O 1
ATOM 2809 N N . GLY A 1 354 ? 17.954 -11.190 -9.040 1.00 81.38 354 GLY A N 1
ATOM 2810 C CA . GLY A 1 354 ? 17.259 -11.906 -10.107 1.00 81.38 354 GLY A CA 1
ATOM 2811 C C . GLY A 1 354 ? 16.544 -10.975 -11.090 1.00 81.38 354 GLY A C 1
ATOM 2812 O O . GLY A 1 354 ? 16.698 -11.123 -12.305 1.00 81.38 354 GLY A O 1
ATOM 2813 N N . SER A 1 355 ? 15.809 -9.978 -10.591 1.00 74.56 355 SER A N 1
ATOM 2814 C CA . SER A 1 355 ? 15.093 -9.016 -11.438 1.00 74.56 355 SER A CA 1
ATOM 2815 C C . SER A 1 355 ? 16.051 -8.112 -12.218 1.00 74.56 355 SER A C 1
ATOM 2817 O O . SER A 1 355 ? 15.862 -7.913 -13.421 1.00 74.56 355 SER A O 1
ATOM 2819 N N . SER A 1 356 ? 17.128 -7.638 -11.583 1.00 78.12 356 SER A N 1
ATOM 2820 C CA . SER A 1 356 ? 18.159 -6.839 -12.252 1.00 78.12 356 SER A CA 1
ATOM 2821 C C . SER A 1 356 ? 18.810 -7.624 -13.400 1.00 78.12 356 SER A C 1
ATOM 2823 O O . SER A 1 356 ? 18.972 -7.106 -14.510 1.00 78.12 356 SER A O 1
ATOM 2825 N N . LEU A 1 357 ? 19.099 -8.916 -13.188 1.00 81.62 357 LEU A N 1
ATOM 2826 C CA . LEU A 1 357 ? 19.711 -9.774 -14.207 1.00 81.62 357 LEU A CA 1
ATOM 2827 C C . LEU A 1 357 ? 18.781 -9.950 -15.410 1.00 81.62 357 LEU A C 1
ATOM 2829 O O . LEU A 1 357 ? 19.220 -9.862 -16.559 1.00 81.62 357 LEU A O 1
ATOM 2833 N N . PHE A 1 358 ? 17.488 -10.145 -15.155 1.00 81.69 358 PHE A N 1
ATOM 2834 C CA . PHE A 1 358 ? 16.487 -10.266 -16.208 1.00 81.69 358 PHE A CA 1
ATOM 2835 C C . PHE A 1 358 ? 16.377 -8.987 -17.054 1.00 81.69 358 PHE A C 1
ATOM 2837 O O . PHE A 1 358 ? 16.304 -9.055 -18.284 1.00 81.69 358 PHE A O 1
ATOM 2844 N N . VAL A 1 359 ? 16.440 -7.810 -16.421 1.00 77.12 359 VAL A N 1
ATOM 2845 C CA . VAL A 1 359 ? 16.443 -6.515 -17.120 1.00 77.12 359 VAL A CA 1
ATOM 2846 C C . VAL A 1 359 ? 17.692 -6.353 -17.993 1.00 77.12 359 VAL A C 1
ATOM 2848 O O . VAL A 1 359 ? 17.568 -5.937 -19.147 1.00 77.12 359 VAL A O 1
ATOM 2851 N N . LEU A 1 360 ? 18.877 -6.738 -17.502 1.00 81.06 360 LEU A N 1
ATOM 2852 C CA . LEU A 1 360 ? 20.121 -6.706 -18.284 1.00 81.06 360 LEU A CA 1
ATOM 2853 C C . LEU A 1 360 ? 20.057 -7.631 -19.505 1.00 81.06 360 LEU A C 1
ATOM 2855 O O . LEU A 1 360 ? 20.435 -7.239 -20.616 1.00 81.06 360 LEU A O 1
ATOM 2859 N N . LEU A 1 361 ? 19.557 -8.854 -19.317 1.00 84.88 361 LEU A N 1
ATOM 2860 C CA . LEU A 1 361 ? 19.400 -9.821 -20.402 1.00 84.88 361 LEU A CA 1
ATOM 2861 C C . LEU A 1 361 ? 18.442 -9.288 -21.468 1.00 84.88 361 LEU A C 1
ATOM 2863 O O . LEU A 1 361 ? 18.773 -9.289 -22.653 1.00 84.88 361 LEU A O 1
ATOM 2867 N N . ARG A 1 362 ? 17.294 -8.736 -21.063 1.00 83.31 362 ARG A N 1
ATOM 2868 C CA . ARG A 1 362 ? 16.350 -8.114 -21.996 1.00 83.31 362 ARG A CA 1
ATOM 2869 C C . ARG A 1 362 ? 16.976 -6.931 -22.742 1.00 83.31 362 ARG A C 1
ATOM 2871 O O . ARG A 1 362 ? 16.839 -6.850 -23.961 1.00 83.31 362 ARG A O 1
ATOM 2878 N N . ALA A 1 363 ? 17.649 -6.019 -22.040 1.00 79.69 363 ALA A N 1
ATOM 2879 C CA . ALA A 1 363 ? 18.237 -4.817 -22.635 1.00 79.69 363 ALA A CA 1
ATOM 2880 C C . ALA A 1 363 ? 19.310 -5.157 -23.684 1.00 79.69 363 ALA A C 1
ATOM 2882 O O . ALA A 1 363 ? 19.292 -4.622 -24.795 1.00 79.69 363 ALA A O 1
ATOM 2883 N N . SER A 1 364 ? 20.194 -6.106 -23.367 1.00 83.00 364 SER A N 1
ATOM 2884 C CA . SER A 1 364 ? 21.228 -6.572 -24.294 1.00 83.00 364 SER A CA 1
ATOM 2885 C C . SER A 1 364 ? 20.642 -7.292 -25.514 1.00 83.00 364 SER A C 1
ATOM 2887 O O . SER A 1 364 ? 21.058 -7.008 -26.639 1.00 83.00 364 SER A O 1
ATOM 2889 N N . LEU A 1 365 ? 19.627 -8.147 -25.334 1.00 86.81 365 LEU A N 1
ATOM 2890 C CA . LEU A 1 365 ? 18.933 -8.814 -26.441 1.00 86.81 365 LEU A CA 1
ATOM 2891 C C . LEU A 1 365 ? 18.262 -7.812 -27.389 1.00 86.81 365 LEU A C 1
ATOM 2893 O O . LEU A 1 365 ? 18.425 -7.918 -28.607 1.00 86.81 365 LEU A O 1
ATOM 2897 N N . VAL A 1 366 ? 17.552 -6.814 -26.855 1.00 86.00 366 VAL A N 1
ATOM 2898 C CA . VAL A 1 366 ? 16.905 -5.765 -27.665 1.00 86.00 366 VAL A CA 1
ATOM 2899 C C . VAL A 1 366 ? 17.944 -4.952 -28.440 1.00 86.00 366 VAL A C 1
ATOM 2901 O O . VAL A 1 366 ? 17.761 -4.697 -29.629 1.00 86.00 366 VAL A O 1
ATOM 2904 N N . ALA A 1 367 ? 19.069 -4.597 -27.815 1.00 82.12 367 ALA A N 1
ATOM 2905 C CA . ALA A 1 367 ? 20.128 -3.854 -28.491 1.00 82.12 367 ALA A CA 1
ATOM 2906 C C . ALA A 1 367 ? 20.791 -4.669 -29.616 1.00 82.12 367 ALA A C 1
ATOM 2908 O O . ALA A 1 367 ? 20.961 -4.164 -30.726 1.00 82.12 367 ALA A O 1
ATOM 2909 N N . ILE A 1 368 ? 21.126 -5.939 -29.360 1.00 84.44 368 ILE A N 1
ATOM 2910 C CA . ILE A 1 368 ? 21.766 -6.822 -30.347 1.00 84.44 368 ILE A CA 1
ATOM 2911 C C . ILE A 1 368 ? 20.830 -7.077 -31.530 1.00 84.44 368 ILE A C 1
ATOM 2913 O O . ILE A 1 368 ? 21.247 -6.961 -32.686 1.00 84.44 368 ILE A O 1
ATOM 2917 N N . THR A 1 369 ? 19.565 -7.406 -31.261 1.00 86.44 369 THR A N 1
ATOM 2918 C CA . THR A 1 369 ? 18.570 -7.666 -32.313 1.00 86.44 369 THR A CA 1
ATOM 2919 C C . THR A 1 369 ? 18.245 -6.402 -33.106 1.00 86.44 369 THR A C 1
ATOM 2921 O O . THR A 1 369 ? 18.176 -6.468 -34.334 1.00 86.44 369 THR A O 1
ATOM 2924 N N . GLY A 1 370 ? 18.135 -5.244 -32.448 1.00 86.88 370 GLY A N 1
ATOM 2925 C CA . GLY A 1 370 ? 17.935 -3.946 -33.093 1.00 86.88 370 GLY A CA 1
ATOM 2926 C C . GLY A 1 370 ? 19.081 -3.575 -34.036 1.00 86.88 370 GLY A C 1
ATOM 2927 O O . GLY A 1 370 ? 18.847 -3.301 -35.214 1.00 86.88 370 GLY A O 1
ATOM 2928 N N . LEU A 1 371 ? 20.327 -3.657 -33.558 1.00 84.62 371 LEU A N 1
ATOM 2929 C CA . LEU A 1 371 ? 21.524 -3.369 -34.359 1.00 84.62 371 LEU A CA 1
ATOM 2930 C C . LEU A 1 371 ? 21.685 -4.350 -35.528 1.00 84.62 371 LEU A C 1
ATOM 2932 O O . LEU A 1 371 ? 21.935 -3.935 -36.660 1.00 84.62 371 LEU A O 1
ATOM 2936 N N . SER A 1 372 ? 21.456 -5.644 -35.287 1.00 82.62 372 SER A N 1
ATOM 2937 C CA . SER A 1 372 ? 21.506 -6.673 -36.335 1.00 82.62 372 SER A CA 1
ATOM 2938 C C . SER A 1 372 ? 20.421 -6.473 -37.399 1.00 82.62 372 SER A C 1
ATOM 2940 O O . SER A 1 372 ? 20.631 -6.748 -38.582 1.00 82.62 372 SER A O 1
ATOM 2942 N N . THR A 1 373 ? 19.241 -5.992 -37.001 1.00 87.50 373 THR A N 1
ATOM 2943 C CA . THR A 1 373 ? 18.141 -5.702 -37.930 1.00 87.50 373 THR A CA 1
ATOM 2944 C C . THR A 1 373 ? 18.443 -4.462 -38.767 1.00 87.50 373 THR A C 1
ATOM 2946 O O . THR A 1 373 ? 18.262 -4.503 -39.985 1.00 87.50 373 THR A O 1
ATOM 2949 N N . ALA A 1 374 ? 18.981 -3.402 -38.156 1.00 84.38 374 ALA A N 1
ATOM 2950 C CA . ALA A 1 374 ? 19.420 -2.197 -38.861 1.00 84.38 374 ALA A CA 1
ATOM 2951 C C . ALA A 1 374 ? 20.490 -2.517 -39.920 1.00 84.38 374 ALA A C 1
ATOM 2953 O O . ALA A 1 374 ? 20.376 -2.085 -41.068 1.00 84.38 374 ALA A O 1
ATOM 2954 N N . GLN A 1 375 ? 21.459 -3.371 -39.577 1.00 86.62 375 GLN A N 1
ATOM 2955 C CA . GLN A 1 375 ? 22.470 -3.864 -40.513 1.00 86.62 375 GLN A CA 1
ATOM 2956 C C . GLN A 1 375 ? 21.843 -4.581 -41.716 1.00 86.62 375 GLN A C 1
ATOM 2958 O O . GLN A 1 375 ? 22.160 -4.285 -42.870 1.00 86.62 375 GLN A O 1
ATOM 2963 N N . LYS A 1 376 ? 20.930 -5.528 -41.463 1.00 85.44 376 LYS A N 1
ATOM 2964 C CA . LYS A 1 376 ? 20.241 -6.274 -42.529 1.00 85.44 376 LYS A CA 1
ATOM 2965 C C . LYS A 1 376 ? 19.428 -5.345 -43.430 1.00 85.44 376 LYS A C 1
ATOM 2967 O O . LYS A 1 376 ? 19.417 -5.543 -44.646 1.00 85.44 376 LYS A O 1
ATOM 2972 N N . LEU A 1 377 ? 18.771 -4.336 -42.858 1.00 87.31 377 LEU A N 1
ATOM 2973 C CA . LEU A 1 377 ? 18.008 -3.337 -43.603 1.00 87.31 377 LEU A CA 1
ATOM 2974 C C . LEU A 1 377 ? 18.921 -2.488 -44.495 1.00 87.31 377 LEU A C 1
ATOM 2976 O O . LEU A 1 377 ? 18.624 -2.319 -45.677 1.00 87.31 377 LEU A O 1
ATOM 2980 N N . PHE A 1 378 ? 20.067 -2.044 -43.975 1.00 86.25 378 PHE A N 1
ATOM 2981 C CA . PHE A 1 378 ? 21.067 -1.309 -44.747 1.00 86.25 378 PHE A CA 1
ATOM 2982 C C . PHE A 1 378 ? 21.609 -2.133 -45.924 1.00 86.25 378 PHE A C 1
ATOM 2984 O O . PHE A 1 378 ? 21.634 -1.652 -47.057 1.00 86.25 378 PHE A O 1
ATOM 2991 N N . VAL A 1 379 ? 21.980 -3.399 -45.694 1.00 84.69 379 VAL A N 1
ATOM 2992 C CA . VAL A 1 379 ? 22.487 -4.288 -46.756 1.00 84.69 379 VAL A CA 1
ATOM 2993 C C . VAL A 1 379 ? 21.429 -4.528 -47.835 1.00 84.69 379 VAL A C 1
ATOM 2995 O O . VAL A 1 379 ? 21.742 -4.435 -49.024 1.00 84.69 379 VAL A O 1
ATOM 2998 N N . LYS A 1 380 ? 20.173 -4.788 -47.445 1.00 87.00 380 LYS A N 1
ATOM 2999 C CA . LYS A 1 380 ? 19.060 -4.957 -48.394 1.00 87.00 380 LYS A CA 1
ATOM 3000 C C . LYS A 1 380 ? 18.798 -3.687 -49.201 1.00 87.00 380 LYS A C 1
ATOM 3002 O O . LYS A 1 380 ? 18.614 -3.770 -50.414 1.00 87.00 380 LYS A O 1
ATOM 3007 N N . MET A 1 381 ? 18.822 -2.519 -48.559 1.00 87.12 381 MET A N 1
ATOM 3008 C CA . MET A 1 381 ? 18.683 -1.231 -49.239 1.00 87.12 381 MET A CA 1
ATOM 3009 C C . MET A 1 381 ? 19.805 -1.032 -50.265 1.00 87.12 381 MET A C 1
ATOM 3011 O O . MET A 1 381 ? 19.528 -0.725 -51.421 1.00 87.12 381 MET A O 1
ATOM 3015 N N . LEU A 1 382 ? 21.061 -1.252 -49.870 1.00 83.75 382 LEU A N 1
ATOM 3016 C CA . LEU A 1 382 ? 22.224 -1.074 -50.739 1.00 83.75 382 LEU A CA 1
ATOM 3017 C C . LEU A 1 382 ? 22.157 -2.004 -51.965 1.00 83.75 382 LEU A C 1
ATOM 3019 O O . LEU A 1 382 ? 22.380 -1.565 -53.092 1.00 83.75 382 LEU A O 1
ATOM 3023 N N . GLN A 1 383 ? 21.760 -3.265 -51.767 1.00 84.06 383 GLN A N 1
ATOM 3024 C CA . GLN A 1 383 ? 21.519 -4.218 -52.857 1.00 84.06 383 GLN A CA 1
ATOM 3025 C C . GLN A 1 383 ? 20.369 -3.784 -53.775 1.00 84.06 383 GLN A C 1
ATOM 3027 O O . GLN A 1 383 ? 20.482 -3.906 -54.994 1.00 84.06 383 GLN A O 1
ATOM 3032 N N . SER A 1 384 ? 19.275 -3.262 -53.215 1.00 85.75 384 SER A N 1
ATOM 3033 C CA . SER A 1 384 ? 18.131 -2.774 -53.992 1.00 85.75 384 SER A CA 1
ATOM 3034 C C . 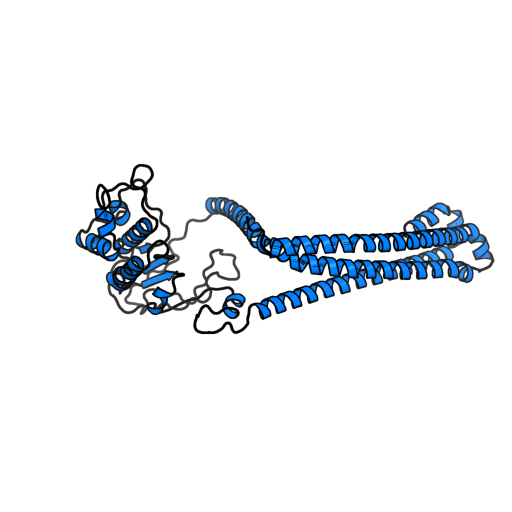SER A 1 384 ? 18.490 -1.558 -54.848 1.00 85.75 384 SER A C 1
ATOM 3036 O O . SER A 1 384 ? 18.064 -1.479 -55.996 1.00 85.75 384 SER A O 1
ATOM 3038 N N . VAL A 1 385 ? 19.288 -0.625 -54.317 1.00 85.19 385 VAL A N 1
ATOM 3039 C CA . VAL A 1 385 ? 19.759 0.552 -55.063 1.00 85.19 385 VAL A CA 1
ATOM 3040 C C . VAL A 1 385 ? 20.647 0.114 -56.225 1.00 85.19 385 VAL A C 1
ATOM 3042 O O . VAL A 1 385 ? 20.433 0.535 -57.359 1.00 85.19 385 VAL A O 1
ATOM 3045 N N . VAL A 1 386 ? 21.597 -0.793 -55.986 1.00 82.50 386 VAL A N 1
ATOM 3046 C CA . VAL A 1 386 ? 22.464 -1.292 -57.061 1.00 82.50 386 VAL A CA 1
ATOM 3047 C C . VAL A 1 386 ? 21.670 -2.049 -58.130 1.00 82.50 386 VAL A C 1
ATOM 3049 O O . VAL A 1 386 ? 21.933 -1.853 -59.309 1.00 82.50 386 VAL A O 1
ATOM 3052 N N . ARG A 1 387 ? 20.623 -2.802 -57.775 1.00 84.19 387 ARG A N 1
ATOM 3053 C CA . ARG A 1 387 ? 19.769 -3.508 -58.752 1.00 84.19 387 ARG A CA 1
ATOM 3054 C C . ARG A 1 387 ? 18.787 -2.625 -59.532 1.00 84.19 387 ARG A C 1
ATOM 3056 O O . ARG A 1 387 ? 18.207 -3.105 -60.501 1.00 84.19 387 ARG A O 1
ATOM 3063 N N . ALA A 1 388 ? 18.575 -1.366 -59.146 1.00 86.69 388 ALA A N 1
ATOM 3064 C CA . ALA A 1 388 ? 17.629 -0.488 -59.841 1.00 86.69 388 ALA A CA 1
ATOM 3065 C C . ALA A 1 388 ? 18.048 -0.230 -61.313 1.00 86.69 388 ALA A C 1
ATOM 3067 O O . ALA A 1 388 ? 19.242 -0.186 -61.604 1.00 86.69 388 ALA A O 1
ATOM 3068 N N . PRO A 1 389 ? 17.124 -0.034 -62.268 1.00 85.56 389 PRO A N 1
ATOM 3069 C CA . PRO A 1 389 ? 17.477 0.224 -63.671 1.00 85.56 389 PRO A CA 1
ATOM 3070 C C . PRO A 1 389 ? 18.225 1.559 -63.844 1.00 85.56 389 PRO A C 1
ATOM 3072 O O . PRO A 1 389 ? 18.080 2.461 -63.023 1.00 85.56 389 PRO A O 1
ATOM 307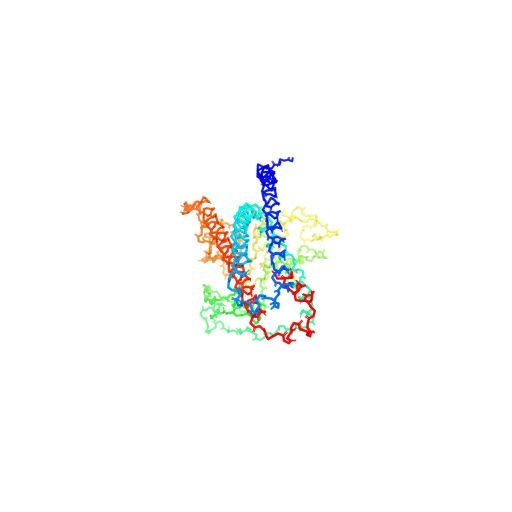5 N N . MET A 1 390 ? 19.015 1.723 -64.915 1.00 80.94 390 MET A N 1
ATOM 3076 C CA . MET A 1 390 ? 19.777 2.966 -65.160 1.00 80.94 390 MET A CA 1
ATOM 3077 C C . MET A 1 390 ? 18.887 4.219 -65.210 1.00 80.94 390 MET A C 1
ATOM 3079 O O . MET A 1 390 ? 19.252 5.233 -64.620 1.00 80.94 390 MET A O 1
ATOM 3083 N N . ALA A 1 391 ? 17.682 4.102 -65.779 1.00 84.06 391 ALA A N 1
ATOM 3084 C CA . ALA A 1 391 ? 16.698 5.185 -65.851 1.00 84.06 391 ALA A CA 1
ATOM 3085 C C . ALA A 1 391 ? 16.320 5.771 -64.474 1.00 84.06 391 ALA A C 1
ATOM 3087 O O . ALA A 1 391 ? 16.043 6.963 -64.362 1.00 84.06 391 ALA A O 1
ATOM 3088 N N . PHE A 1 392 ? 16.371 4.968 -63.401 1.00 84.19 392 PHE A N 1
ATOM 3089 C CA . PHE A 1 392 ? 16.099 5.434 -62.035 1.00 84.19 392 PHE A CA 1
ATOM 3090 C C . PHE A 1 392 ? 17.123 6.474 -61.549 1.00 84.19 392 PHE A C 1
ATOM 3092 O O . PHE A 1 392 ? 16.782 7.371 -60.773 1.00 84.19 392 PHE A O 1
ATOM 3099 N N . PHE A 1 393 ? 18.373 6.365 -62.007 1.00 82.25 393 PHE A N 1
ATOM 3100 C CA . PHE A 1 393 ? 19.465 7.278 -61.655 1.00 82.25 393 PHE A CA 1
ATOM 3101 C C . PHE A 1 393 ? 19.496 8.535 -62.526 1.00 82.25 393 PHE A C 1
ATOM 3103 O O . PHE A 1 393 ? 20.159 9.501 -62.159 1.00 82.25 393 PHE A O 1
ATOM 3110 N N . ASP A 1 394 ? 18.774 8.538 -63.646 1.00 79.25 394 ASP A N 1
ATOM 3111 C CA . ASP A 1 394 ? 18.591 9.724 -64.483 1.00 79.25 394 ASP A CA 1
ATOM 3112 C C . ASP A 1 394 ? 17.462 10.615 -63.945 1.00 79.25 394 ASP A C 1
ATOM 3114 O O . ASP A 1 394 ? 17.571 11.838 -63.973 1.00 79.25 394 ASP A O 1
ATOM 3118 N N . SER A 1 395 ? 16.408 10.016 -63.376 1.00 81.00 395 SER A N 1
ATOM 3119 C CA . SER A 1 395 ? 15.273 10.744 -62.790 1.00 81.00 395 SER A CA 1
ATOM 3120 C C . SER A 1 395 ? 15.475 11.155 -61.326 1.00 81.00 395 SER A C 1
ATOM 3122 O O . SER A 1 395 ? 14.796 12.059 -60.833 1.00 81.00 395 SER A O 1
ATOM 3124 N N . THR A 1 396 ? 16.374 10.485 -60.595 1.00 80.38 396 THR A N 1
ATOM 3125 C CA . THR A 1 396 ? 16.558 10.691 -59.151 1.00 80.38 396 THR A CA 1
ATOM 3126 C C . THR A 1 396 ? 17.942 11.267 -58.858 1.00 80.38 396 THR A C 1
ATOM 3128 O O . THR A 1 396 ? 18.935 10.560 -59.026 1.00 80.38 396 THR A O 1
ATOM 3131 N N . PRO A 1 397 ? 18.049 12.508 -58.348 1.00 79.00 397 PRO A N 1
ATOM 3132 C CA . PRO A 1 397 ? 19.348 13.083 -58.028 1.00 79.00 397 PRO A CA 1
ATOM 3133 C C . PRO A 1 397 ? 20.024 12.287 -56.906 1.00 79.00 397 PRO A C 1
ATOM 3135 O O . PRO A 1 397 ? 19.432 12.051 -55.847 1.00 79.00 397 PRO A O 1
ATOM 3138 N N . THR A 1 398 ? 21.292 11.930 -57.113 1.00 75.88 398 THR A N 1
ATOM 3139 C CA . THR A 1 398 ? 22.119 11.121 -56.202 1.00 75.88 398 THR A CA 1
ATOM 3140 C C . THR A 1 398 ? 22.143 11.666 -54.768 1.00 75.88 398 THR A C 1
ATOM 3142 O O . THR A 1 398 ? 22.183 10.896 -53.810 1.00 75.88 398 THR A O 1
ATOM 3145 N N . GLY A 1 399 ? 22.013 12.988 -54.601 1.00 79.50 399 GLY A N 1
ATOM 3146 C CA . GLY A 1 399 ? 21.912 13.643 -53.293 1.00 79.50 399 GLY A CA 1
ATOM 3147 C C . GLY A 1 399 ? 20.693 13.218 -52.462 1.00 79.50 399 GLY A C 1
ATOM 3148 O O . GLY A 1 399 ? 20.811 13.081 -51.247 1.00 79.50 399 GLY A O 1
ATOM 3149 N N . ARG A 1 400 ? 19.537 12.924 -53.081 1.00 80.69 400 ARG A N 1
ATOM 3150 C CA . ARG A 1 400 ? 18.352 12.419 -52.352 1.00 80.69 400 ARG A CA 1
ATOM 3151 C C . ARG A 1 400 ? 18.570 11.001 -51.832 1.00 80.69 400 ARG A C 1
ATOM 3153 O O . ARG A 1 400 ? 18.134 10.683 -50.729 1.00 80.69 400 ARG A O 1
ATOM 3160 N N . ILE A 1 401 ? 19.249 10.163 -52.615 1.00 80.69 401 ILE A N 1
ATOM 3161 C CA . ILE A 1 401 ? 19.587 8.787 -52.228 1.00 80.69 401 ILE A CA 1
ATOM 3162 C C . ILE A 1 401 ? 20.601 8.821 -51.079 1.00 80.69 401 ILE A C 1
ATOM 3164 O O . ILE A 1 401 ? 20.389 8.169 -50.061 1.00 80.69 401 ILE A O 1
ATOM 3168 N N . LEU A 1 402 ? 21.639 9.656 -51.190 1.00 81.19 402 LEU A N 1
ATOM 3169 C CA . LEU A 1 402 ? 22.654 9.829 -50.149 1.00 81.19 402 LEU A CA 1
ATOM 3170 C C . LEU A 1 402 ? 22.057 10.337 -48.827 1.00 81.19 402 LEU A C 1
ATOM 3172 O O . LEU A 1 402 ? 22.427 9.851 -47.761 1.00 81.19 402 LEU A O 1
ATOM 3176 N N . ASN A 1 403 ? 21.089 11.257 -48.888 1.00 82.12 403 ASN A N 1
ATOM 3177 C CA . ASN A 1 403 ? 20.421 11.766 -47.691 1.00 82.12 403 ASN A CA 1
ATOM 3178 C C . ASN A 1 403 ? 19.645 10.657 -46.951 1.00 82.12 403 ASN A C 1
ATOM 3180 O O . ASN A 1 403 ? 19.763 10.522 -45.736 1.00 82.12 403 ASN A O 1
ATOM 3184 N N . ARG A 1 404 ? 18.937 9.782 -47.683 1.00 81.62 404 ARG A N 1
ATOM 3185 C CA . ARG A 1 404 ? 18.236 8.627 -47.087 1.00 81.62 404 ARG A CA 1
ATOM 3186 C C . ARG A 1 404 ? 19.194 7.585 -46.507 1.00 81.62 404 ARG A C 1
ATOM 3188 O O . ARG A 1 404 ? 18.920 7.019 -45.454 1.00 81.62 404 ARG A O 1
ATOM 3195 N N . VAL A 1 405 ? 20.333 7.370 -47.161 1.00 76.38 405 VAL A N 1
ATOM 3196 C CA . VAL A 1 405 ? 21.406 6.490 -46.671 1.00 76.38 405 VAL A CA 1
ATOM 3197 C C . VAL A 1 405 ? 22.070 7.064 -45.411 1.00 76.38 405 VAL A C 1
ATOM 3199 O O . VAL A 1 405 ? 22.516 6.301 -44.566 1.00 76.38 405 VAL A O 1
ATOM 3202 N N . SER A 1 406 ? 22.140 8.390 -45.258 1.00 75.56 406 SER A N 1
ATOM 3203 C CA . SER A 1 406 ? 22.707 9.062 -44.074 1.00 75.56 406 SER A CA 1
ATOM 3204 C C . SER A 1 406 ? 21.823 8.977 -42.836 1.00 75.56 406 SER A C 1
ATOM 3206 O O . SER A 1 406 ? 22.329 8.863 -41.715 1.00 75.56 406 SER A O 1
ATOM 3208 N N . SER A 1 407 ? 20.506 8.982 -43.046 1.00 69.69 407 SER A N 1
ATOM 3209 C CA . SER A 1 407 ? 19.517 8.843 -41.976 1.00 69.69 407 SER A CA 1
ATOM 3210 C C . SER A 1 407 ? 19.364 7.417 -41.427 1.00 69.69 407 SER A C 1
ATOM 3212 O O . SER A 1 407 ? 18.735 7.256 -40.386 1.00 69.69 407 SER A O 1
ATOM 3214 N N . ILE A 1 408 ? 19.924 6.405 -42.107 1.00 62.59 408 ILE A N 1
ATOM 3215 C CA . ILE A 1 408 ? 19.928 4.979 -41.713 1.00 62.59 408 ILE A CA 1
ATOM 3216 C C . ILE A 1 408 ? 21.318 4.592 -41.193 1.00 62.59 408 ILE A C 1
ATOM 3218 O O . ILE A 1 408 ? 21.423 3.951 -40.128 1.00 62.59 408 ILE A O 1
#

InterPro domains:
  IPR003439 ABC transporter-like, ATP-binding domain [PF00005] (171-276)
  IPR003439 ABC transporter-like, ATP-binding domain [PS50893] (50-347)
  IPR011527 ABC transporter type 1, transmembrane domain [PF00664] (8-86)
  IPR011527 ABC transporter type 1, transmembrane domain [PF00664] (325-406)
  IPR011527 ABC transporter type 1, transmembrane domain [PS50929] (1-68)
  IPR011527 ABC transporter type 1, transmembrane domain [PS50929] (313-408)
  IPR017871 ABC transporter-like, conserved site [PS00211] (249-263)
  IPR027417 P-loop containing nucleoside triphosphate hydrolase [G3DSA:3.40.50.300] (139-314)
  IPR027417 P-loop containing nucleoside triphosphate hydrolase [SSF52540] (190-321)
  IPR036640 ABC transporter type 1, transmembrane domain superfamily [G3DSA:1.20.1560.10] (2-138)
  IPR036640 ABC transporter type 1, transmembrane domain superfamily [G3DSA:1.20.1560.10] (315-407)
  IPR036640 ABC transporter type 1, transmembrane domain superfamily [SSF90123] (8-134)
  IPR036640 ABC transporter type 1, transmembrane domain superfamily [SSF90123] (314-406)
  IPR050173 ATP-binding cassette transporter C-like [PTHR24223] (2-319)

Sequence (408 aa):
MNIGLGSLAALAATLMVMACNIPLTRIQKRYQSKIMEAKDERMKATSEVLRNIKTLKLQAWDSQFLHKPRKLEENRVQLAVEVAKTGSTFCFYLLGITHVYLCDPIFNLPDLLSVIAQGKVSVDRVASFLQEDEVQSDTIEFVPKDQTEFEVEIDNGKFSWNPDSSSPTLDKIQRIKKAVGYCKDWWYKGLCTSVPMDTNRNVKENILFGNRYDSVKYDETVKACALTKDFELFPCGDLTEIGERGINMSGGQKQRIQIARAVYEDADIYLLDDPFSAVDAHTGTQLFKDCLMGILKNKTILYVTHQVEFLPAADFILVASNYWMAWASPPTSESRPKMGLDYILFVYILLAVGSSLFVLLRASLVAITGLSTAQKLFVKMLQSVVRAPMAFFDSTPTGRILNRVSSI

Secondary structure (DSSP, 8-state):
----HHHHHHHHHH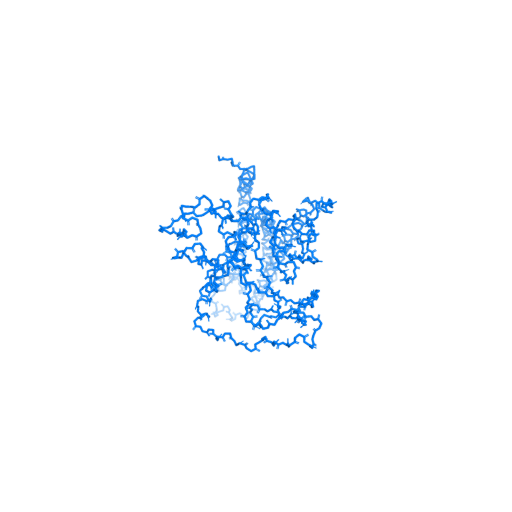HHHHHHHHHHHHHHHHHHHHHHHHHHHHHHHHHHHHHTHHHHHHTT-HHHHHHHHHHHHHHHHHHHHHHHHHHHHHHHHHHHHHHHHTHHHHHHHHHHHHHHHHHHHHHHHHHHHTTPPPP-GGGS----TTS-S-SB--SSEEE-SSTT-SS-SEEEE--B-------------EEES-PPP-TTSBHHHHHHTTS---HHHHHHHHHHTT-HHHHHHSTTGGG-BBSTTSB---HHHHHHHHHHHHHHH--SEEEEESTTTTS-HHHHHHHIIIIIIIITTTSEEEEE-S-GGGGGG-S-------HHHHHHS-S-TTS--SS-HHHHHHHHHHHHHHHHHHHHHHHHHHHHHHHHHHHHHHHHHHHHHHHS-HHHHHHS-HHHHHHHHH--

pLDDT: mean 71.49, std 16.58, range [25.5, 93.5]

Organism: Vitis vinifera (NCBI:txid29760)

Foldseek 3Di:
DPCDPVNVVVVVLVVVLVVVVVVLVVVLVVLVVVLVVLLVVLLVLLLVCLVCLVVCVVVVVLVVSVVVSLVSLVVSLVSLLVSLLSVLVSVLVVLLSCVVVCCVVVVCVVVVCVVVVVVVCVVVCVVCVVVDDDDDPPPDDDDPPVPDQAPDADAQDQAAPDPPDPHGPDGGDGDDHADDDDDDDDDFDLELDDDDQDQAAFLLCSLCVPPDDDPVQLVLLCVLLVCPVVQVVAPNRRRFGGDPVTDDDFPSNRLSSSLSSSLSRPHQEYEHEASCPRPDPVSSVSNCCCPCCNSCVRHHYDYDHPDPVSVVVDPDDDDDDDPVVCLQDPPDPPDDRPDDPVVVVVVVSVVSSVVSVVSSVVSSVCSSVVSVVVSVVLSVLSVVVSPDDPVVPVPDPSVVVSVVSSVD

Radius of gyration: 39.26 Å; chains: 1; bounding box: 74×48×111 Å